Protein AF-0000000078713918 (afdb_homodimer)

Organism: Oryza nivara (NCBI:txid4536)

Nearest PDB structures (foldseek):
  4ca1-assembly1_A  TM=6.040E-01  e=1.898E-08  Homo sapiens
  4i7d-assembly1_A  TM=5.615E-01  e=2.372E-08  Homo sapiens
  4i7b-assembly1_A  TM=5.389E-01  e=6.970E-09  Homo sapiens
  4x3g-assembly1_A  TM=5.374E-01  e=1.606E-08  Homo sapiens
  4i7b-assembly2_C  TM=5.321E-01  e=6.460E-08  Homo sapiens

Secondary structure (DSSP, 8-state):
------------------SS---------------------------------------SSS-TT-EEEEEEEGGGGB-TTT-SB--SS-EE-TT--EE-HHHH-S-TTPBPTTT-TTT-B-EE-HHHHHHHHH-EEE-TTGGGT---EEEGGGHHHHHHH-TT--EE--STT---EE-HHHHHHHHHHHH---EEEEETT-EEEEEEETT--EEEEEEE-TTSTT-EEEEEEEEEETTEEEEEEEEE-S-GGGS--EEEEEEEE-SSGGG--EEEEEEEPEEESB---S----STT---EEE-GGGPEEPTTSS-EEEEEEEEEEE-------/------------------SS--------------------------------------SSSS-TT-EEEEEEEGGGGB-TTT-SB--SS-EE-TT--EE-HHHH-S-TTPBPTTT-TTT-B-EE-HHHHHHHHH-EEE-TTGGGT---EEEGGGHHHHHHH-TT--EE--STT---EE-HHHHHHHHHHTT---EEEEETT-EEEEEEETT--EEEEEEE-TTSTT-EEEEEEEEEETTEEEEEEEEE-S-GGGS--EEEEEEEE-SSGGG--EEEEEEEPEEESB---S----STT---EEE-GGGPEEPTTSS-EEEEEEEEEEE-------

Structure (mmCIF, N/CA/C/O backbone):
data_AF-0000000078713918-model_v1
#
loop_
_entity.id
_entity.type
_entity.pdbx_description
1 polymer 'RING-type E3 ubiquitin transferase'
#
loop_
_atom_site.group_PDB
_atom_site.id
_atom_site.type_symbol
_atom_site.label_atom_id
_atom_site.label_alt_id
_atom_site.label_comp_id
_atom_site.label_asym_id
_atom_site.label_entity_id
_atom_site.label_seq_id
_atom_site.pdbx_PDB_ins_code
_atom_site.Cartn_x
_atom_site.Cartn_y
_atom_site.Cartn_z
_atom_site.occupancy
_atom_site.B_iso_or_equiv
_atom_site.auth_seq_id
_atom_site.auth_comp_id
_atom_site.auth_asym_id
_atom_site.auth_atom_id
_atom_site.pdbx_PDB_model_num
ATOM 1 N N . MET A 1 1 ? 42.469 -6.074 -66 1 24.19 1 MET A N 1
ATOM 2 C CA . MET A 1 1 ? 41.031 -5.734 -66 1 24.19 1 MET A CA 1
ATOM 3 C C . MET A 1 1 ? 40.312 -6.211 -64.75 1 24.19 1 MET A C 1
ATOM 5 O O . MET A 1 1 ? 40.125 -7.41 -64.562 1 24.19 1 MET A O 1
ATOM 9 N N . GLN A 1 2 ? 40.75 -5.668 -63.531 1 26.05 2 GLN A N 1
ATOM 10 C CA . GLN A 1 2 ? 40.75 -5.984 -62.125 1 26.05 2 GLN A CA 1
ATOM 11 C C . GLN A 1 2 ? 39.375 -5.855 -61.5 1 26.05 2 GLN A C 1
ATOM 13 O O . GLN A 1 2 ? 38.781 -4.777 -61.531 1 26.05 2 GLN A O 1
ATOM 18 N N . HIS A 1 3 ? 38.531 -6.918 -61.844 1 25.38 3 HIS A N 1
ATOM 19 C CA . HIS A 1 3 ? 37.094 -7.023 -61.594 1 25.38 3 HIS A CA 1
ATOM 20 C C . HIS A 1 3 ? 36.781 -6.914 -60.094 1 25.38 3 HIS A C 1
ATOM 22 O O . HIS A 1 3 ? 37.312 -7.672 -59.281 1 25.38 3 HIS A O 1
ATOM 28 N N . GLY A 1 4 ? 36.656 -5.652 -59.594 1 24.33 4 GLY A N 1
ATOM 29 C CA . GLY A 1 4 ? 36.5 -5.211 -58.219 1 24.33 4 GLY A CA 1
ATOM 30 C C . GLY A 1 4 ? 35.25 -5.734 -57.531 1 24.33 4 GLY A C 1
ATOM 31 O O . GLY A 1 4 ? 34.125 -5.418 -57.969 1 24.33 4 GLY A O 1
ATOM 32 N N . GLU A 1 5 ? 35.281 -7.062 -57.125 1 25.55 5 GLU A N 1
ATOM 33 C CA . GLU A 1 5 ? 34.156 -7.832 -56.562 1 25.55 5 GLU A CA 1
ATOM 34 C C . GLU A 1 5 ? 33.625 -7.164 -55.312 1 25.55 5 GLU A C 1
ATOM 36 O O . GLU A 1 5 ? 34.344 -6.969 -54.344 1 25.55 5 GLU A O 1
ATOM 41 N N . GLN A 1 6 ? 32.812 -6.094 -55.531 1 23.39 6 GLN A N 1
ATOM 42 C CA . GLN A 1 6 ? 32.25 -5.293 -54.469 1 23.39 6 GLN A CA 1
ATOM 43 C C . GLN A 1 6 ? 31.375 -6.141 -53.562 1 23.39 6 GLN A C 1
ATOM 45 O O . GLN A 1 6 ? 30.375 -6.699 -54 1 23.39 6 GLN A O 1
ATOM 50 N N . SER A 1 7 ? 32 -6.887 -52.594 1 23.98 7 SER A N 1
ATOM 51 C CA . SER A 1 7 ? 31.438 -7.82 -51.625 1 23.98 7 SER A CA 1
ATOM 52 C C . SER A 1 7 ? 30.391 -7.145 -50.75 1 23.98 7 SER A C 1
ATOM 54 O O . SER A 1 7 ? 30.656 -6.105 -50.156 1 23.98 7 SER A O 1
ATOM 56 N N . GLY A 1 8 ? 29.172 -7.008 -51.281 1 21.42 8 GLY A N 1
ATOM 57 C CA . GLY A 1 8 ? 28.016 -6.391 -50.656 1 21.42 8 GLY A CA 1
ATOM 58 C C . GLY A 1 8 ? 27.672 -6.977 -49.312 1 21.42 8 GLY A C 1
ATOM 59 O O . GLY A 1 8 ? 27.375 -8.164 -49.188 1 21.42 8 GLY A O 1
ATOM 60 N N . ALA A 1 9 ? 28.359 -6.523 -48.25 1 22.12 9 ALA A N 1
ATOM 61 C CA . ALA A 1 9 ? 28.234 -6.887 -46.844 1 22.12 9 ALA A CA 1
ATOM 62 C C . ALA A 1 9 ? 26.797 -6.742 -46.344 1 22.12 9 ALA A C 1
ATOM 64 O O . ALA A 1 9 ? 26.25 -5.637 -46.344 1 22.12 9 ALA A O 1
ATOM 65 N N . LYS A 1 10 ? 25.906 -7.668 -46.719 1 22.81 10 LYS A N 1
ATOM 66 C CA . LYS A 1 10 ? 24.516 -7.688 -46.25 1 22.81 10 LYS A CA 1
ATOM 67 C C . LYS A 1 10 ? 24.469 -7.57 -44.719 1 22.81 10 LYS A C 1
ATOM 69 O O . LYS A 1 10 ? 25.141 -8.32 -44 1 22.81 10 LYS A O 1
ATOM 74 N N . LYS A 1 11 ? 24.141 -6.355 -44.25 1 23.38 11 LYS A N 1
ATOM 75 C CA . LYS A 1 11 ? 23.891 -5.973 -42.844 1 23.38 11 LYS A CA 1
ATOM 76 C C . LYS A 1 11 ? 22.922 -6.949 -42.188 1 23.38 11 LYS A C 1
ATOM 78 O O . LYS A 1 11 ? 21.781 -7.098 -42.594 1 23.38 11 LYS A O 1
ATOM 83 N N . ALA A 1 12 ? 23.391 -8.125 -41.719 1 23.69 12 ALA A N 1
ATOM 84 C CA . ALA A 1 12 ? 22.594 -9.086 -40.938 1 23.69 12 ALA A CA 1
ATOM 85 C C . ALA A 1 12 ? 21.859 -8.406 -39.812 1 23.69 12 ALA A C 1
ATOM 87 O O . ALA A 1 12 ? 22.469 -7.691 -39 1 23.69 12 ALA A O 1
ATOM 88 N N . ALA A 1 13 ? 20.641 -7.984 -40.094 1 23.5 13 ALA A N 1
ATOM 89 C CA . ALA A 1 13 ? 19.703 -7.398 -39.125 1 23.5 13 ALA A CA 1
ATOM 90 C C . ALA A 1 13 ? 19.688 -8.195 -37.844 1 23.5 13 ALA A C 1
ATOM 92 O O . ALA A 1 13 ? 19.453 -9.406 -37.844 1 23.5 13 ALA A O 1
ATOM 93 N N . ALA A 1 14 ? 20.578 -7.895 -36.969 1 24.05 14 ALA A N 1
ATOM 94 C CA . ALA A 1 14 ? 20.734 -8.5 -35.656 1 24.05 14 ALA A CA 1
ATOM 95 C C . ALA A 1 14 ? 19.406 -8.523 -34.906 1 24.05 14 ALA A C 1
ATOM 97 O O . ALA A 1 14 ? 18.781 -7.484 -34.688 1 24.05 14 ALA A O 1
ATOM 98 N N . TRP A 1 15 ? 18.547 -9.562 -35.156 1 24.38 15 TRP A N 1
ATOM 99 C CA . TRP A 1 15 ? 17.297 -9.844 -34.438 1 24.38 15 TRP A CA 1
ATOM 100 C C . TRP A 1 15 ? 17.547 -9.898 -32.938 1 24.38 15 TRP A C 1
ATOM 102 O O . TRP A 1 15 ? 18.406 -10.641 -32.438 1 24.38 15 TRP A O 1
ATOM 112 N N . VAL A 1 16 ? 17.672 -8.703 -32.375 1 25.73 16 VAL A N 1
ATOM 113 C CA . VAL A 1 16 ? 17.875 -8.648 -30.922 1 25.73 16 VAL A CA 1
ATOM 114 C C . VAL A 1 16 ? 16.766 -9.43 -30.203 1 25.73 16 VAL A C 1
ATOM 116 O O . VAL A 1 16 ? 15.586 -9.109 -30.344 1 25.73 16 VAL A O 1
ATOM 119 N N . VAL A 1 17 ? 16.938 -10.703 -30.062 1 26.12 17 VAL A N 1
ATOM 120 C CA . VAL A 1 17 ? 16.094 -11.625 -29.312 1 26.12 17 VAL A CA 1
ATOM 121 C C . VAL A 1 17 ? 15.93 -11.109 -27.875 1 26.12 17 VAL A C 1
ATOM 123 O O . VAL A 1 17 ? 16.906 -10.906 -27.156 1 26.12 17 VAL A O 1
ATOM 126 N N . SER A 1 18 ? 14.984 -10.289 -27.656 1 27.66 18 SER A N 1
ATOM 127 C CA . SER A 1 18 ? 14.734 -9.867 -26.281 1 27.66 18 SER A CA 1
ATOM 128 C C . SER A 1 18 ? 14.641 -11.062 -25.344 1 27.66 18 SER A C 1
ATOM 130 O O . SER A 1 18 ? 14.219 -12.148 -25.75 1 27.66 18 SER A O 1
ATOM 132 N N . PRO A 1 19 ? 15.484 -11.094 -24.359 1 26.59 19 PRO A N 1
ATOM 133 C CA . PRO A 1 19 ? 15.617 -12.336 -23.594 1 26.59 19 PRO A CA 1
ATOM 134 C C . PRO A 1 19 ? 14.266 -12.945 -23.234 1 26.59 19 PRO A C 1
ATOM 136 O O . PRO A 1 19 ? 14.156 -14.164 -23.062 1 26.59 19 PRO A O 1
ATOM 139 N N . ASN A 1 20 ? 13.359 -12.164 -22.484 1 26.5 20 ASN A N 1
ATOM 140 C CA . ASN A 1 20 ? 12.25 -12.992 -22.016 1 26.5 20 ASN A CA 1
ATOM 141 C C . ASN A 1 20 ? 11.281 -13.32 -23.156 1 26.5 20 ASN A C 1
ATOM 143 O O . ASN A 1 20 ? 11.125 -12.539 -24.094 1 26.5 20 ASN A O 1
ATOM 147 N N . GLY A 1 21 ? 11.25 -14.477 -23.641 1 25.11 21 GLY A N 1
ATOM 148 C CA . GLY A 1 21 ? 10.547 -15.234 -24.672 1 25.11 21 GLY A CA 1
ATOM 149 C C . GLY A 1 21 ? 9.195 -14.641 -25.016 1 25.11 21 GLY A C 1
ATOM 150 O O . GLY A 1 21 ? 8.422 -15.25 -25.766 1 25.11 21 GLY A O 1
ATOM 151 N N . GLN A 1 22 ? 8.586 -14.031 -24.062 1 25.41 22 GLN A N 1
ATOM 152 C CA . GLN A 1 22 ? 7.18 -13.875 -24.406 1 25.41 22 GLN A CA 1
ATOM 153 C C . GLN A 1 22 ? 7.004 -12.891 -25.562 1 25.41 22 GLN A C 1
ATOM 155 O O . GLN A 1 22 ? 7.695 -11.875 -25.625 1 25.41 22 GLN A O 1
ATOM 160 N N . VAL A 1 23 ? 6.613 -13.477 -26.656 1 23.22 23 VAL A N 1
ATOM 161 C CA . VAL A 1 23 ? 6.258 -12.805 -27.906 1 23.22 23 VAL A CA 1
ATOM 162 C C . VAL A 1 23 ? 5.219 -11.719 -27.641 1 23.22 23 VAL A C 1
ATOM 164 O O . VAL A 1 23 ? 4.168 -11.992 -27.047 1 23.22 23 VAL A O 1
ATOM 167 N N . LYS A 1 24 ? 5.641 -10.602 -27.422 1 23.97 24 LYS A N 1
ATOM 168 C CA . LYS A 1 24 ? 4.688 -9.516 -27.234 1 23.97 24 LYS A CA 1
ATOM 169 C C . LYS A 1 24 ? 3.803 -9.336 -28.469 1 23.97 24 LYS A C 1
ATOM 171 O O . LYS A 1 24 ? 4.297 -9.047 -29.562 1 23.97 24 LYS A O 1
ATOM 176 N N . ARG A 1 25 ? 2.744 -10.32 -28.547 1 20.52 25 ARG A N 1
ATOM 177 C CA . ARG A 1 25 ? 1.832 -10.039 -29.641 1 20.52 25 ARG A CA 1
ATOM 178 C C . ARG A 1 25 ? 1.414 -8.57 -29.641 1 20.52 25 ARG A C 1
ATOM 180 O O . ARG A 1 25 ? 1.182 -7.988 -28.578 1 20.52 25 ARG A O 1
ATOM 187 N N . GLU A 1 26 ? 1.745 -7.898 -30.656 1 22.83 26 GLU A N 1
ATOM 188 C CA . GLU A 1 26 ? 1.255 -6.566 -31 1 22.83 26 GLU A CA 1
ATOM 189 C C . GLU A 1 26 ? -0.271 -6.527 -31 1 22.83 26 GLU A C 1
ATOM 191 O O . GLU A 1 26 ? -0.907 -7.105 -31.891 1 22.83 26 GLU A O 1
ATOM 196 N N . MET A 1 27 ? -0.901 -6.945 -29.938 1 19.55 27 MET A N 1
ATOM 197 C CA . MET A 1 27 ? -2.33 -6.867 -30.219 1 19.55 27 MET A CA 1
ATOM 198 C C . MET A 1 27 ? -2.719 -5.465 -30.688 1 19.55 27 MET A C 1
ATOM 200 O O . MET A 1 27 ? -2.279 -4.473 -30.094 1 19.55 27 MET A O 1
ATOM 204 N N . ALA A 1 28 ? -3.002 -5.422 -31.938 1 17.97 28 ALA A N 1
ATOM 205 C CA . ALA A 1 28 ? -3.615 -4.273 -32.594 1 17.97 28 ALA A CA 1
ATOM 206 C C . ALA A 1 28 ? -4.801 -3.75 -31.797 1 17.97 28 ALA A C 1
ATOM 208 O O . ALA A 1 28 ? -5.723 -4.504 -31.469 1 17.97 28 ALA A O 1
ATOM 209 N N . VAL A 1 29 ? -4.477 -2.799 -30.984 1 19.62 29 VAL A N 1
ATOM 210 C CA . VAL A 1 29 ? -5.539 -2.014 -30.359 1 19.62 29 VAL A CA 1
ATOM 211 C C . VAL A 1 29 ? -6.566 -1.602 -31.422 1 19.62 29 VAL A C 1
ATOM 213 O O . VAL A 1 29 ? -6.254 -0.827 -32.312 1 19.62 29 VAL A O 1
ATOM 216 N N . GLU A 1 30 ? -7.258 -2.615 -31.938 1 17.3 30 GLU A N 1
ATOM 217 C CA . GLU A 1 30 ? -8.375 -2.195 -32.781 1 17.3 30 GLU A CA 1
ATOM 218 C C . GLU A 1 30 ? -9.18 -1.082 -32.125 1 17.3 30 GLU A C 1
ATOM 220 O O . GLU A 1 30 ? -9.461 -1.143 -30.922 1 17.3 30 GLU A O 1
ATOM 225 N N . ALA A 1 31 ? -9.484 -0.037 -32.906 1 17.14 31 ALA A N 1
ATOM 226 C CA . ALA A 1 31 ? -10.062 1.303 -32.812 1 17.14 31 ALA A CA 1
ATOM 227 C C . ALA A 1 31 ? -11.523 1.245 -32.406 1 17.14 31 ALA A C 1
ATOM 229 O O . ALA A 1 31 ? -12.055 2.217 -31.859 1 17.14 31 ALA A O 1
ATOM 230 N N . ALA A 1 32 ? -12.281 0.086 -32.75 1 15.64 32 ALA A N 1
ATOM 231 C CA . ALA A 1 32 ? -13.523 0.573 -33.344 1 15.64 32 ALA A CA 1
ATOM 232 C C . ALA A 1 32 ? -14.328 1.388 -32.312 1 15.64 32 ALA A C 1
ATOM 234 O O . ALA A 1 32 ? -14.102 1.278 -31.109 1 15.64 32 ALA A O 1
ATOM 235 N N . ARG A 1 33 ? -15.797 1.55 -32.719 1 15.96 33 ARG A N 1
ATOM 236 C CA . ARG A 1 33 ? -16.875 2.51 -32.906 1 15.96 33 ARG A CA 1
ATOM 237 C C . ARG A 1 33 ? -17.594 2.811 -31.594 1 15.96 33 ARG A C 1
ATOM 239 O O . ARG A 1 33 ? -17.484 2.037 -30.641 1 15.96 33 ARG A O 1
ATOM 246 N N . GLY A 1 34 ? -18.656 3.754 -31.703 1 15.9 34 GLY A N 1
ATOM 247 C CA . GLY A 1 34 ? -19.328 4.922 -31.172 1 15.9 34 GLY A CA 1
ATOM 248 C C . GLY A 1 34 ? -20.344 4.578 -30.078 1 15.9 34 GLY A C 1
ATOM 249 O O . GLY A 1 34 ? -20.672 5.422 -29.25 1 15.9 34 GLY A O 1
ATOM 250 N N . GLU A 1 35 ? -21.078 3.418 -30.25 1 17.19 35 GLU A N 1
ATOM 251 C CA . GLU A 1 35 ? -22.484 3.768 -30.062 1 17.19 35 GLU A CA 1
ATOM 252 C C . GLU A 1 35 ? -22.797 4.043 -28.594 1 17.19 35 GLU A C 1
ATOM 254 O O . GLU A 1 35 ? -22.062 3.607 -27.719 1 17.19 35 GLU A O 1
ATOM 259 N N . GLY A 1 36 ? -24.094 4.531 -28.391 1 15.9 36 GLY A N 1
ATOM 260 C CA . GLY A 1 36 ? -24.906 5.469 -27.641 1 15.9 36 GLY A CA 1
ATOM 261 C C . GLY A 1 36 ? -25.156 5.023 -26.219 1 15.9 36 GLY A C 1
ATOM 262 O O . GLY A 1 36 ? -24.719 3.943 -25.812 1 15.9 36 GLY A O 1
ATOM 263 N N . ALA A 1 37 ? -26.469 5.066 -25.859 1 15.58 37 ALA A N 1
ATOM 264 C CA . ALA A 1 37 ? -27.234 5.816 -24.875 1 15.58 37 ALA A CA 1
ATOM 265 C C . ALA A 1 37 ? -27.406 5.008 -23.594 1 15.58 37 ALA A C 1
ATOM 267 O O . ALA A 1 37 ? -27.312 5.559 -22.484 1 15.58 37 ALA A O 1
ATOM 268 N N . ALA A 1 38 ? -27.828 3.691 -23.766 1 16.25 38 ALA A N 1
ATOM 269 C CA . ALA A 1 38 ? -29.016 3.564 -22.938 1 16.25 38 ALA A CA 1
ATOM 270 C C . ALA A 1 38 ? -28.641 3.434 -21.453 1 16.25 38 ALA A C 1
ATOM 272 O O . ALA A 1 38 ? -27.625 2.826 -21.109 1 16.25 38 ALA A O 1
ATOM 273 N N . ALA A 1 39 ? -29.344 4.188 -20.531 1 16.64 39 ALA A N 1
ATOM 274 C CA . ALA A 1 39 ? -29.453 4.77 -19.203 1 16.64 39 ALA A CA 1
ATOM 275 C C . ALA A 1 39 ? -29.641 3.684 -18.141 1 16.64 39 ALA A C 1
ATOM 277 O O . ALA A 1 39 ? -29.75 3.982 -16.953 1 16.64 39 ALA A O 1
ATOM 278 N N . GLY A 1 40 ? -29.641 2.324 -18.547 1 16.3 40 GLY A N 1
ATOM 279 C CA . GLY A 1 40 ? -30.531 1.75 -17.547 1 16.3 40 GLY A CA 1
ATOM 280 C C . GLY A 1 40 ? -29.938 1.779 -16.141 1 16.3 40 GLY A C 1
ATOM 281 O O . GLY A 1 40 ? -28.719 1.766 -15.977 1 16.3 40 GLY A O 1
ATOM 282 N N . ALA A 1 41 ? -30.734 2.133 -15.125 1 17.53 41 ALA A N 1
ATOM 283 C CA . ALA A 1 41 ? -30.797 2.623 -13.75 1 17.53 41 ALA A CA 1
ATOM 284 C C . ALA A 1 41 ? -30.328 1.554 -12.766 1 17.53 41 ALA A C 1
ATOM 286 O O . ALA A 1 41 ? -30.328 1.774 -11.555 1 17.53 41 ALA A O 1
ATOM 287 N N . GLY A 1 42 ? -29.875 0.339 -13.273 1 16.98 42 GLY A N 1
ATOM 288 C CA . GLY A 1 42 ? -30.156 -0.583 -12.188 1 16.98 42 GLY A CA 1
ATOM 289 C C . GLY A 1 42 ? -29.344 -0.314 -10.945 1 16.98 42 GLY A C 1
ATOM 290 O O . GLY A 1 42 ? -28.297 0.337 -11.008 1 16.98 42 GLY A O 1
ATOM 291 N N . ALA A 1 43 ? -29.938 -0.498 -9.727 1 19.56 43 ALA A N 1
ATOM 292 C CA . ALA A 1 43 ? -29.797 -0.253 -8.297 1 19.56 43 ALA A CA 1
ATOM 293 C C . ALA A 1 43 ? -28.625 -1.056 -7.719 1 19.56 43 ALA A C 1
ATOM 295 O O . ALA A 1 43 ? -28.734 -2.271 -7.539 1 19.56 43 ALA A O 1
ATOM 296 N N . GLY A 1 44 ? -27.391 -0.946 -8.359 1 17.5 44 GLY A N 1
ATOM 297 C CA . GLY A 1 44 ? -26.328 -1.86 -7.965 1 17.5 44 GLY A CA 1
ATOM 298 C C . GLY A 1 44 ? -25.969 -1.769 -6.492 1 17.5 44 GLY A C 1
ATOM 299 O O . GLY A 1 44 ? -26.219 -0.744 -5.855 1 17.5 44 GLY A O 1
ATOM 300 N N . GLU A 1 45 ? -25.938 -2.967 -5.812 1 19.91 45 GLU A N 1
ATOM 301 C CA . GLU A 1 45 ? -25.578 -3.387 -4.461 1 19.91 45 GLU A CA 1
ATOM 302 C C . GLU A 1 45 ? -24.172 -2.914 -4.098 1 19.91 45 GLU A C 1
ATOM 304 O O . GLU A 1 45 ? -23.234 -3.037 -4.895 1 19.91 45 GLU A O 1
ATOM 309 N N . GLU A 1 46 ? -24.109 -1.893 -3.256 1 19.28 46 GLU A N 1
ATOM 310 C CA . GLU A 1 46 ? -22.969 -1.115 -2.746 1 19.28 46 GLU A CA 1
ATOM 311 C C . GLU A 1 46 ? -21.938 -2.016 -2.078 1 19.28 46 GLU A C 1
ATOM 313 O O . GLU A 1 46 ? -22.25 -2.705 -1.103 1 19.28 46 GLU A O 1
ATOM 318 N N . GLU A 1 47 ? -21.188 -2.795 -2.889 1 19.92 47 GLU A N 1
ATOM 319 C CA . GLU A 1 47 ? -20.062 -3.537 -2.32 1 19.92 47 GLU A CA 1
ATOM 320 C C . GLU A 1 47 ? -19.172 -2.627 -1.481 1 19.92 47 GLU A C 1
ATOM 322 O O . GLU A 1 47 ? -18.75 -1.565 -1.944 1 19.92 47 GLU A O 1
ATOM 327 N N . GLU A 1 48 ? -19.25 -2.764 -0.125 1 20.59 48 GLU A N 1
ATOM 328 C CA . GLU A 1 48 ? -18.484 -2.107 0.934 1 20.59 48 GLU A CA 1
ATOM 329 C C . GLU A 1 48 ? -16.984 -2.268 0.717 1 20.59 48 GLU A C 1
ATOM 331 O O . GLU A 1 48 ? -16.469 -3.385 0.722 1 20.59 48 GLU A O 1
ATOM 336 N N . VAL A 1 49 ? -16.484 -1.562 -0.261 1 22.58 49 VAL A N 1
ATOM 337 C CA . VAL A 1 49 ? -15.039 -1.503 -0.4 1 22.58 49 VAL A CA 1
ATOM 338 C C . VAL A 1 49 ? -14.406 -1.13 0.938 1 22.58 49 VAL A C 1
ATOM 340 O O . VAL A 1 49 ? -14.656 -0.048 1.473 1 22.58 49 VAL A O 1
ATOM 343 N N . GLN A 1 50 ? -14.133 -2.148 1.792 1 23.2 50 GLN A N 1
ATOM 344 C CA . GLN A 1 50 ? -13.359 -1.996 3.016 1 23.2 50 GLN A CA 1
ATOM 345 C C . GLN A 1 50 ? -12.07 -1.215 2.758 1 23.2 50 GLN A C 1
ATOM 347 O O . GLN A 1 50 ? -11.227 -1.64 1.965 1 23.2 50 GLN A O 1
ATOM 352 N N . ALA A 1 51 ? -12.258 0.036 2.811 1 24.44 51 ALA A N 1
ATOM 353 C CA . ALA A 1 51 ? -11.109 0.939 2.846 1 24.44 51 ALA A CA 1
ATOM 354 C C . ALA A 1 51 ? -10.062 0.458 3.846 1 24.44 51 ALA A C 1
ATOM 356 O O . ALA A 1 51 ? -10.391 0.153 4.996 1 24.44 51 ALA A O 1
ATOM 357 N N . GLY A 1 52 ? -9.047 -0.318 3.398 1 25.8 52 GLY A N 1
ATOM 358 C CA . GLY A 1 52 ? -7.855 -0.745 4.109 1 25.8 52 GLY A CA 1
ATOM 359 C C . GLY A 1 52 ? -7.316 0.308 5.059 1 25.8 52 GLY A C 1
ATOM 360 O O . GLY A 1 52 ? -6.531 1.169 4.66 1 25.8 52 GLY A O 1
ATOM 361 N N . GLY A 1 53 ? -8.305 0.833 6.059 1 25.23 53 GLY A N 1
ATOM 362 C CA . GLY A 1 53 ? -7.859 1.832 7.02 1 25.23 53 GLY A CA 1
ATOM 363 C C . GLY A 1 53 ? -6.527 1.494 7.66 1 25.23 53 GLY A C 1
ATOM 364 O O . GLY A 1 53 ? -6.004 0.394 7.477 1 25.23 53 GLY A O 1
ATOM 365 N N . MET A 1 54 ? -6.402 2.266 8.883 1 26.36 54 MET A N 1
ATOM 366 C CA . MET A 1 54 ? -5.461 2.799 9.867 1 26.36 54 MET A CA 1
ATOM 367 C C . MET A 1 54 ? -4.801 1.673 10.656 1 26.36 54 MET A C 1
ATOM 369 O O . MET A 1 54 ? -5.406 0.619 10.859 1 26.36 54 MET A O 1
ATOM 373 N N . ILE A 1 55 ? -3.531 1.817 10.688 1 29.06 55 ILE A N 1
ATOM 374 C CA . ILE A 1 55 ? -2.48 1.16 11.453 1 29.06 55 ILE A CA 1
ATOM 375 C C . ILE A 1 55 ? -2.867 1.123 12.93 1 29.06 55 ILE A C 1
ATOM 377 O O . ILE A 1 55 ? -2.918 2.164 13.594 1 29.06 55 ILE A O 1
ATOM 381 N N . ALA A 1 56 ? -3.908 0.321 13.367 1 27.28 56 ALA A N 1
ATOM 382 C CA . ALA A 1 56 ? -4.094 0.259 14.82 1 27.28 56 ALA A CA 1
ATOM 383 C C . ALA A 1 56 ? -2.855 -0.316 15.5 1 27.28 56 ALA A C 1
ATOM 385 O O . ALA A 1 56 ? -2.879 -1.447 15.992 1 27.28 56 ALA A O 1
ATOM 386 N N . ALA A 1 57 ? -1.743 -0.289 14.992 1 27.59 57 ALA A N 1
ATOM 387 C CA . ALA A 1 57 ? -0.815 -1.181 15.68 1 27.59 57 ALA A CA 1
ATOM 388 C C . ALA A 1 57 ? -0.454 -0.634 17.062 1 27.59 57 ALA A C 1
ATOM 390 O O . ALA A 1 57 ? 0.663 -0.156 17.266 1 27.59 57 ALA A O 1
ATOM 391 N N . ALA A 1 58 ? -1.113 0.359 17.828 1 29.73 58 ALA A N 1
ATOM 392 C CA . ALA A 1 58 ? -0.162 0.974 18.75 1 29.73 58 ALA A CA 1
ATOM 393 C C . ALA A 1 58 ? 0.226 0.006 19.875 1 29.73 58 ALA A C 1
ATOM 395 O O . ALA A 1 58 ? 0.833 0.406 20.859 1 29.73 58 ALA A O 1
ATOM 396 N N . VAL A 1 59 ? -0.22 -1.198 20.109 1 31.47 59 VAL A N 1
ATOM 397 C CA . VAL A 1 59 ? -0.086 -1.416 21.547 1 31.47 59 VAL A CA 1
ATOM 398 C C . VAL A 1 59 ? 1.392 -1.51 21.922 1 31.47 59 VAL A C 1
ATOM 400 O O . VAL A 1 59 ? 1.814 -0.973 22.938 1 31.47 59 VAL A O 1
ATOM 403 N N . GLY A 1 60 ? 2.182 -2.771 21.625 1 34.03 60 GLY A N 1
ATOM 404 C CA . GLY A 1 60 ? 3.348 -3.061 22.453 1 34.03 60 GLY A CA 1
ATOM 405 C C . GLY A 1 60 ? 4.523 -2.148 22.156 1 34.03 60 GLY A C 1
ATOM 406 O O . GLY A 1 60 ? 4.52 -1.42 21.156 1 34.03 60 GLY A O 1
ATOM 407 N N . ASP A 1 61 ? 5.773 -2.072 22.984 1 46.75 61 ASP A N 1
ATOM 408 C CA . ASP A 1 61 ? 7.004 -1.316 23.188 1 46.75 61 ASP A CA 1
ATOM 409 C C . ASP A 1 61 ? 7.832 -1.257 21.906 1 46.75 61 ASP A C 1
ATOM 411 O O . ASP A 1 61 ? 8.922 -0.677 21.875 1 46.75 61 ASP A O 1
ATOM 415 N N . GLY A 1 62 ? 7.562 -2.002 20.797 1 56.94 62 GLY A N 1
ATOM 416 C CA . GLY A 1 62 ? 8.344 -1.972 19.562 1 56.94 62 GLY A CA 1
ATOM 417 C C . GLY A 1 62 ? 7.504 -2.184 18.328 1 56.94 62 GLY A C 1
ATOM 418 O O . GLY A 1 62 ? 6.34 -2.576 18.406 1 56.94 62 GLY A O 1
ATOM 419 N N . PHE A 1 63 ? 7.605 -1.427 17.234 1 68.81 63 PHE A N 1
ATOM 420 C CA . PHE A 1 63 ? 6.875 -1.444 15.977 1 68.81 63 PHE A CA 1
ATOM 421 C C . PHE A 1 63 ? 6.977 -2.811 15.312 1 68.81 63 PHE A C 1
ATOM 423 O O . PHE A 1 63 ? 6.535 -2.986 14.172 1 68.81 63 PHE A O 1
ATOM 430 N N . GLU A 1 64 ? 7.555 -3.816 16.047 1 70.88 64 GLU A N 1
ATOM 431 C CA . GLU A 1 64 ? 7.746 -5.094 15.367 1 70.88 64 GLU A CA 1
ATOM 432 C C . GLU A 1 64 ? 6.406 -5.777 15.086 1 70.88 64 GLU A C 1
ATOM 434 O O . GLU A 1 64 ? 5.551 -5.855 15.969 1 70.88 64 GLU A O 1
ATOM 439 N N . GLY A 1 65 ? 6.223 -6.148 13.938 1 78.31 65 GLY A N 1
ATOM 440 C CA . GLY A 1 65 ? 5.023 -6.883 13.57 1 78.31 65 GLY A CA 1
ATOM 441 C C . GLY A 1 65 ? 3.934 -6 12.992 1 78.31 65 GLY A C 1
ATOM 442 O O . GLY A 1 65 ? 2.938 -6.496 12.469 1 78.31 65 GLY A O 1
ATOM 443 N N . VAL A 1 66 ? 4.195 -4.746 13.102 1 89.19 66 VAL A N 1
ATOM 444 C CA . VAL A 1 66 ? 3.225 -3.836 12.508 1 89.19 66 VAL A CA 1
ATOM 445 C C . VAL A 1 66 ? 3.668 -3.461 11.094 1 89.19 66 VAL A C 1
ATOM 447 O O . VAL A 1 66 ? 4.781 -2.975 10.891 1 89.19 66 VAL A O 1
ATOM 450 N N . GLU A 1 67 ? 2.779 -3.789 10.141 1 93.38 67 GLU A 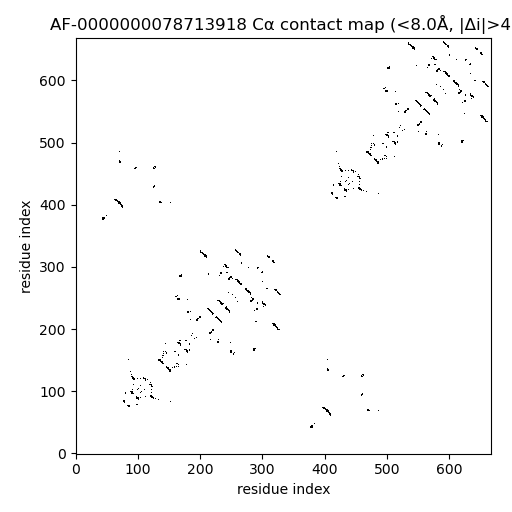N 1
ATOM 451 C CA . GLU A 1 67 ? 3.113 -3.475 8.75 1 93.38 67 GLU A CA 1
ATOM 452 C C . GLU A 1 67 ? 2.258 -2.326 8.227 1 93.38 67 GLU A C 1
ATOM 454 O O . GLU A 1 67 ? 1.105 -2.166 8.633 1 93.38 67 GLU A O 1
ATOM 459 N N . ILE A 1 68 ? 2.877 -1.528 7.383 1 94.25 68 ILE A N 1
ATOM 460 C CA . ILE A 1 68 ? 2.162 -0.444 6.715 1 94.25 68 ILE A CA 1
ATOM 461 C C . ILE A 1 68 ? 2.35 -0.553 5.203 1 94.25 68 ILE A C 1
ATOM 463 O O . ILE A 1 68 ? 3.318 -1.155 4.734 1 94.25 68 ILE A O 1
ATOM 467 N N . SER A 1 69 ? 1.396 -0.013 4.5 1 95.06 69 SER A N 1
ATOM 468 C CA . SER A 1 69 ? 1.514 0.072 3.047 1 95.06 69 SER A CA 1
ATOM 469 C C . SER A 1 69 ? 2.182 1.375 2.621 1 95.06 69 SER A C 1
ATOM 471 O O . SER A 1 69 ? 1.775 2.457 3.051 1 95.06 69 SER A O 1
ATOM 473 N N . VAL A 1 70 ? 3.145 1.281 1.86 1 96.19 70 VAL A N 1
ATOM 474 C CA . VAL A 1 70 ? 3.867 2.445 1.359 1 96.19 70 VAL A CA 1
ATOM 475 C C . VAL A 1 70 ? 3.926 2.4 -0.166 1 96.19 70 VAL A C 1
ATOM 477 O O . VAL A 1 70 ? 4.023 1.324 -0.759 1 96.19 70 VAL A O 1
ATOM 480 N N . ARG A 1 71 ? 3.803 3.584 -0.766 1 96.06 71 ARG A N 1
ATOM 481 C CA . ARG A 1 71 ? 4.082 3.734 -2.191 1 96.06 71 ARG A CA 1
ATOM 482 C C . ARG A 1 71 ? 5.543 4.105 -2.428 1 96.06 71 ARG A C 1
ATOM 484 O O . ARG A 1 71 ? 6.078 4.992 -1.764 1 96.06 71 ARG A O 1
ATOM 491 N N . ILE A 1 72 ? 6.109 3.379 -3.318 1 95.38 72 ILE A N 1
ATOM 492 C CA . ILE A 1 72 ? 7.539 3.609 -3.51 1 95.38 72 ILE A CA 1
ATOM 493 C C . ILE A 1 72 ? 7.871 3.582 -5 1 95.38 72 ILE A C 1
ATOM 495 O O . ILE A 1 72 ? 7.289 2.803 -5.758 1 95.38 72 ILE A O 1
ATOM 499 N N . ASP A 1 73 ? 8.766 4.469 -5.359 1 94 73 ASP A N 1
ATOM 500 C CA . ASP A 1 73 ? 9.266 4.461 -6.73 1 94 73 ASP A CA 1
ATOM 501 C C . ASP A 1 73 ? 9.961 3.141 -7.055 1 94 73 ASP A C 1
ATOM 503 O O . ASP A 1 73 ? 10.898 2.742 -6.363 1 94 73 ASP A O 1
ATOM 507 N N . LEU A 1 74 ? 9.508 2.521 -8.055 1 93.44 74 LEU A N 1
ATOM 508 C CA . LEU A 1 74 ? 10.016 1.209 -8.445 1 93.44 74 LEU A CA 1
ATOM 509 C C . LEU A 1 74 ? 11.516 1.267 -8.734 1 93.44 74 LEU A C 1
ATOM 511 O O . LEU A 1 74 ? 12.234 0.297 -8.484 1 93.44 74 LEU A O 1
ATOM 515 N N . ALA A 1 75 ? 12.008 2.377 -9.148 1 92.88 75 ALA A N 1
ATOM 516 C CA . ALA A 1 75 ? 13.398 2.547 -9.547 1 92.88 75 ALA A CA 1
ATOM 517 C C . ALA A 1 75 ? 14.344 2.299 -8.375 1 92.88 75 ALA A C 1
ATOM 519 O O . ALA A 1 75 ? 15.453 1.807 -8.555 1 92.88 75 ALA A O 1
ATOM 520 N N . VAL A 1 76 ? 13.883 2.59 -7.203 1 93.81 76 VAL A N 1
ATOM 521 C CA . VAL A 1 76 ? 14.773 2.502 -6.051 1 93.81 76 VAL A CA 1
ATOM 522 C C . VAL A 1 76 ? 14.906 1.046 -5.609 1 93.81 76 VAL A C 1
ATOM 524 O O . VAL A 1 76 ? 15.773 0.713 -4.797 1 93.81 76 VAL A O 1
ATOM 527 N N . LEU A 1 77 ? 14.086 0.18 -6.172 1 95.38 77 LEU A N 1
ATOM 528 C CA . LEU A 1 77 ? 14.125 -1.235 -5.816 1 95.38 77 LEU A CA 1
ATOM 529 C C . LEU A 1 77 ? 14.922 -2.033 -6.84 1 95.38 77 LEU A C 1
ATOM 531 O O . LEU A 1 77 ? 15.008 -3.26 -6.75 1 95.38 77 LEU A O 1
ATOM 535 N N . HIS A 1 78 ? 15.531 -1.324 -7.781 1 96 78 HIS A N 1
ATOM 536 C CA . HIS A 1 78 ? 16.266 -2.004 -8.844 1 96 78 HIS A CA 1
ATOM 537 C C . HIS A 1 78 ? 17.719 -1.533 -8.906 1 96 78 HIS A C 1
ATOM 539 O O . HIS A 1 78 ? 18 -0.362 -8.648 1 96 78 HIS A O 1
ATOM 545 N N . CYS A 1 79 ? 18.578 -2.436 -9.203 1 95.75 79 CYS A N 1
ATOM 546 C CA . CYS A 1 79 ? 19.984 -2.104 -9.414 1 95.75 79 CYS A CA 1
ATOM 547 C C . CYS A 1 79 ? 20.156 -1.169 -10.609 1 95.75 79 CYS A C 1
ATOM 549 O O . CYS A 1 79 ? 19.656 -1.451 -11.695 1 95.75 79 CYS A O 1
ATOM 551 N N . PRO A 1 80 ? 20.875 -0.102 -10.375 1 93.5 80 PRO A N 1
ATOM 552 C CA . PRO A 1 80 ? 21.031 0.855 -11.477 1 93.5 80 PRO A CA 1
ATOM 553 C C . PRO A 1 80 ? 21.891 0.317 -12.609 1 93.5 80 PRO A C 1
ATOM 555 O O . PRO A 1 80 ? 21.891 0.871 -13.711 1 93.5 80 PRO A O 1
ATOM 558 N N . LEU A 1 81 ? 22.609 -0.73 -12.391 1 92.75 81 LEU A N 1
ATOM 559 C CA . LEU A 1 81 ? 23.547 -1.259 -13.383 1 92.75 81 LEU A CA 1
ATOM 560 C C . LEU A 1 81 ? 22.891 -2.33 -14.242 1 92.75 81 LEU A C 1
ATOM 562 O O . LEU A 1 81 ? 23.016 -2.316 -15.469 1 92.75 81 LEU A O 1
ATOM 566 N N . CYS A 1 82 ? 22.141 -3.303 -13.727 1 94.5 82 CYS A N 1
ATOM 567 C CA . CYS A 1 82 ? 21.578 -4.41 -14.492 1 94.5 82 CYS A CA 1
ATOM 568 C C . CYS A 1 82 ? 20.062 -4.273 -14.594 1 94.5 82 CYS A C 1
ATOM 570 O O . CYS A 1 82 ? 19.406 -5.027 -15.328 1 94.5 82 CYS A O 1
ATOM 572 N N . LEU A 1 83 ? 19.391 -3.451 -13.727 1 93.75 83 LEU A N 1
ATOM 573 C CA . LEU A 1 83 ? 17.984 -3.107 -13.734 1 93.75 83 LEU A CA 1
ATOM 574 C C . LEU A 1 83 ? 17.141 -4.254 -13.188 1 93.75 83 LEU A C 1
ATOM 576 O O . LEU A 1 83 ? 15.914 -4.246 -13.305 1 93.75 83 LEU A O 1
ATOM 580 N N . LEU A 1 84 ? 17.75 -5.227 -12.602 1 95.38 84 LEU A N 1
ATOM 581 C CA . LEU A 1 84 ? 17.031 -6.281 -11.898 1 95.38 84 LEU A CA 1
ATOM 582 C C . LEU A 1 84 ? 16.734 -5.879 -10.453 1 95.38 84 LEU A C 1
ATOM 584 O O . LEU A 1 84 ? 17.375 -4.965 -9.93 1 95.38 84 LEU A O 1
ATOM 588 N N . PRO A 1 85 ? 15.789 -6.512 -9.859 1 96.44 85 PRO A N 1
ATOM 589 C CA . PRO A 1 85 ? 15.492 -6.16 -8.469 1 96.44 85 PRO A CA 1
ATOM 590 C C . PRO A 1 85 ? 16.703 -6.332 -7.551 1 96.44 85 PRO A C 1
ATOM 592 O O . PRO A 1 85 ? 17.438 -7.312 -7.676 1 96.44 85 PRO A O 1
ATOM 595 N N . LEU A 1 86 ? 16.906 -5.359 -6.691 1 96.44 86 LEU A N 1
ATOM 596 C CA . LEU A 1 86 ? 17.969 -5.457 -5.695 1 96.44 86 LEU A CA 1
ATOM 597 C C . LEU A 1 86 ? 17.672 -6.57 -4.699 1 96.44 86 LEU A C 1
ATOM 599 O O . LEU A 1 86 ? 16.656 -6.535 -4.004 1 96.44 86 LEU A O 1
ATOM 603 N N . LYS A 1 87 ? 18.484 -7.57 -4.676 1 96.25 87 LYS A N 1
ATOM 604 C CA . LYS A 1 87 ? 18.406 -8.664 -3.703 1 96.25 87 LYS A CA 1
ATOM 605 C C . LYS A 1 87 ? 19.609 -8.625 -2.756 1 96.25 87 LYS A C 1
ATOM 607 O O . LYS A 1 87 ? 20.75 -8.477 -3.195 1 96.25 87 LYS A O 1
ATOM 612 N N . PRO A 1 88 ? 19.344 -8.719 -1.515 1 95.25 88 PRO A N 1
ATOM 613 C CA . PRO A 1 88 ? 20.469 -8.781 -0.588 1 95.25 88 PRO A CA 1
ATOM 614 C C . PRO A 1 88 ? 21.438 -9.93 -0.895 1 95.25 88 PRO A C 1
ATOM 616 O O . PRO A 1 88 ? 21 -11.008 -1.299 1 95.25 88 PRO A O 1
ATOM 619 N N . PRO A 1 89 ? 22.688 -9.656 -0.742 1 94.69 89 PRO A N 1
ATOM 620 C CA . PRO A 1 89 ? 23.312 -8.453 -0.2 1 94.69 89 PRO A CA 1
ATOM 621 C C . PRO A 1 89 ? 23.484 -7.355 -1.249 1 94.69 89 PRO A C 1
ATOM 623 O O . PRO A 1 89 ? 23.719 -7.652 -2.426 1 94.69 89 PRO A O 1
ATOM 626 N N . THR A 1 90 ? 23.406 -6.125 -0.837 1 94.31 90 THR A N 1
ATOM 627 C CA . THR A 1 90 ? 23.594 -4.961 -1.701 1 94.31 90 THR A CA 1
ATOM 628 C C . THR A 1 90 ? 24.875 -4.219 -1.346 1 94.31 90 THR A C 1
ATOM 630 O O . THR A 1 90 ? 25.422 -4.414 -0.263 1 94.31 90 THR A O 1
ATOM 633 N N . TYR A 1 91 ? 25.375 -3.436 -2.248 1 92.44 91 TYR A N 1
ATOM 634 C CA . TYR A 1 91 ? 26.625 -2.695 -2.096 1 92.44 91 TYR A CA 1
ATOM 635 C C . TYR A 1 91 ? 26.438 -1.231 -2.48 1 92.44 91 TYR A C 1
ATOM 637 O O . TYR A 1 91 ? 25.656 -0.915 -3.381 1 92.44 91 TYR A O 1
ATOM 645 N N . GLN A 1 92 ? 27.109 -0.393 -1.741 1 91.31 92 GLN A N 1
ATOM 646 C CA . GLN A 1 92 ? 27.047 1.042 -1.996 1 91.31 92 GLN A CA 1
ATOM 647 C C . GLN A 1 92 ? 28.406 1.695 -1.796 1 91.31 92 GLN A C 1
ATOM 649 O O . GLN A 1 92 ? 29.203 1.252 -0.958 1 91.31 92 GLN A O 1
ATOM 654 N N . CYS A 1 93 ? 28.672 2.658 -2.604 1 89.56 93 CYS A N 1
ATOM 655 C CA . CYS A 1 93 ? 29.875 3.455 -2.346 1 89.56 93 CYS A CA 1
ATOM 656 C C . CYS A 1 93 ? 29.547 4.648 -1.455 1 89.56 93 CYS A C 1
ATOM 658 O O . CYS A 1 93 ? 28.391 4.855 -1.08 1 89.56 93 CYS A O 1
ATOM 660 N N . ALA A 1 94 ? 30.531 5.477 -1.098 1 83.5 94 ALA A N 1
ATOM 661 C CA . ALA A 1 94 ? 30.375 6.605 -0.187 1 83.5 94 ALA A CA 1
ATOM 662 C C . ALA A 1 94 ? 29.453 7.668 -0.788 1 83.5 94 ALA A C 1
ATOM 664 O O . ALA A 1 94 ? 28.781 8.398 -0.06 1 83.5 94 ALA A O 1
ATOM 665 N N . ALA A 1 95 ? 29.391 7.68 -2.123 1 86.56 95 ALA A N 1
ATOM 666 C CA . ALA A 1 95 ? 28.547 8.664 -2.803 1 86.56 95 ALA A CA 1
ATOM 667 C C . ALA A 1 95 ? 27.109 8.18 -2.91 1 86.56 95 ALA A C 1
ATOM 669 O O . ALA A 1 95 ? 26.234 8.93 -3.338 1 86.56 95 ALA A O 1
ATOM 670 N N . GLY A 1 96 ? 26.891 6.863 -2.584 1 88.69 96 GLY A N 1
ATOM 671 C CA . GLY A 1 96 ? 25.531 6.367 -2.564 1 88.69 96 GLY A CA 1
ATOM 672 C C . GLY A 1 96 ? 25.172 5.566 -3.801 1 88.69 96 GLY A C 1
ATOM 673 O O . GLY A 1 96 ? 24.016 5.148 -3.965 1 88.69 96 GLY A O 1
ATOM 674 N N . HIS A 1 97 ? 26.172 5.348 -4.648 1 91.81 97 HIS A N 1
ATOM 675 C CA . HIS A 1 97 ? 25.891 4.523 -5.816 1 91.81 97 HIS A CA 1
ATOM 676 C C . HIS A 1 97 ? 25.734 3.055 -5.43 1 91.81 97 HIS A C 1
ATOM 678 O O . HIS A 1 97 ? 26.547 2.52 -4.672 1 91.81 97 HIS A O 1
ATOM 684 N N . LEU A 1 98 ? 24.719 2.436 -6.023 1 93.5 98 LEU A N 1
ATOM 685 C CA . LEU A 1 98 ? 24.359 1.088 -5.59 1 93.5 98 LEU A CA 1
ATOM 686 C C . LEU A 1 98 ? 24.781 0.054 -6.633 1 93.5 98 LEU A C 1
ATOM 688 O O . LEU A 1 98 ? 24.922 0.379 -7.812 1 93.5 98 LEU A O 1
ATOM 692 N N . ALA A 1 99 ? 25.047 -1.122 -6.164 1 94.44 99 ALA A N 1
ATOM 693 C CA . ALA A 1 99 ? 25.266 -2.299 -6.996 1 94.44 99 ALA A CA 1
ATOM 694 C C . ALA A 1 99 ? 24.734 -3.561 -6.32 1 94.44 99 ALA A C 1
ATOM 696 O O . ALA A 1 99 ? 24.859 -3.719 -5.105 1 94.44 99 ALA A O 1
ATOM 697 N N . CYS A 1 100 ? 24.062 -4.371 -7.09 1 94.75 100 CYS A N 1
ATOM 698 C CA . CYS A 1 100 ? 23.672 -5.68 -6.57 1 94.75 100 CYS A CA 1
ATOM 699 C C . CYS A 1 100 ? 24.875 -6.617 -6.508 1 94.75 100 CYS A C 1
ATOM 701 O O . CYS A 1 100 ? 25.969 -6.258 -6.938 1 94.75 100 CYS A O 1
ATOM 703 N N . SER A 1 101 ? 24.656 -7.785 -5.984 1 93.31 101 SER A N 1
ATOM 704 C CA . SER A 1 101 ? 25.75 -8.742 -5.805 1 93.31 101 SER A CA 1
ATOM 705 C C . SER A 1 101 ? 26.344 -9.156 -7.141 1 93.31 101 SER A C 1
ATOM 707 O O . SER A 1 101 ? 27.562 -9.273 -7.266 1 93.31 101 SER A O 1
ATOM 709 N N . SER A 1 102 ? 25.547 -9.328 -8.164 1 92.44 102 SER A N 1
ATOM 710 C CA . SER A 1 102 ? 26.016 -9.766 -9.477 1 92.44 102 SER A CA 1
ATOM 711 C C . SER A 1 102 ? 26.828 -8.672 -10.156 1 92.44 102 SER A C 1
ATOM 713 O O . SER A 1 102 ? 27.875 -8.961 -10.758 1 92.44 102 SER A O 1
ATOM 715 N N . CYS A 1 103 ? 26.391 -7.457 -10.039 1 92.25 103 CYS A N 1
ATOM 716 C CA . CYS A 1 103 ? 27.078 -6.336 -10.68 1 92.25 103 CYS A CA 1
ATOM 717 C C . CYS A 1 103 ? 28.328 -5.957 -9.906 1 92.25 103 CYS A C 1
ATOM 719 O O . CYS A 1 103 ? 29.328 -5.527 -10.5 1 92.25 103 CYS A O 1
ATOM 721 N N . HIS A 1 104 ? 28.25 -5.988 -8.531 1 88.56 104 HIS A N 1
ATOM 722 C CA . HIS A 1 104 ? 29.422 -5.762 -7.695 1 88.56 104 HIS A CA 1
ATOM 723 C C . HIS A 1 104 ? 30.484 -6.82 -7.941 1 88.56 104 HIS A C 1
ATOM 725 O O . HIS A 1 104 ? 31.672 -6.504 -8.031 1 88.56 104 HIS A O 1
ATOM 731 N N . GLY A 1 105 ? 30.031 -7.984 -8.148 1 80.75 105 GLY A N 1
ATOM 732 C CA . GLY A 1 105 ? 30.953 -9.117 -8.25 1 80.75 105 GLY A CA 1
ATOM 733 C C . GLY A 1 105 ? 31.469 -9.578 -6.906 1 80.75 105 GLY A C 1
ATOM 734 O O . GLY A 1 105 ? 31.109 -9.039 -5.863 1 80.75 105 GLY A O 1
ATOM 735 N N . ASP A 1 106 ? 32.25 -10.641 -6.742 1 68.5 106 ASP A N 1
ATOM 736 C CA . ASP A 1 106 ? 32.656 -11.359 -5.535 1 68.5 106 ASP A CA 1
ATOM 737 C C . ASP A 1 106 ? 33.906 -10.75 -4.918 1 68.5 106 ASP A C 1
ATOM 739 O O . ASP A 1 106 ? 34.5 -11.32 -4 1 68.5 106 ASP A O 1
ATOM 743 N N . VAL A 1 107 ? 34.344 -9.453 -5.371 1 67.62 107 VAL A N 1
ATOM 744 C CA . VAL A 1 107 ? 35.625 -8.969 -4.84 1 67.62 107 VAL A CA 1
ATOM 745 C C . VAL A 1 107 ? 35.375 -7.75 -3.955 1 67.62 107 VAL A C 1
ATOM 747 O O . VAL A 1 107 ? 34.875 -6.719 -4.422 1 67.62 107 VAL A O 1
ATOM 750 N N . PRO A 1 108 ? 35.594 -7.941 -2.688 1 70.5 108 PRO A N 1
ATOM 751 C CA . PRO A 1 108 ? 35.469 -6.762 -1.825 1 70.5 108 PRO A CA 1
ATOM 752 C C . PRO A 1 108 ? 36.375 -5.609 -2.289 1 70.5 108 PRO A C 1
ATOM 754 O O . PRO A 1 108 ? 37.469 -5.84 -2.785 1 70.5 108 PRO A O 1
ATOM 757 N N . GLY A 1 109 ? 35.938 -4.434 -2.086 1 73.62 109 GLY A N 1
ATOM 758 C CA . GLY A 1 109 ? 36.719 -3.242 -2.387 1 73.62 109 GLY A CA 1
ATOM 759 C C . GLY A 1 109 ? 36.75 -2.922 -3.869 1 73.62 109 GLY A C 1
ATOM 760 O O . GLY A 1 109 ? 37.719 -2.314 -4.348 1 73.62 109 GLY A O 1
ATOM 761 N N . LYS A 1 110 ? 35.812 -3.414 -4.559 1 82.44 110 LYS A N 1
ATOM 762 C CA . LYS A 1 110 ? 35.75 -3.09 -5.98 1 82.44 110 LYS A CA 1
ATOM 763 C C . LYS A 1 110 ? 35.375 -1.627 -6.195 1 82.44 110 LYS A C 1
ATOM 765 O O . LYS A 1 110 ? 34.625 -1.06 -5.414 1 82.44 110 LYS A O 1
ATOM 770 N N . PRO A 1 111 ? 36.031 -1.076 -7.207 1 87.38 111 PRO A N 1
ATOM 771 C CA . PRO A 1 111 ? 35.719 0.326 -7.477 1 87.38 111 PRO A CA 1
ATOM 772 C C . PRO A 1 111 ? 34.281 0.518 -7.953 1 87.38 111 PRO A C 1
ATOM 774 O O . PRO A 1 111 ? 33.719 -0.345 -8.648 1 87.38 111 PRO A O 1
ATOM 777 N N . CYS A 1 112 ? 33.719 1.51 -7.559 1 90.69 112 CYS A N 1
ATOM 778 C CA . CYS A 1 112 ? 32.375 1.888 -7.969 1 90.69 112 CYS A CA 1
ATOM 779 C C . CYS A 1 112 ? 32.312 2.156 -9.469 1 90.69 112 CYS A C 1
ATOM 781 O O . CYS A 1 112 ? 33.156 2.867 -10.008 1 90.69 112 CYS A O 1
ATOM 783 N N . HIS A 1 113 ? 31.312 1.674 -10.125 1 88.31 113 HIS A N 1
ATOM 784 C CA . HIS A 1 113 ? 31.156 1.8 -11.57 1 88.31 113 HIS A CA 1
ATOM 785 C C . HIS A 1 113 ? 30.781 3.225 -11.961 1 88.31 113 HIS A C 1
ATOM 787 O O . HIS A 1 113 ? 31.094 3.674 -13.062 1 88.31 113 HIS A O 1
ATOM 793 N N . ALA A 1 114 ? 30.109 3.904 -11.031 1 86.75 114 ALA A N 1
ATOM 794 C CA . ALA A 1 114 ? 29.531 5.203 -11.367 1 86.75 114 ALA A CA 1
ATOM 795 C C . ALA A 1 114 ? 30.484 6.34 -11 1 86.75 114 ALA A C 1
ATOM 797 O O . ALA A 1 114 ? 30.469 7.395 -11.633 1 86.75 114 ALA A O 1
ATOM 798 N N . CYS A 1 115 ? 31.281 6.266 -9.82 1 86.12 115 CYS A N 1
ATOM 799 C CA . CYS A 1 115 ? 32.156 7.332 -9.336 1 86.12 115 CYS A CA 1
ATOM 800 C C . CYS A 1 115 ? 33.344 7.535 -10.281 1 86.12 115 CYS A C 1
ATOM 802 O O . CYS A 1 115 ? 33.906 8.625 -10.344 1 86.12 115 CYS A O 1
ATOM 804 N N . GLY A 1 116 ? 33.656 6.723 -11.281 1 72.94 116 GLY A N 1
ATOM 805 C CA . GLY A 1 116 ? 34.812 6.816 -12.148 1 72.94 116 GLY A CA 1
ATOM 806 C C . GLY A 1 116 ? 36.125 6.504 -11.438 1 72.94 116 GLY A C 1
ATOM 807 O O . GLY A 1 116 ? 36.125 6.164 -10.25 1 72.94 116 GLY A O 1
ATOM 808 N N . GLY A 1 117 ? 37.375 6.645 -12 1 59.84 117 GLY A N 1
ATOM 809 C CA . GLY A 1 117 ? 38.75 6.418 -11.609 1 59.84 117 GLY A CA 1
ATOM 810 C C . GLY A 1 117 ? 39.094 7.016 -10.258 1 59.84 117 GLY A C 1
ATOM 811 O O . GLY A 1 117 ? 38.812 8.18 -9.992 1 59.84 117 GLY A O 1
ATOM 812 N N . GLY A 1 118 ? 39.406 6.219 -9.109 1 61.34 118 GLY A N 1
ATOM 813 C CA . GLY A 1 118 ? 40 6.488 -7.809 1 61.34 118 GLY A CA 1
ATOM 814 C C . GLY A 1 118 ? 39 6.926 -6.77 1 61.34 118 GLY A C 1
ATOM 815 O O . GLY A 1 118 ? 39.344 7.125 -5.602 1 61.34 118 GLY A O 1
ATOM 816 N N . GLY A 1 119 ? 37.719 7.219 -7.031 1 60.41 119 GLY A N 1
ATOM 817 C CA . GLY A 1 119 ? 37.031 8.016 -6.039 1 60.41 119 GLY A CA 1
ATOM 818 C C . GLY A 1 119 ? 36.156 7.184 -5.117 1 60.41 119 GLY A C 1
ATOM 819 O O . GLY A 1 119 ? 35.906 7.57 -3.971 1 60.41 119 GLY A O 1
ATOM 820 N N . GLY A 1 120 ? 35.5 5.848 -5.594 1 77.19 120 GLY A N 1
ATOM 821 C CA . GLY A 1 120 ? 34.625 5.211 -4.641 1 77.19 120 GLY A CA 1
ATOM 822 C C . GLY A 1 120 ? 34.719 3.697 -4.648 1 77.19 120 GLY A C 1
ATOM 823 O O . GLY A 1 120 ? 35.094 3.1 -5.66 1 77.19 120 GLY A O 1
ATOM 824 N N . VAL A 1 121 ? 34.844 3.119 -3.428 1 87.25 121 VAL A N 1
ATOM 825 C CA . VAL A 1 121 ? 34.812 1.669 -3.275 1 87.25 121 VAL A CA 1
ATOM 826 C C . VAL A 1 121 ? 33.469 1.231 -2.689 1 87.25 121 VAL A C 1
ATOM 828 O O . VAL A 1 121 ? 32.906 1.92 -1.838 1 87.25 121 VAL A O 1
ATOM 831 N N . TYR A 1 122 ? 33 0.112 -3.271 1 89.44 122 TYR A N 1
ATOM 832 C CA . TYR A 1 122 ? 31.75 -0.429 -2.76 1 89.44 122 TYR A CA 1
ATOM 833 C C . TYR A 1 122 ? 31.953 -1.076 -1.395 1 89.44 122 TYR A C 1
ATOM 835 O O . TYR A 1 122 ? 33 -1.688 -1.139 1 89.44 122 TYR A O 1
ATOM 843 N N . ALA A 1 123 ? 31 -0.87 -0.556 1 87.94 123 ALA A N 1
ATOM 844 C CA . ALA A 1 123 ? 30.875 -1.605 0.701 1 87.94 123 ALA A CA 1
ATOM 845 C C . ALA A 1 123 ? 29.469 -2.168 0.875 1 87.94 123 ALA A C 1
ATOM 847 O O . ALA A 1 123 ? 28.531 -1.722 0.212 1 87.94 123 ALA A O 1
ATOM 848 N N . ARG A 1 124 ? 29.391 -3.186 1.767 1 90.5 124 ARG A N 1
ATOM 849 C CA . ARG A 1 124 ? 28.078 -3.752 2.068 1 90.5 124 ARG A CA 1
ATOM 850 C C . ARG A 1 124 ? 27.141 -2.688 2.617 1 90.5 124 ARG A C 1
ATOM 852 O O . ARG A 1 124 ? 27.562 -1.774 3.326 1 90.5 124 ARG A O 1
ATOM 859 N N . CYS A 1 125 ? 25.906 -2.803 2.279 1 90.5 125 CYS A N 1
ATOM 860 C CA . CYS A 1 125 ? 24.875 -1.89 2.773 1 90.5 125 CYS A CA 1
ATOM 861 C C . CYS A 1 125 ? 23.797 -2.646 3.525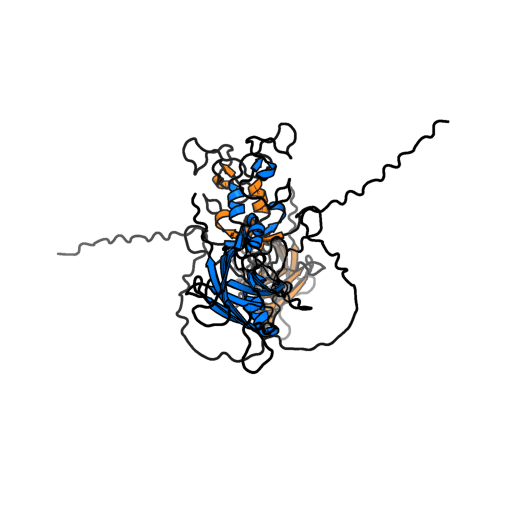 1 90.5 125 CYS A C 1
ATOM 863 O O . CYS A 1 125 ? 22.656 -2.709 3.072 1 90.5 125 CYS A O 1
ATOM 865 N N . PRO A 1 126 ? 24.109 -3.166 4.699 1 92.06 126 PRO A N 1
ATOM 866 C CA . PRO A 1 126 ? 23.172 -3.988 5.453 1 92.06 126 PRO A CA 1
ATOM 867 C C . PRO A 1 126 ? 21.875 -3.242 5.781 1 92.06 126 PRO A C 1
ATOM 869 O O . PRO A 1 126 ? 20.812 -3.857 5.883 1 92.06 126 PRO A O 1
ATOM 872 N N . GLY A 1 127 ? 21.953 -1.947 6.035 1 88.62 127 GLY A N 1
ATOM 873 C CA . GLY A 1 127 ? 20.734 -1.183 6.266 1 88.62 127 GLY A CA 1
ATOM 874 C C . GLY A 1 127 ? 19.734 -1.312 5.141 1 88.62 127 GLY A C 1
ATOM 875 O O . GLY A 1 127 ? 18.547 -1.559 5.387 1 88.62 127 GLY A O 1
ATOM 876 N N . LEU A 1 128 ? 20.203 -1.19 3.988 1 92.75 128 LEU A N 1
ATOM 877 C CA . LEU A 1 128 ? 19.344 -1.339 2.822 1 92.75 128 LEU A CA 1
ATOM 878 C C . LEU A 1 128 ? 18.828 -2.77 2.703 1 92.75 128 LEU A C 1
ATOM 880 O O . LEU A 1 128 ? 17.672 -2.99 2.336 1 92.75 128 LEU A O 1
ATOM 884 N N . ASP A 1 129 ? 19.703 -3.738 3.01 1 94.69 129 ASP A N 1
ATOM 885 C CA . ASP A 1 129 ? 19.312 -5.141 2.959 1 94.69 129 ASP A CA 1
ATOM 886 C C . ASP A 1 129 ? 18.094 -5.402 3.838 1 94.69 129 ASP A C 1
ATOM 888 O O . ASP A 1 129 ? 17.172 -6.113 3.434 1 94.69 129 ASP A O 1
ATOM 892 N N . THR A 1 130 ? 18.141 -4.863 4.992 1 92.31 130 THR A N 1
ATOM 893 C CA . THR A 1 130 ? 17.031 -5.027 5.938 1 92.31 130 THR A CA 1
ATOM 894 C C . THR A 1 130 ? 15.734 -4.48 5.352 1 92.31 130 THR A C 1
ATOM 896 O O . THR A 1 130 ? 14.688 -5.117 5.449 1 92.31 130 THR A O 1
ATOM 899 N N . PHE A 1 131 ? 15.836 -3.357 4.805 1 92.44 131 PHE A N 1
ATOM 900 C CA . PHE A 1 131 ? 14.664 -2.738 4.188 1 92.44 131 PHE A CA 1
ATOM 901 C C . PHE A 1 131 ? 14.125 -3.607 3.059 1 92.44 131 PHE A C 1
ATOM 903 O O . PHE A 1 131 ? 12.922 -3.842 2.971 1 92.44 131 PHE A O 1
ATOM 910 N N . LEU A 1 132 ? 14.992 -4.086 2.221 1 95.88 132 LEU A N 1
ATOM 911 C CA . LEU A 1 132 ? 14.602 -4.875 1.058 1 95.88 132 LEU A CA 1
ATOM 912 C C . LEU A 1 132 ? 13.93 -6.176 1.485 1 95.88 132 LEU A C 1
ATOM 914 O O . LEU A 1 132 ? 12.984 -6.629 0.838 1 95.88 132 LEU A O 1
ATOM 918 N N . ARG A 1 133 ? 14.383 -6.742 2.527 1 95.44 133 ARG A N 1
ATOM 919 C CA . ARG A 1 133 ? 13.781 -7.969 3.041 1 95.44 133 ARG A CA 1
ATOM 920 C C . ARG A 1 133 ? 12.391 -7.703 3.607 1 95.44 133 ARG A C 1
ATOM 922 O O . ARG A 1 133 ? 11.523 -8.578 3.572 1 95.44 133 ARG A O 1
ATOM 929 N N . ALA A 1 134 ? 12.188 -6.48 4.102 1 94.12 134 ALA A N 1
ATOM 930 C CA . ALA A 1 134 ? 10.938 -6.121 4.762 1 94.12 134 ALA A CA 1
ATOM 931 C C . ALA A 1 134 ? 9.906 -5.629 3.752 1 94.12 134 ALA A C 1
ATOM 933 O O . ALA A 1 134 ? 8.711 -5.578 4.051 1 94.12 134 ALA A O 1
ATOM 934 N N . ALA A 1 135 ? 10.297 -5.238 2.646 1 94.81 135 ALA A N 1
ATOM 935 C CA . ALA A 1 135 ? 9.406 -4.707 1.617 1 94.81 135 ALA A CA 1
ATOM 936 C C . ALA A 1 135 ? 8.711 -5.828 0.855 1 94.81 135 ALA A C 1
ATOM 938 O O . ALA A 1 135 ? 9.312 -6.469 -0.01 1 94.81 135 ALA A O 1
ATOM 939 N N . LYS A 1 136 ? 7.449 -5.977 1.125 1 97.25 136 LYS A N 1
ATOM 940 C CA . LYS A 1 136 ? 6.723 -7.109 0.564 1 97.25 136 LYS A CA 1
ATOM 941 C C . LYS A 1 136 ? 5.605 -6.645 -0.367 1 97.25 136 LYS A C 1
ATOM 943 O O . LYS A 1 136 ? 5.039 -5.566 -0.173 1 97.25 136 LYS A O 1
ATOM 948 N N . ILE A 1 137 ? 5.344 -7.406 -1.312 1 97.06 137 ILE A N 1
ATOM 949 C CA . ILE A 1 137 ? 4.223 -7.168 -2.213 1 97.06 137 ILE A CA 1
ATOM 950 C C . ILE A 1 137 ? 3.312 -8.398 -2.238 1 97.06 137 ILE A C 1
ATOM 952 O O . ILE A 1 137 ? 3.732 -9.492 -1.87 1 97.06 137 ILE A O 1
ATOM 956 N N . LEU A 1 138 ? 2.117 -8.125 -2.611 1 95.94 138 LEU A N 1
ATOM 957 C CA . LEU A 1 138 ? 1.162 -9.211 -2.789 1 95.94 138 LEU A CA 1
ATOM 958 C C . LEU A 1 138 ? 1.53 -10.062 -3.996 1 95.94 138 LEU A C 1
ATOM 960 O O . LEU A 1 138 ? 1.925 -9.539 -5.039 1 95.94 138 LEU A O 1
ATOM 964 N N . CYS A 1 139 ? 1.448 -11.375 -3.869 1 96.06 139 CYS A N 1
ATOM 965 C CA . CYS A 1 139 ? 1.702 -12.281 -4.984 1 96.06 139 CYS A CA 1
ATOM 966 C C . CYS A 1 139 ? 0.917 -11.859 -6.219 1 96.06 139 CYS A C 1
ATOM 968 O O . CYS A 1 139 ? -0.277 -11.562 -6.133 1 96.06 139 CYS A O 1
ATOM 970 N N . PRO A 1 140 ? 1.529 -11.883 -7.371 1 93.25 140 PRO A N 1
ATOM 971 C CA . PRO A 1 140 ? 0.824 -11.531 -8.609 1 93.25 140 PRO A CA 1
ATOM 972 C C . PRO A 1 140 ? -0.337 -12.477 -8.914 1 93.25 140 PRO A C 1
ATOM 974 O O . PRO A 1 140 ? -1.203 -12.156 -9.727 1 93.25 140 PRO A O 1
ATOM 977 N N . ASN A 1 141 ? -0.397 -13.633 -8.273 1 94.69 141 ASN A N 1
ATOM 978 C CA . ASN A 1 141 ? -1.479 -14.586 -8.484 1 94.69 141 ASN A CA 1
ATOM 979 C C . ASN A 1 141 ? -2.57 -14.438 -7.426 1 94.69 141 ASN A C 1
ATOM 981 O O . ASN A 1 141 ? -3.293 -15.391 -7.133 1 94.69 141 ASN A O 1
ATOM 985 N N . ASP A 1 142 ? -2.58 -13.297 -6.828 1 95.31 142 ASP A N 1
ATOM 986 C CA . ASP A 1 142 ? -3.6 -13.047 -5.816 1 95.31 142 ASP A CA 1
ATOM 987 C C . ASP A 1 142 ? -5 -13.227 -6.391 1 95.31 142 ASP A C 1
ATOM 989 O O . ASP A 1 142 ? -5.895 -13.742 -5.719 1 95.31 142 ASP A O 1
ATOM 993 N N . LEU A 1 143 ? -5.188 -12.844 -7.645 1 93.44 143 LEU A N 1
ATOM 994 C CA . LEU A 1 143 ? -6.477 -12.984 -8.312 1 93.44 143 LEU A CA 1
ATOM 995 C C . LEU A 1 143 ? -6.891 -14.445 -8.398 1 93.44 143 LEU A C 1
ATOM 997 O O . LEU A 1 143 ? -8.07 -14.75 -8.578 1 93.44 143 LEU A O 1
ATOM 1001 N N . PHE A 1 144 ? -5.945 -15.328 -8.312 1 94.69 144 PHE A N 1
ATOM 1002 C CA . PHE A 1 144 ? -6.23 -16.75 -8.445 1 94.69 144 PHE A CA 1
ATOM 1003 C C . PHE A 1 144 ? -6.223 -17.422 -7.078 1 94.69 144 PHE A C 1
ATOM 1005 O O . PHE A 1 144 ? -6.285 -18.656 -6.988 1 94.69 144 PHE A O 1
ATOM 1012 N N . GLY A 1 145 ? -5.992 -16.594 -6.078 1 93.56 145 GLY A N 1
ATOM 1013 C CA . GLY A 1 145 ? -6.238 -17.141 -4.75 1 93.56 145 GLY A CA 1
ATOM 1014 C C . GLY A 1 145 ? -5.023 -17.062 -3.846 1 93.56 145 GLY A C 1
ATOM 1015 O O . GLY A 1 145 ? -5.121 -17.312 -2.643 1 93.56 145 GLY A O 1
ATOM 1016 N N . CYS A 1 146 ? -3.861 -16.75 -4.434 1 94.81 146 CYS A N 1
ATOM 1017 C CA . CYS A 1 146 ? -2.688 -16.672 -3.574 1 94.81 146 CYS A CA 1
ATOM 1018 C C . CYS A 1 146 ? -2.73 -15.414 -2.713 1 94.81 146 CYS A C 1
ATOM 1020 O O . CYS A 1 146 ? -2.922 -14.312 -3.227 1 94.81 146 CYS A O 1
ATOM 1022 N N . ARG A 1 147 ? -2.574 -15.484 -1.444 1 95.31 147 ARG A N 1
ATOM 1023 C CA . ARG A 1 147 ? -2.68 -14.352 -0.534 1 95.31 147 ARG A CA 1
ATOM 1024 C C . ARG A 1 147 ? -1.34 -14.047 0.128 1 95.31 147 ARG A C 1
ATOM 1026 O O . ARG A 1 147 ? -1.273 -13.281 1.092 1 95.31 147 ARG A O 1
ATOM 1033 N N . SER A 1 148 ? -0.38 -14.602 -0.449 1 95.44 148 SER A N 1
ATOM 1034 C CA . SER A 1 148 ? 0.941 -14.445 0.151 1 95.44 148 SER A CA 1
ATOM 1035 C C . SER A 1 148 ? 1.514 -13.062 -0.134 1 95.44 148 SER A C 1
ATOM 1037 O O . SER A 1 148 ? 1.359 -12.531 -1.238 1 95.44 148 SER A O 1
ATOM 1039 N N . TYR A 1 149 ? 2.09 -12.43 0.833 1 95.75 149 TYR A N 1
ATOM 1040 C CA . TYR A 1 149 ? 2.988 -11.289 0.664 1 95.75 149 TYR A CA 1
ATOM 1041 C C . TYR A 1 149 ? 4.445 -11.742 0.663 1 95.75 149 TYR A C 1
ATOM 1043 O O . TYR A 1 149 ? 4.891 -12.422 1.588 1 95.75 149 TYR A O 1
ATOM 1051 N N . VAL A 1 150 ? 5.117 -11.367 -0.33 1 97.12 150 VAL A N 1
ATOM 1052 C CA . VAL A 1 150 ? 6.492 -11.82 -0.496 1 97.12 150 VAL A CA 1
ATOM 1053 C C . VAL A 1 150 ? 7.414 -10.625 -0.719 1 97.12 150 VAL A C 1
ATOM 1055 O O . VAL A 1 150 ? 6.98 -9.586 -1.234 1 97.12 150 VAL A O 1
ATOM 1058 N N . ALA A 1 151 ? 8.703 -10.781 -0.305 1 97.5 151 ALA A N 1
ATOM 1059 C CA . ALA A 1 151 ? 9.664 -9.727 -0.597 1 97.5 151 ALA A CA 1
ATOM 1060 C C . ALA A 1 151 ? 9.688 -9.406 -2.09 1 97.5 151 ALA A C 1
ATOM 1062 O O . ALA A 1 151 ? 9.648 -10.312 -2.926 1 97.5 151 ALA A O 1
ATOM 1063 N N . TYR A 1 152 ? 9.703 -8.18 -2.357 1 96.62 152 TYR A N 1
ATOM 1064 C CA . TYR A 1 152 ? 9.625 -7.73 -3.742 1 96.62 152 TYR A CA 1
ATOM 1065 C C . TYR A 1 152 ? 10.656 -8.453 -4.609 1 96.62 152 TYR A C 1
ATOM 1067 O O . TYR A 1 152 ? 10.336 -8.906 -5.711 1 96.62 152 TYR A O 1
ATOM 1075 N N . HIS A 1 153 ? 11.852 -8.602 -4.105 1 97.06 153 HIS A N 1
ATOM 1076 C CA . HIS A 1 153 ? 12.93 -9.188 -4.891 1 97.06 153 HIS A CA 1
ATOM 1077 C C . HIS A 1 153 ? 12.719 -10.688 -5.082 1 97.06 153 HIS A C 1
ATOM 1079 O O . HIS A 1 153 ? 13.375 -11.312 -5.918 1 97.06 153 HIS A O 1
ATOM 1085 N N . ASP A 1 154 ? 11.805 -11.273 -4.375 1 96.56 154 ASP A N 1
ATOM 1086 C CA . ASP A 1 154 ? 11.531 -12.703 -4.492 1 96.56 154 ASP A CA 1
ATOM 1087 C C . ASP A 1 154 ? 10.203 -12.953 -5.219 1 96.56 154 ASP A C 1
ATOM 1089 O O . ASP A 1 154 ? 9.766 -14.094 -5.344 1 96.56 154 ASP A O 1
ATOM 1093 N N . ALA A 1 155 ? 9.547 -11.922 -5.629 1 95.44 155 ALA A N 1
ATOM 1094 C CA . ALA A 1 155 ? 8.211 -12.023 -6.199 1 95.44 155 ALA A CA 1
ATOM 1095 C C . ALA A 1 155 ? 8.203 -12.898 -7.449 1 95.44 155 ALA A C 1
ATOM 1097 O O . ALA A 1 155 ? 7.316 -13.727 -7.629 1 95.44 155 ALA A O 1
ATOM 1098 N N . ALA A 1 156 ? 9.156 -12.766 -8.289 1 93.25 156 ALA A N 1
ATOM 1099 C CA . ALA A 1 156 ? 9.219 -13.547 -9.516 1 93.25 156 ALA A CA 1
ATOM 1100 C C . ALA A 1 156 ? 9.414 -15.031 -9.219 1 93.25 156 ALA A C 1
ATOM 1102 O O . ALA A 1 156 ? 8.758 -15.883 -9.82 1 93.25 156 ALA A O 1
ATOM 1103 N N . ALA A 1 157 ? 10.344 -15.273 -8.367 1 94 157 ALA A N 1
ATOM 1104 C CA . ALA A 1 157 ? 10.586 -16.656 -7.973 1 94 157 ALA A CA 1
ATOM 1105 C C . ALA A 1 157 ? 9.336 -17.281 -7.348 1 94 157 ALA A C 1
ATOM 1107 O O . ALA A 1 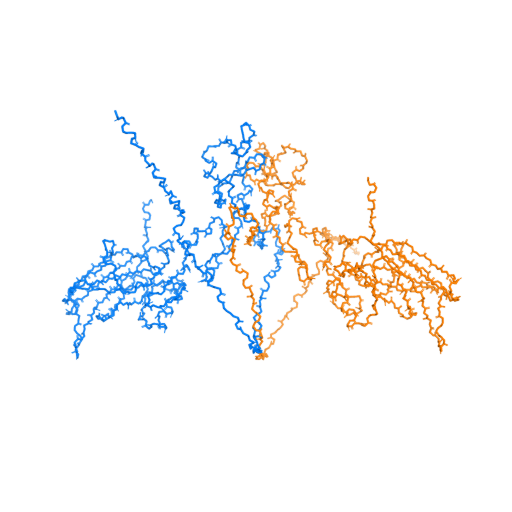157 ? 8.969 -18.406 -7.664 1 94 157 ALA A O 1
ATOM 1108 N N . HIS A 1 158 ? 8.727 -16.562 -6.492 1 95.31 158 HIS A N 1
ATOM 1109 C CA . HIS A 1 158 ? 7.488 -17.031 -5.887 1 95.31 158 HIS A CA 1
ATOM 1110 C C . HIS A 1 158 ? 6.426 -17.297 -6.949 1 95.31 158 HIS A C 1
ATOM 1112 O O . HIS A 1 158 ? 5.754 -18.328 -6.914 1 95.31 158 HIS A O 1
ATOM 1118 N N . GLN A 1 159 ? 6.324 -16.344 -7.816 1 93.12 159 GLN A N 1
ATOM 1119 C CA . GLN A 1 159 ? 5.32 -16.484 -8.867 1 93.12 159 GLN A CA 1
ATOM 1120 C C . GLN A 1 159 ? 5.523 -17.781 -9.656 1 93.12 159 GLN A C 1
ATOM 1122 O O . GLN A 1 159 ? 4.559 -18.469 -9.984 1 93.12 159 GLN A O 1
ATOM 1127 N N . ARG A 1 160 ? 6.723 -18.141 -9.898 1 91 160 ARG A N 1
ATOM 1128 C CA . ARG A 1 160 ? 7.059 -19.344 -10.648 1 91 160 ARG A CA 1
ATOM 1129 C C . ARG A 1 160 ? 6.719 -20.594 -9.844 1 91 160 ARG A C 1
ATOM 1131 O O . ARG A 1 160 ? 6.281 -21.609 -10.414 1 91 160 ARG A O 1
ATOM 1138 N N . ALA A 1 161 ? 6.836 -20.484 -8.656 1 93.44 161 ALA A N 1
ATOM 1139 C CA . ALA A 1 161 ? 6.645 -21.641 -7.793 1 93.44 161 ALA A CA 1
ATOM 1140 C C . ALA A 1 161 ? 5.266 -21.625 -7.141 1 93.44 161 ALA A C 1
ATOM 1142 O O . ALA A 1 161 ? 4.957 -22.453 -6.289 1 93.44 161 ALA A O 1
ATOM 1143 N N . CYS A 1 162 ? 4.438 -20.703 -7.469 1 94 162 CYS A N 1
ATOM 1144 C CA . CYS A 1 162 ? 3.158 -20.5 -6.797 1 94 162 CYS A CA 1
ATOM 1145 C C . CYS A 1 162 ? 2.156 -21.578 -7.191 1 94 162 CYS A C 1
ATOM 1147 O O . CYS A 1 162 ? 1.875 -21.766 -8.375 1 94 162 CYS A O 1
ATOM 1149 N N . PRO A 1 163 ? 1.586 -22.25 -6.328 1 92.56 163 PRO A N 1
ATOM 1150 C CA . PRO A 1 163 ? 0.598 -23.281 -6.633 1 92.56 163 PRO A CA 1
ATOM 1151 C C . PRO A 1 163 ? -0.703 -22.719 -7.195 1 92.56 163 PRO A C 1
ATOM 1153 O O . PRO A 1 163 ? -1.541 -23.469 -7.703 1 92.56 163 PRO A O 1
ATOM 1156 N N . HIS A 1 164 ? -0.854 -21.406 -7.117 1 94.19 164 HIS A N 1
ATOM 1157 C CA . HIS A 1 164 ? -2.074 -20.766 -7.598 1 94.19 164 HIS A CA 1
ATOM 1158 C C . HIS A 1 164 ? -1.9 -20.25 -9.023 1 94.19 164 HIS A C 1
ATOM 1160 O O . HIS A 1 164 ? -2.834 -19.688 -9.602 1 94.19 164 HIS A O 1
ATOM 1166 N N . ALA A 1 165 ? -0.683 -20.422 -9.492 1 94.81 165 ALA A N 1
ATOM 1167 C CA . ALA A 1 165 ? -0.464 -19.984 -10.867 1 94.81 165 ALA A CA 1
ATOM 1168 C C . ALA A 1 165 ? -1.514 -20.562 -11.805 1 94.81 165 ALA A C 1
ATOM 1170 O O . ALA A 1 165 ? -1.869 -21.75 -11.695 1 94.81 165 ALA A O 1
ATOM 1171 N N . PRO A 1 166 ? -2.035 -19.797 -12.711 1 94.25 166 PRO A N 1
ATOM 1172 C CA . PRO A 1 166 ? -3.188 -20.234 -13.5 1 94.25 166 PRO A CA 1
ATOM 1173 C C . PRO A 1 166 ? -2.824 -21.297 -14.531 1 94.25 166 PRO A C 1
ATOM 1175 O O . PRO A 1 166 ? -1.702 -21.312 -15.047 1 94.25 166 PRO A O 1
ATOM 1178 N N . CYS A 1 167 ? -3.736 -22.156 -14.781 1 94.75 167 CYS A N 1
ATOM 1179 C CA . CYS A 1 167 ? -3.732 -23.172 -15.82 1 94.75 167 CYS A CA 1
ATOM 1180 C C . CYS A 1 167 ? -4.902 -22.984 -16.781 1 94.75 167 CYS A C 1
ATOM 1182 O O . CYS A 1 167 ? -5.926 -22.422 -16.406 1 94.75 167 CYS A O 1
ATOM 1184 N N . SER A 1 168 ? -4.695 -23.422 -17.953 1 94.5 168 SER A N 1
ATOM 1185 C CA . SER A 1 168 ? -5.711 -23.188 -18.984 1 94.5 168 SER A CA 1
ATOM 1186 C C . SER A 1 168 ? -6.492 -24.469 -19.281 1 94.5 168 SER A C 1
ATOM 1188 O O . SER A 1 168 ? -6.008 -25.578 -19.031 1 94.5 168 SER A O 1
ATOM 1190 N N . CYS A 1 169 ? -7.699 -24.234 -19.766 1 94.38 169 CYS A N 1
ATOM 1191 C CA . CYS A 1 169 ? -8.531 -25.328 -20.234 1 94.38 169 CYS A CA 1
ATOM 1192 C C . CYS A 1 169 ? -8.07 -25.828 -21.594 1 94.38 169 CYS A C 1
ATOM 1194 O O . CYS A 1 169 ? -7.797 -25.031 -22.5 1 94.38 169 CYS A O 1
ATOM 1196 N N . SER A 1 170 ? -7.973 -27.094 -21.75 1 88.88 170 SER A N 1
ATOM 1197 C CA . SER A 1 170 ? -7.449 -27.656 -23 1 88.88 170 SER A CA 1
ATOM 1198 C C . SER A 1 170 ? -8.562 -27.922 -24 1 88.88 170 SER A C 1
ATOM 1200 O O . SER A 1 170 ? -8.305 -28.344 -25.125 1 88.88 170 SER A O 1
ATOM 1202 N N . GLU A 1 171 ? -9.773 -27.781 -23.578 1 90.38 171 GLU A N 1
ATOM 1203 C CA . GLU A 1 171 ? -10.898 -28 -24.484 1 90.38 171 GLU A CA 1
ATOM 1204 C C . GLU A 1 171 ? -10.883 -27.016 -25.641 1 90.38 171 GLU A C 1
ATOM 1206 O O . GLU A 1 171 ? -10.57 -25.828 -25.453 1 90.38 171 GLU A O 1
ATOM 1211 N N . PRO A 1 172 ? -11.188 -27.547 -26.812 1 88.38 172 PRO A N 1
ATOM 1212 C CA . PRO A 1 172 ? -11.18 -26.672 -27.984 1 88.38 172 PRO A CA 1
ATOM 1213 C C . PRO A 1 172 ? -12.078 -25.453 -27.812 1 88.38 172 PRO A C 1
ATOM 1215 O O . PRO A 1 172 ? -13.195 -25.562 -27.297 1 88.38 172 PRO A O 1
ATOM 1218 N N . ARG A 1 173 ? -11.648 -24.297 -28.094 1 90.25 173 ARG A N 1
ATOM 1219 C CA . ARG A 1 173 ? -12.359 -23.016 -28.125 1 90.25 173 ARG A CA 1
ATOM 1220 C C . ARG A 1 173 ? -12.734 -22.562 -26.719 1 90.25 173 ARG A C 1
ATOM 1222 O O . ARG A 1 173 ? -13.711 -21.844 -26.531 1 90.25 173 ARG A O 1
ATOM 1229 N N . CYS A 1 174 ? -12.172 -23.141 -25.75 1 94.19 174 CYS A N 1
ATOM 1230 C CA . CYS A 1 174 ? -12.398 -22.688 -24.375 1 94.19 174 CYS A CA 1
ATOM 1231 C C . CYS A 1 174 ? -11.242 -21.812 -23.891 1 94.19 174 CYS A C 1
ATOM 1233 O O . CYS A 1 174 ? -10.078 -22.188 -24.031 1 94.19 174 CYS A O 1
ATOM 1235 N N . ASP A 1 175 ? -11.516 -20.641 -23.328 1 94.06 175 ASP A N 1
ATOM 1236 C CA . ASP A 1 175 ? -10.484 -19.688 -22.953 1 94.06 175 ASP A CA 1
ATOM 1237 C C . ASP A 1 175 ? -10.367 -19.594 -21.438 1 94.06 175 ASP A C 1
ATOM 1239 O O . ASP A 1 175 ? -9.773 -18.641 -20.906 1 94.06 175 ASP A O 1
ATOM 1243 N N . PHE A 1 176 ? -10.859 -20.578 -20.797 1 95.88 176 PHE A N 1
ATOM 1244 C CA . PHE A 1 176 ? -10.852 -20.516 -19.328 1 95.88 176 PHE A CA 1
ATOM 1245 C C . PHE A 1 176 ? -9.43 -20.531 -18.797 1 95.88 176 PHE A C 1
ATOM 1247 O O . PHE A 1 176 ? -8.586 -21.281 -19.281 1 95.88 176 PHE A O 1
ATOM 1254 N N . LEU A 1 177 ? -9.188 -19.688 -17.797 1 95.56 177 LEU A N 1
ATOM 1255 C CA . LEU A 1 177 ? -7.922 -19.578 -17.078 1 95.56 177 LEU A CA 1
ATOM 1256 C C . LEU A 1 177 ? -8.164 -19.453 -15.57 1 95.56 177 LEU A C 1
ATOM 1258 O O . LEU A 1 177 ? -8.938 -18.594 -15.133 1 95.56 177 LEU A O 1
ATOM 1262 N N . GLY A 1 178 ? -7.535 -20.359 -14.812 1 95.31 178 GLY A N 1
ATOM 1263 C CA . GLY A 1 178 ? -7.711 -20.312 -13.367 1 95.31 178 GLY A CA 1
ATOM 1264 C C . GLY A 1 178 ? -6.727 -21.188 -12.617 1 95.31 178 GLY A C 1
ATOM 1265 O O . GLY A 1 178 ? -5.945 -21.922 -13.227 1 95.31 178 GLY A O 1
ATOM 1266 N N . SER A 1 179 ? -6.746 -21.016 -11.281 1 94.81 179 SER A N 1
ATOM 1267 C CA . SER A 1 179 ? -5.938 -21.906 -10.461 1 94.81 179 SER A CA 1
ATOM 1268 C C . SER A 1 179 ? -6.332 -23.359 -10.672 1 94.81 179 SER A C 1
ATOM 1270 O O . SER A 1 179 ? -7.398 -23.641 -11.227 1 94.81 179 SER A O 1
ATOM 1272 N N . PRO A 1 180 ? -5.516 -24.281 -10.258 1 94.25 180 PRO A N 1
ATOM 1273 C CA . PRO A 1 180 ? -5.832 -25.703 -10.477 1 94.25 180 PRO A CA 1
ATOM 1274 C C . PRO A 1 180 ? -7.184 -26.094 -9.891 1 94.25 180 PRO A C 1
ATOM 1276 O O . PRO A 1 180 ? -7.988 -26.734 -10.57 1 94.25 180 PRO A O 1
ATOM 1279 N N . PRO A 1 181 ? -7.547 -25.672 -8.719 1 93.38 181 PRO A N 1
ATOM 1280 C CA . PRO A 1 181 ? -8.883 -26 -8.211 1 93.38 181 PRO A CA 1
ATOM 1281 C C . PRO A 1 181 ? -10 -25.344 -9.023 1 93.38 181 PRO A C 1
ATOM 1283 O O . PRO A 1 181 ? -11.055 -25.953 -9.219 1 93.38 181 PRO A O 1
ATOM 1286 N N . MET A 1 182 ? -9.797 -24.188 -9.477 1 94.88 182 MET A N 1
ATOM 1287 C CA . MET A 1 182 ? -10.781 -23.516 -10.328 1 94.88 182 MET A CA 1
ATOM 1288 C C . MET A 1 182 ? -10.945 -24.266 -11.648 1 94.88 182 MET A C 1
ATOM 1290 O O . MET A 1 182 ? -12.07 -24.406 -12.141 1 94.88 182 MET A O 1
ATOM 1294 N N . LEU A 1 183 ? -9.859 -24.656 -12.156 1 95.56 183 LEU A N 1
ATOM 1295 C CA . LEU A 1 183 ? -9.891 -25.406 -13.406 1 95.56 183 LEU A CA 1
ATOM 1296 C C . LEU A 1 183 ? -10.602 -26.75 -13.219 1 95.56 183 LEU A C 1
ATOM 1298 O O . LEU A 1 183 ? -11.398 -27.156 -14.07 1 95.56 183 LEU A O 1
ATOM 1302 N N . LEU A 1 184 ? -10.336 -27.375 -12.148 1 95.88 184 LEU A N 1
ATOM 1303 C CA . LEU A 1 184 ? -11.023 -28.609 -11.82 1 95.88 184 LEU A CA 1
ATOM 1304 C C . LEU A 1 184 ? -12.531 -28.422 -11.836 1 95.88 184 LEU A C 1
ATOM 1306 O O . LEU A 1 184 ? -13.25 -29.172 -12.508 1 95.88 184 LEU A O 1
ATOM 1310 N N . ALA A 1 185 ? -12.945 -27.391 -11.109 1 96.56 185 ALA A N 1
ATOM 1311 C CA . ALA A 1 185 ? -14.375 -27.109 -11.047 1 96.56 185 ALA A CA 1
ATOM 1312 C C . ALA A 1 185 ? -14.945 -26.812 -12.43 1 96.56 185 ALA A C 1
ATOM 1314 O O . ALA A 1 185 ? -16.031 -27.281 -12.781 1 96.56 185 ALA A O 1
ATOM 1315 N N . HIS A 1 186 ? -14.25 -26.125 -13.219 1 96.62 186 HIS A N 1
ATOM 1316 C CA . HIS A 1 186 ? -14.648 -25.766 -14.578 1 96.62 186 HIS A CA 1
ATOM 1317 C C . HIS A 1 186 ? -14.789 -27 -15.453 1 96.62 186 HIS A C 1
ATOM 1319 O O . HIS A 1 186 ? -15.805 -27.172 -16.125 1 96.62 186 HIS A O 1
ATOM 1325 N N . LEU A 1 187 ? -13.805 -27.859 -15.43 1 95.75 187 LEU A N 1
ATOM 1326 C CA . LEU A 1 187 ? -13.797 -29.047 -16.266 1 95.75 187 LEU A CA 1
ATOM 1327 C C . LEU A 1 187 ? -14.922 -30 -15.891 1 95.75 187 LEU A C 1
ATOM 1329 O O . LEU A 1 187 ? -15.547 -30.609 -16.766 1 95.75 187 LEU A O 1
ATOM 1333 N N . VAL A 1 188 ? -15.203 -30.062 -14.672 1 96.62 188 VAL A N 1
ATOM 1334 C CA . VAL A 1 188 ? -16.266 -30.922 -14.188 1 96.62 188 VAL A CA 1
ATOM 1335 C C . VAL A 1 188 ? -17.625 -30.312 -14.516 1 96.62 188 VAL A C 1
ATOM 1337 O O . VAL A 1 188 ? -18.5 -30.984 -15.086 1 96.62 188 VAL A O 1
ATOM 1340 N N . ALA A 1 189 ? -17.734 -29.078 -14.219 1 97.06 189 ALA A N 1
ATOM 1341 C CA . ALA A 1 189 ? -19.031 -28.422 -14.312 1 97.06 189 ALA A CA 1
ATOM 1342 C C . ALA A 1 189 ? -19.375 -28.062 -15.758 1 97.06 189 ALA A C 1
ATOM 1344 O O . ALA A 1 189 ? -20.469 -28.359 -16.25 1 97.06 189 ALA A O 1
ATOM 1345 N N . ASP A 1 190 ? -18.453 -27.516 -16.453 1 96.31 190 ASP A N 1
ATOM 1346 C CA . ASP A 1 190 ? -18.734 -26.938 -17.766 1 96.31 190 ASP A CA 1
ATOM 1347 C C . ASP A 1 190 ? -18.453 -27.953 -18.875 1 96.31 190 ASP A C 1
ATOM 1349 O O . ASP A 1 190 ? -19.078 -27.891 -19.938 1 96.31 190 ASP A O 1
ATOM 1353 N N . HIS A 1 191 ? -17.562 -28.875 -18.594 1 94.56 191 HIS A N 1
ATOM 1354 C CA . HIS A 1 191 ? -17.203 -29.797 -19.656 1 94.56 191 HIS A CA 1
ATOM 1355 C C . HIS A 1 191 ? -17.516 -31.234 -19.266 1 94.56 191 HIS A C 1
ATOM 1357 O O . HIS A 1 191 ? -17.188 -32.156 -20.016 1 94.56 191 HIS A O 1
ATOM 1363 N N . SER A 1 192 ? -18.016 -31.5 -18.156 1 95.12 192 SER A N 1
ATOM 1364 C CA . SER A 1 192 ? -18.5 -32.781 -17.672 1 95.12 192 SER A CA 1
ATOM 1365 C C . SER A 1 192 ? -17.406 -33.844 -17.688 1 95.12 192 SER A C 1
ATOM 1367 O O . SER A 1 192 ? -17.641 -35 -18.078 1 95.12 192 SER A O 1
ATOM 1369 N N . TRP A 1 193 ? -16.172 -33.438 -17.328 1 93.94 193 TRP A N 1
ATOM 1370 C CA . TRP A 1 193 ? -15.102 -34.438 -17.188 1 93.94 193 TRP A CA 1
ATOM 1371 C C . TRP A 1 193 ? -15.344 -35.344 -15.992 1 93.94 193 TRP A C 1
ATOM 1373 O O . TRP A 1 193 ? -15.773 -34.875 -14.93 1 93.94 193 TRP A O 1
ATOM 1383 N N . PRO A 1 194 ? -15.102 -36.656 -16.219 1 95.69 194 PRO A N 1
ATOM 1384 C CA . PRO A 1 194 ? -15.188 -37.5 -15.039 1 95.69 194 PRO A CA 1
ATOM 1385 C C . PRO A 1 194 ? -14.078 -37.219 -14.023 1 95.69 194 PRO A C 1
ATOM 1387 O O . PRO A 1 194 ? -12.961 -36.875 -14.398 1 95.69 194 PRO A O 1
ATOM 1390 N N . VAL A 1 195 ? -14.406 -37.344 -12.719 1 96.5 195 VAL A N 1
ATOM 1391 C CA . VAL A 1 195 ? -13.445 -37.031 -11.656 1 96.5 195 VAL A CA 1
ATOM 1392 C C . VAL A 1 195 ? -13.5 -38.125 -10.578 1 96.5 195 VAL A C 1
ATOM 1394 O O . VAL A 1 195 ? -14.57 -38.656 -10.266 1 96.5 195 VAL A O 1
ATOM 1397 N N . SER A 1 196 ? -12.359 -38.531 -10.109 1 96.81 196 SER A N 1
ATOM 1398 C CA . SER A 1 196 ? -12.219 -39.438 -8.969 1 96.81 196 SER A CA 1
ATOM 1399 C C . SER A 1 196 ? -11.273 -38.875 -7.922 1 96.81 196 SER A C 1
ATOM 1401 O O . SER A 1 196 ? -10.398 -38.062 -8.242 1 96.81 196 SER A O 1
ATOM 1403 N N . LYS A 1 197 ? -11.469 -39.281 -6.688 1 95.69 197 LYS A N 1
ATOM 1404 C CA . LYS A 1 197 ? -10.602 -38.844 -5.598 1 95.69 197 LYS A CA 1
ATOM 1405 C C . LYS A 1 197 ? -9.859 -40.031 -4.977 1 95.69 197 LYS A C 1
ATOM 1407 O O . LYS A 1 197 ? -10.414 -41.125 -4.867 1 95.69 197 LYS A O 1
ATOM 1412 N N . VAL A 1 198 ? -8.672 -39.781 -4.586 1 96 198 VAL A N 1
ATOM 1413 C CA . VAL A 1 198 ? -7.875 -40.844 -3.979 1 96 198 VAL A CA 1
ATOM 1414 C C . VAL A 1 198 ? -6.863 -40.25 -3.008 1 96 198 VAL A C 1
ATOM 1416 O O . VAL A 1 198 ? -6.207 -39.25 -3.326 1 96 198 VAL A O 1
ATOM 1419 N N . PRO A 1 199 ? -6.754 -40.812 -1.778 1 95.31 199 PRO A N 1
ATOM 1420 C CA . PRO A 1 199 ? -5.672 -40.375 -0.903 1 95.31 199 PRO A CA 1
ATOM 1421 C C . PRO A 1 199 ? -4.289 -40.75 -1.429 1 95.31 199 PRO A C 1
ATOM 1423 O O . PRO A 1 199 ? -4.141 -41.75 -2.111 1 95.31 199 PRO A O 1
ATOM 1426 N N . TYR A 1 200 ? -3.34 -39.969 -1.083 1 94.81 200 TYR A N 1
ATOM 1427 C CA . TYR A 1 200 ? -1.973 -40.312 -1.466 1 94.81 200 TYR A CA 1
ATOM 1428 C C . TYR A 1 200 ? -1.603 -41.719 -0.999 1 94.81 200 TYR A C 1
ATOM 1430 O O . TYR A 1 200 ? -1.941 -42.094 0.118 1 94.81 200 TYR A O 1
ATOM 1438 N N . GLY A 1 201 ? -0.97 -42.406 -1.862 1 94.38 201 GLY A N 1
ATOM 1439 C CA . GLY A 1 201 ? -0.455 -43.719 -1.495 1 94.38 201 GLY A CA 1
ATOM 1440 C C . GLY A 1 201 ? -1.481 -44.812 -1.642 1 94.38 201 GLY A C 1
ATOM 1441 O O . GLY A 1 201 ? -1.134 -46 -1.618 1 94.38 201 GLY A O 1
ATOM 1442 N N . GLU A 1 202 ? -2.666 -44.469 -1.729 1 96.25 202 GLU A N 1
ATOM 1443 C CA . GLU A 1 202 ? -3.703 -45.5 -1.915 1 96.25 202 GLU A CA 1
ATOM 1444 C C . GLU A 1 202 ? -3.934 -45.781 -3.396 1 96.25 202 GLU A C 1
ATOM 1446 O O . GLU A 1 202 ? -3.535 -45 -4.254 1 96.25 202 GLU A O 1
ATOM 1451 N N . VAL A 1 203 ? -4.535 -46.938 -3.615 1 97.25 203 VAL A N 1
ATOM 1452 C CA . VAL A 1 203 ? -4.746 -47.375 -4.996 1 97.25 203 VAL A CA 1
ATOM 1453 C C . VAL A 1 203 ? -6.188 -47.094 -5.41 1 97.25 203 VAL A C 1
ATOM 1455 O O . VAL A 1 203 ? -7.125 -47.406 -4.668 1 97.25 203 VAL A O 1
ATOM 1458 N N . LEU A 1 204 ? -6.324 -46.469 -6.465 1 97.06 204 LEU A N 1
ATOM 1459 C CA . LEU A 1 204 ? -7.617 -46.188 -7.09 1 97.06 204 LEU A CA 1
ATOM 1460 C C . LEU A 1 204 ? -7.801 -47.031 -8.344 1 97.06 204 LEU A C 1
ATOM 1462 O O . LEU A 1 204 ? -6.895 -47.125 -9.18 1 97.06 204 LEU A O 1
ATOM 1466 N N . THR A 1 205 ? -8.945 -47.656 -8.5 1 96.38 205 THR A N 1
ATOM 1467 C CA . THR A 1 205 ? -9.289 -48.375 -9.719 1 96.38 205 THR A CA 1
ATOM 1468 C C . THR A 1 205 ? -10.305 -47.594 -10.547 1 96.38 205 THR A C 1
ATOM 1470 O O . THR A 1 205 ? -11.367 -47.219 -10.039 1 96.38 205 THR A O 1
ATOM 1473 N N . ILE A 1 206 ? -9.93 -47.375 -11.727 1 95.69 206 ILE A N 1
ATOM 1474 C CA . ILE A 1 206 ? -10.805 -46.625 -12.625 1 95.69 206 ILE A CA 1
ATOM 1475 C C . ILE A 1 206 ? -11.141 -47.469 -13.852 1 95.69 206 ILE A C 1
ATOM 1477 O O . ILE A 1 206 ? -10.258 -48.094 -14.445 1 95.69 206 ILE A O 1
ATOM 1481 N N . HIS A 1 207 ? -12.422 -47.469 -14.18 1 93.69 207 HIS A N 1
ATOM 1482 C CA . HIS A 1 207 ? -12.867 -48.031 -15.453 1 93.69 207 HIS A CA 1
ATOM 1483 C C . HIS A 1 207 ? -12.883 -46.969 -16.547 1 93.69 207 HIS A C 1
ATOM 1485 O O . HIS A 1 207 ? -13.672 -46.031 -16.484 1 93.69 207 HIS A O 1
ATOM 1491 N N . VAL A 1 208 ? -12.016 -47.125 -17.469 1 92.88 208 VAL A N 1
ATOM 1492 C CA . VAL A 1 208 ? -11.883 -46.125 -18.5 1 92.88 208 VAL A CA 1
ATOM 1493 C C . VAL A 1 208 ? -12.445 -46.625 -19.828 1 92.88 208 VAL A C 1
ATOM 1495 O O . VAL A 1 208 ? -11.812 -47.469 -20.5 1 92.88 208 VAL A O 1
ATOM 1498 N N . PRO A 1 209 ? -13.516 -46.062 -20.172 1 90.19 209 PRO A N 1
ATOM 1499 C CA . PRO A 1 209 ? -14.023 -46.469 -21.5 1 90.19 209 PRO A CA 1
ATOM 1500 C C . PRO A 1 209 ? -13.055 -46.156 -22.625 1 90.19 209 PRO A C 1
ATOM 1502 O O . PRO A 1 209 ? -12.281 -45.188 -22.531 1 90.19 209 PRO A O 1
ATOM 1505 N N . GLU A 1 210 ? -13.031 -46.938 -23.672 1 83.25 210 GLU A N 1
ATOM 1506 C CA . GLU A 1 210 ? -12.125 -46.75 -24.812 1 83.25 210 GLU A CA 1
ATOM 1507 C C . GLU A 1 210 ? -12.297 -45.375 -25.438 1 83.25 210 GLU A C 1
ATOM 1509 O O . GLU A 1 210 ? -11.352 -44.812 -26 1 83.25 210 GLU A O 1
ATOM 1514 N N . SER A 1 211 ? -13.477 -44.812 -25.281 1 81.88 211 SER A N 1
ATOM 1515 C CA . SER A 1 211 ? -13.766 -43.531 -25.906 1 81.88 211 SER A CA 1
ATOM 1516 C C . SER A 1 211 ? -13.305 -42.375 -25.016 1 81.88 211 SER A C 1
ATOM 1518 O O . SER A 1 211 ? -13.164 -41.219 -25.469 1 81.88 211 SER A O 1
ATOM 1520 N N . GLU A 1 212 ? -13.117 -42.75 -23.766 1 83.62 212 GLU A N 1
ATOM 1521 C CA . GLU A 1 212 ? -12.703 -41.719 -22.812 1 83.62 212 GLU A CA 1
ATOM 1522 C C . GLU A 1 212 ? -11.234 -41.344 -23 1 83.62 212 GLU A C 1
ATOM 1524 O O . GLU A 1 212 ? -10.375 -42.219 -23.016 1 83.62 212 GLU A O 1
ATOM 1529 N N . ARG A 1 213 ? -10.992 -40.031 -23.125 1 87.94 213 ARG A N 1
ATOM 1530 C CA . ARG A 1 213 ? -9.633 -39.594 -23.422 1 87.94 213 ARG A CA 1
ATOM 1531 C C . ARG A 1 213 ? -8.992 -38.938 -22.188 1 87.94 213 ARG A C 1
ATOM 1533 O O . ARG A 1 213 ? -7.762 -38.875 -22.094 1 87.94 213 ARG A O 1
ATOM 1540 N N . ARG A 1 214 ? -9.93 -38.594 -21.266 1 92.19 214 ARG A N 1
ATOM 1541 C CA . ARG A 1 214 ? -9.414 -37.875 -20.109 1 92.19 214 ARG A CA 1
ATOM 1542 C C . ARG A 1 214 ? -10.203 -38.188 -18.844 1 92.19 214 ARG A C 1
ATOM 1544 O O . ARG A 1 214 ? -11.406 -38.438 -18.906 1 92.19 214 ARG A O 1
ATOM 1551 N N . HIS A 1 215 ? -9.539 -38.281 -17.766 1 94.31 215 HIS A N 1
ATOM 1552 C CA . HIS A 1 215 ? -10.117 -38.5 -16.453 1 94.31 215 HIS A CA 1
ATOM 1553 C C . HIS A 1 215 ? -9.391 -37.719 -15.375 1 94.31 215 HIS A C 1
ATOM 1555 O O . HIS A 1 215 ? -8.172 -37.781 -15.25 1 94.31 215 HIS A O 1
ATOM 1561 N N . LEU A 1 216 ? -10.133 -36.875 -14.633 1 96.31 216 LEU A N 1
ATOM 1562 C CA . LEU A 1 216 ? -9.531 -36.094 -13.562 1 96.31 216 LEU A CA 1
ATOM 1563 C C . LEU A 1 216 ? -9.344 -36.938 -12.305 1 96.31 216 LEU A C 1
ATOM 1565 O O . LEU A 1 216 ? -10.211 -37.75 -11.961 1 96.31 216 LEU A O 1
ATOM 1569 N N . VAL A 1 217 ? -8.211 -36.781 -11.711 1 96.75 217 VAL A N 1
ATOM 1570 C CA . VAL A 1 217 ? -7.93 -37.438 -10.438 1 96.75 217 VAL A CA 1
ATOM 1571 C C . VAL A 1 217 ? -7.512 -36.406 -9.398 1 96.75 217 VAL A C 1
ATOM 1573 O O . VAL A 1 217 ? -6.582 -35.625 -9.633 1 96.75 217 VAL A O 1
ATOM 1576 N N . VAL A 1 218 ? -8.18 -36.344 -8.305 1 96.81 218 VAL A N 1
ATOM 1577 C CA . VAL A 1 218 ? -7.812 -35.469 -7.191 1 96.81 218 VAL A CA 1
ATOM 1578 C C . VAL A 1 218 ? -7.145 -36.281 -6.09 1 96.81 218 VAL A C 1
ATOM 1580 O O . VAL A 1 218 ? -7.738 -37.219 -5.566 1 96.81 218 VAL A O 1
ATOM 1583 N N . ALA A 1 219 ? -5.949 -35.969 -5.836 1 96.06 219 ALA A N 1
ATOM 1584 C CA . ALA A 1 219 ? -5.215 -36.688 -4.785 1 96.06 219 ALA A CA 1
ATOM 1585 C C . ALA A 1 219 ? -4.867 -35.75 -3.633 1 96.06 219 ALA A C 1
ATOM 1587 O O . ALA A 1 219 ? -4.547 -34.594 -3.85 1 96.06 219 ALA A O 1
ATOM 1588 N N . GLY A 1 220 ? -4.988 -36.25 -2.406 1 93 220 GLY A N 1
ATOM 1589 C CA . GLY A 1 220 ? -4.676 -35.406 -1.255 1 93 220 GLY A CA 1
ATOM 1590 C C . GLY A 1 220 ? -4.512 -36.188 0.027 1 93 220 GLY A C 1
ATOM 1591 O O . GLY A 1 220 ? -4.738 -37.406 0.048 1 93 220 GLY A O 1
ATOM 1592 N N . GLY A 1 221 ? -4.016 -35.5 1.086 1 84.56 221 GLY A N 1
ATOM 1593 C CA . GLY A 1 221 ? -3.906 -36.125 2.402 1 84.56 221 GLY A CA 1
ATOM 1594 C C . GLY A 1 221 ? -5.234 -36.188 3.131 1 84.56 221 GLY A C 1
ATOM 1595 O O . GLY A 1 221 ? -6.27 -35.781 2.594 1 84.56 221 GLY A O 1
ATOM 1596 N N . ALA A 1 222 ? -5.23 -36.969 4.391 1 75.25 222 ALA A N 1
ATOM 1597 C CA . ALA A 1 222 ? -6.422 -37.219 5.199 1 75.25 222 ALA A CA 1
ATOM 1598 C C . ALA A 1 222 ? -7.07 -35.906 5.633 1 75.25 222 ALA A C 1
ATOM 1600 O O . ALA A 1 222 ? -8.281 -35.844 5.871 1 75.25 222 ALA A O 1
ATOM 1601 N N . GLY A 1 223 ? -6.801 -34.75 5.246 1 71.06 223 GLY A N 1
ATOM 1602 C CA . GLY A 1 223 ? -7.34 -33.5 5.711 1 71.06 223 GLY A CA 1
ATOM 1603 C C . GLY A 1 223 ? -7.809 -32.594 4.586 1 71.06 223 GLY A C 1
ATOM 1604 O O . GLY A 1 223 ? -8.484 -31.594 4.824 1 71.06 223 GLY A O 1
ATOM 1605 N N . GLY A 1 224 ? -7.633 -32.906 3.396 1 69.19 224 GLY A N 1
ATOM 1606 C CA . GLY A 1 224 ? -8.164 -32.219 2.238 1 69.19 224 GLY A CA 1
ATOM 1607 C C . GLY A 1 224 ? -7.43 -30.922 1.923 1 69.19 224 GLY A C 1
ATOM 1608 O O . GLY A 1 224 ? -7.621 -30.344 0.857 1 69.19 224 GLY A O 1
ATOM 1609 N N . ASP A 1 225 ? -6.566 -30.391 2.844 1 75.31 225 ASP A N 1
ATOM 1610 C CA . ASP A 1 225 ? -5.969 -29.062 2.676 1 75.31 225 ASP A CA 1
ATOM 1611 C C . ASP A 1 225 ? -4.867 -29.094 1.619 1 75.31 225 ASP A C 1
ATOM 1613 O O . ASP A 1 225 ? -4.512 -28.062 1.058 1 75.31 225 ASP A O 1
ATOM 1617 N N . ASP A 1 226 ? -4.418 -30.219 1.192 1 85.88 226 ASP A N 1
ATOM 1618 C CA . ASP A 1 226 ? -3.289 -30.312 0.272 1 85.88 226 ASP A CA 1
ATOM 1619 C C . ASP A 1 226 ? -3.668 -31.109 -0.977 1 85.88 226 ASP A C 1
ATOM 1621 O O . ASP A 1 226 ? -2.84 -31.828 -1.534 1 85.88 226 ASP A O 1
ATOM 1625 N N . GLU A 1 227 ? -4.879 -30.953 -1.422 1 91.88 227 GLU A N 1
ATOM 1626 C CA . GLU A 1 227 ? -5.332 -31.688 -2.6 1 91.88 227 GLU A CA 1
ATOM 1627 C C . GLU A 1 227 ? -4.734 -31.109 -3.877 1 91.88 227 GLU A C 1
ATOM 1629 O O . GLU A 1 227 ? -4.613 -29.891 -4.016 1 91.88 227 GLU A O 1
ATOM 1634 N N . ARG A 1 228 ? -4.32 -32.062 -4.719 1 95 228 ARG A N 1
ATOM 1635 C CA . ARG A 1 228 ? -3.797 -31.688 -6.031 1 95 228 ARG A CA 1
ATOM 1636 C C . ARG A 1 228 ? -4.594 -32.344 -7.148 1 95 228 ARG A C 1
ATOM 1638 O O . ARG A 1 228 ? -5.246 -33.375 -6.93 1 95 228 ARG A O 1
ATOM 1645 N N . VAL A 1 229 ? -4.551 -31.672 -8.281 1 95.38 229 VAL A N 1
ATOM 1646 C CA . VAL A 1 229 ? -5.332 -32.125 -9.43 1 95.38 229 VAL A CA 1
ATOM 1647 C C . VAL A 1 229 ? -4.414 -32.812 -10.438 1 95.38 229 VAL A C 1
ATOM 1649 O O . VAL A 1 229 ? -3.359 -32.281 -10.789 1 95.38 229 VAL A O 1
ATOM 1652 N N . PHE A 1 230 ? -4.82 -33.969 -10.875 1 95.5 230 PHE A N 1
ATOM 1653 C CA . PHE A 1 230 ? -4.113 -34.719 -11.898 1 95.5 230 PHE A CA 1
ATOM 1654 C C . PHE A 1 230 ? -5.047 -35.094 -13.047 1 95.5 230 PHE A C 1
ATOM 1656 O O . PHE A 1 230 ? -6.266 -35.125 -12.875 1 95.5 230 PHE A O 1
ATOM 1663 N N . VAL A 1 231 ? -4.398 -35.344 -14.188 1 95.12 231 VAL A N 1
ATOM 1664 C CA . VAL A 1 231 ? -5.168 -35.75 -15.352 1 95.12 231 VAL A CA 1
ATOM 1665 C C . VAL A 1 231 ? -4.598 -37.062 -15.891 1 95.12 231 VAL A C 1
ATOM 1667 O O . VAL A 1 231 ? -3.406 -37.156 -16.188 1 95.12 231 VAL A O 1
ATOM 1670 N N . LEU A 1 232 ? -5.453 -38.062 -15.883 1 94.38 232 LEU A N 1
ATOM 1671 C CA . LEU A 1 232 ? -5.16 -39.281 -16.625 1 94.38 232 LEU A CA 1
ATOM 1672 C C . LEU A 1 232 ? -5.57 -39.125 -18.094 1 94.38 232 LEU A C 1
ATOM 1674 O O . LEU A 1 232 ? -6.734 -38.844 -18.391 1 94.38 232 LEU A O 1
ATOM 1678 N N . SER A 1 233 ? -4.637 -39.344 -18.906 1 92.25 233 SER A N 1
ATOM 1679 C CA . SER A 1 233 ? -4.891 -39.188 -20.344 1 92.25 233 SER A CA 1
ATOM 1680 C C . SER A 1 233 ? -4.684 -40.5 -21.078 1 92.25 233 SER A C 1
ATOM 1682 O O . SER A 1 233 ? -3.766 -41.281 -20.766 1 92.25 233 SER A O 1
ATOM 1684 N N . VAL A 1 234 ? -5.574 -40.656 -22.031 1 91.81 234 VAL A N 1
ATOM 1685 C CA . VAL A 1 234 ? -5.492 -41.844 -22.875 1 91.81 234 VAL A CA 1
ATOM 1686 C C . VAL A 1 234 ? -5.383 -41.438 -24.344 1 91.81 234 VAL A C 1
ATOM 1688 O O . VAL A 1 234 ? -6.188 -40.656 -24.828 1 91.81 234 VAL A O 1
ATOM 1691 N N . GLY A 1 235 ? -4.383 -41.969 -24.938 1 87.94 235 GLY A N 1
ATOM 1692 C CA . GLY A 1 235 ? -4.184 -41.719 -26.359 1 87.94 235 GLY A CA 1
ATOM 1693 C C . GLY A 1 235 ? -3.975 -42.969 -27.172 1 87.94 235 GLY A C 1
ATOM 1694 O O . GLY A 1 235 ? -3.684 -44.031 -26.609 1 87.94 235 GLY A O 1
ATOM 1695 N N . ALA A 1 236 ? -4.125 -42.75 -28.484 1 87.75 236 ALA A N 1
ATOM 1696 C CA . ALA A 1 236 ? -3.896 -43.844 -29.391 1 87.75 236 ALA A CA 1
ATOM 1697 C C . ALA A 1 236 ? -2.408 -44.031 -29.672 1 87.75 236 ALA A C 1
ATOM 1699 O O . ALA A 1 236 ? -1.676 -43.062 -29.844 1 87.75 236 ALA A O 1
ATOM 1700 N N . LEU A 1 237 ? -2.014 -45.281 -29.594 1 88.88 237 LEU A N 1
ATOM 1701 C CA . LEU A 1 237 ? -0.665 -45.688 -29.953 1 88.88 237 LEU A CA 1
ATOM 1702 C C . LEU A 1 237 ? -0.7 -46.906 -30.875 1 88.88 237 LEU A C 1
ATOM 1704 O O . LEU A 1 237 ? -0.548 -48.031 -30.406 1 88.88 237 LEU A O 1
ATOM 1708 N N . GLY A 1 238 ? -0.928 -46.625 -32.156 1 88.25 238 GLY A N 1
ATOM 1709 C CA . GLY A 1 238 ? -1.201 -47.75 -33.031 1 88.25 238 GLY A CA 1
ATOM 1710 C C . GLY A 1 238 ? -2.455 -48.531 -32.656 1 88.25 238 GLY A C 1
ATOM 1711 O O . GLY A 1 238 ? -3.543 -47.938 -32.594 1 88.25 238 GLY A O 1
ATOM 1712 N N . VAL A 1 239 ? -2.254 -49.844 -32.406 1 90.44 239 VAL A N 1
ATOM 1713 C CA . VAL A 1 239 ? -3.389 -50.656 -32 1 90.44 239 VAL A CA 1
ATOM 1714 C C . VAL A 1 239 ? -3.533 -50.625 -30.484 1 90.44 239 VAL A C 1
ATOM 1716 O O . VAL A 1 239 ? -4.551 -51.062 -29.953 1 90.44 239 VAL A O 1
ATOM 1719 N N . ALA A 1 240 ? -2.467 -50.062 -29.922 1 92.69 240 ALA A N 1
ATOM 1720 C CA . ALA A 1 240 ? -2.475 -50.031 -28.453 1 92.69 240 ALA A CA 1
ATOM 1721 C C . ALA A 1 240 ? -2.953 -48.656 -27.969 1 92.69 240 ALA A C 1
ATOM 1723 O O . ALA A 1 240 ? -3.328 -47.812 -28.766 1 92.69 240 ALA A O 1
ATOM 1724 N N . ARG A 1 241 ? -3.09 -48.625 -26.672 1 92.06 241 ARG A N 1
ATOM 1725 C CA . ARG A 1 241 ? -3.42 -47.344 -26.031 1 92.06 241 ARG A CA 1
ATOM 1726 C C . ARG A 1 241 ? -2.289 -46.875 -25.109 1 92.06 241 ARG A C 1
ATOM 1728 O O . ARG A 1 241 ? -1.623 -47.719 -24.484 1 92.06 241 ARG A O 1
ATOM 1735 N N . ALA A 1 242 ? -2.053 -45.625 -25.156 1 92.5 242 ALA A N 1
ATOM 1736 C CA . ALA A 1 242 ? -1.097 -45 -24.234 1 92.5 242 ALA A CA 1
ATOM 1737 C C . ALA A 1 242 ? -1.815 -44.281 -23.094 1 92.5 242 ALA A C 1
ATOM 1739 O O . ALA A 1 242 ? -2.736 -43.5 -23.344 1 92.5 242 ALA A O 1
ATOM 1740 N N . VAL A 1 243 ? -1.379 -44.625 -21.875 1 93 243 VAL A N 1
ATOM 1741 C CA . VAL A 1 243 ? -1.987 -44 -20.703 1 93 243 VAL A CA 1
ATOM 1742 C C . VAL A 1 243 ? -0.933 -43.188 -19.938 1 93 243 VAL A C 1
ATOM 1744 O O . VAL A 1 243 ? 0.138 -43.719 -19.609 1 93 243 VAL A O 1
ATOM 1747 N N . SER A 1 244 ? -1.216 -41.938 -19.656 1 93 244 SER A N 1
ATOM 1748 C CA . SER A 1 244 ? -0.285 -41.094 -18.922 1 93 244 SER A CA 1
ATOM 1749 C C . SER A 1 244 ? -1.005 -40.281 -17.844 1 93 244 SER A C 1
ATOM 1751 O O . SER A 1 244 ? -2.229 -40.125 -17.891 1 93 244 SER A O 1
ATOM 1753 N N . VAL A 1 245 ? -0.202 -39.906 -16.812 1 94.06 245 VAL A N 1
ATOM 1754 C CA . VAL A 1 245 ? -0.724 -39.062 -15.742 1 94.06 245 VAL A CA 1
ATOM 1755 C C . VAL A 1 245 ? 0.13 -37.781 -15.609 1 94.06 245 VAL A C 1
ATOM 1757 O O . VAL A 1 245 ? 1.361 -37.875 -15.633 1 94.06 245 VAL A O 1
ATOM 1760 N N . ALA A 1 246 ? -0.539 -36.688 -15.516 1 93.44 246 ALA A N 1
ATOM 1761 C CA . ALA A 1 246 ? 0.153 -35.406 -15.32 1 93.44 246 ALA A CA 1
ATOM 1762 C C . ALA A 1 246 ? -0.479 -34.594 -14.188 1 93.44 246 ALA A C 1
ATOM 1764 O O . ALA A 1 246 ? -1.686 -34.688 -13.953 1 93.44 246 ALA A O 1
ATOM 1765 N N . CYS A 1 247 ? 0.366 -33.875 -13.492 1 94.12 247 CYS A N 1
ATOM 1766 C CA . CYS A 1 247 ? -0.115 -32.969 -12.469 1 94.12 247 CYS A CA 1
ATOM 1767 C C . CYS A 1 247 ? -0.488 -31.625 -13.078 1 94.12 247 CYS A C 1
ATOM 1769 O O . CYS A 1 247 ? 0.307 -31.016 -13.797 1 94.12 247 CYS A O 1
ATOM 1771 N N . VAL A 1 248 ? -1.676 -31.172 -12.727 1 93.75 248 VAL A N 1
ATOM 1772 C CA . VAL A 1 248 ? -2.145 -29.906 -13.281 1 93.75 248 VAL A CA 1
ATOM 1773 C C . VAL A 1 248 ? -1.579 -28.75 -12.461 1 93.75 248 VAL A C 1
ATOM 1775 O O . VAL A 1 248 ? -2.131 -28.391 -11.414 1 93.75 248 VAL A O 1
ATOM 1778 N N . ARG A 1 249 ? -0.618 -28.156 -13 1 93.38 249 ARG A N 1
ATOM 1779 C CA . ARG A 1 249 ? 0.013 -26.969 -12.414 1 93.38 249 ARG A CA 1
ATOM 1780 C C . ARG A 1 249 ? 0.831 -26.219 -13.453 1 93.38 249 ARG A C 1
ATOM 1782 O O . ARG A 1 249 ? 1.319 -26.797 -14.414 1 93.38 249 ARG A O 1
ATOM 1789 N N . ALA A 1 250 ? 0.92 -24.938 -13.203 1 90.44 250 ALA A N 1
ATOM 1790 C CA . ALA A 1 250 ? 1.55 -24.062 -14.195 1 90.44 250 ALA A CA 1
ATOM 1791 C C . ALA A 1 250 ? 3.043 -24.359 -14.312 1 90.44 250 ALA A C 1
ATOM 1793 O O . ALA A 1 250 ? 3.613 -24.281 -15.406 1 90.44 250 ALA A O 1
ATOM 1794 N N . ASN A 1 251 ? 3.635 -24.688 -13.156 1 88 251 ASN A N 1
ATOM 1795 C CA . ASN A 1 251 ? 5.074 -24.922 -13.125 1 88 251 ASN A CA 1
ATOM 1796 C C . ASN A 1 251 ? 5.441 -26.031 -12.156 1 88 251 ASN A C 1
ATOM 1798 O O . ASN A 1 251 ? 4.891 -26.109 -11.055 1 88 251 ASN A O 1
ATOM 1802 N N . ALA A 1 252 ? 6.371 -26.844 -12.586 1 83.62 252 ALA A N 1
ATOM 1803 C CA . ALA A 1 252 ? 6.824 -27.953 -11.75 1 83.62 252 ALA A CA 1
ATOM 1804 C C . ALA A 1 252 ? 7.434 -27.438 -10.445 1 83.62 252 ALA A C 1
ATOM 1806 O O . ALA A 1 252 ? 7.48 -28.172 -9.453 1 83.62 252 ALA A O 1
ATOM 1807 N N . ALA A 1 253 ? 7.793 -26.234 -10.461 1 83.69 253 ALA A N 1
ATOM 1808 C CA . ALA A 1 253 ? 8.438 -25.641 -9.289 1 83.69 253 ALA A CA 1
ATOM 1809 C C . ALA A 1 253 ? 7.441 -25.469 -8.148 1 83.69 253 ALA A C 1
ATOM 1811 O O . ALA A 1 253 ? 7.836 -25.266 -6.992 1 83.69 253 ALA A O 1
ATOM 1812 N N . ALA A 1 254 ? 6.141 -25.469 -8.375 1 82.69 254 ALA A N 1
ATOM 1813 C CA . ALA A 1 254 ? 5.121 -25.297 -7.344 1 82.69 254 ALA A CA 1
ATOM 1814 C C . ALA A 1 254 ? 5.051 -26.516 -6.43 1 82.69 254 ALA A C 1
ATOM 1816 O O . ALA A 1 254 ? 4.473 -26.453 -5.344 1 82.69 254 ALA A O 1
ATOM 1817 N N . GLY A 1 255 ? 5.941 -27.453 -6.539 1 79.44 255 GLY A N 1
ATOM 1818 C CA . GLY A 1 255 ? 6 -28.656 -5.727 1 79.44 255 GLY A CA 1
ATOM 1819 C C . GLY A 1 255 ? 4.637 -29.125 -5.242 1 79.44 255 GLY A C 1
ATOM 1820 O O . GLY A 1 255 ? 3.617 -28.516 -5.578 1 79.44 255 GLY A O 1
ATOM 1821 N N . PRO A 1 256 ? 4.711 -30.125 -4.543 1 88.31 256 PRO A N 1
ATOM 1822 C CA . PRO A 1 256 ? 5.82 -31.078 -4.48 1 88.31 256 PRO A CA 1
ATOM 1823 C C . PRO A 1 256 ? 5.949 -31.922 -5.75 1 88.31 256 PRO A C 1
ATOM 1825 O O . PRO A 1 256 ? 5.16 -31.766 -6.684 1 88.31 256 PRO A O 1
ATOM 1828 N N . ARG A 1 257 ? 7.035 -32.812 -5.68 1 92.62 257 ARG A N 1
ATOM 1829 C CA . ARG A 1 257 ? 7.172 -33.812 -6.742 1 92.62 257 ARG A CA 1
ATOM 1830 C C . ARG A 1 257 ? 6.312 -35.031 -6.457 1 92.62 257 ARG A C 1
ATOM 1832 O O . ARG A 1 257 ? 6.148 -35.406 -5.301 1 92.62 257 ARG A O 1
ATOM 1839 N N . PHE A 1 258 ? 5.855 -35.625 -7.555 1 94.5 258 PHE A N 1
ATOM 1840 C CA . PHE A 1 258 ? 4.961 -36.75 -7.383 1 94.5 258 PHE A CA 1
ATOM 1841 C C . PHE A 1 258 ? 5.449 -37.969 -8.18 1 94.5 258 PHE A C 1
ATOM 1843 O O . PHE A 1 258 ? 6.16 -37.812 -9.172 1 94.5 258 PHE A O 1
ATOM 1850 N N . ARG A 1 259 ? 5.121 -39.094 -7.668 1 96.19 259 ARG A N 1
ATOM 1851 C CA . ARG A 1 259 ? 5.301 -40.344 -8.359 1 96.19 259 ARG A CA 1
ATOM 1852 C C . ARG A 1 259 ? 3.967 -41.062 -8.531 1 96.19 259 ARG A C 1
ATOM 1854 O O . ARG A 1 259 ? 3.086 -40.969 -7.676 1 96.19 259 ARG A O 1
ATOM 1861 N N . CYS A 1 260 ? 3.836 -41.75 -9.641 1 96.56 260 CYS A N 1
ATOM 1862 C CA . CYS A 1 260 ? 2.602 -42.5 -9.922 1 96.56 260 CYS A CA 1
ATOM 1863 C C . CYS A 1 260 ? 2.898 -43.938 -10.344 1 96.56 260 CYS A C 1
ATOM 1865 O O . CYS A 1 260 ? 3.738 -44.156 -11.211 1 96.56 260 CYS A O 1
ATOM 1867 N N . LYS A 1 261 ? 2.244 -44.844 -9.719 1 97.5 261 LYS A N 1
ATOM 1868 C CA . LYS A 1 261 ? 2.195 -46.219 -10.156 1 97.5 261 LYS A CA 1
ATOM 1869 C C . LYS A 1 261 ? 0.919 -46.5 -10.938 1 97.5 261 LYS A C 1
ATOM 1871 O O . LYS A 1 261 ? -0.185 -46.281 -10.453 1 97.5 261 LYS A O 1
ATOM 1876 N N . LEU A 1 262 ? 1.098 -47.062 -12.156 1 96.88 262 LEU A N 1
ATOM 1877 C CA . LEU A 1 262 ? -0.023 -47.375 -13.039 1 96.88 262 LEU A CA 1
ATOM 1878 C C . LEU A 1 262 ? -0.048 -48.844 -13.383 1 96.88 262 LEU A C 1
ATOM 1880 O O . LEU A 1 262 ? 0.993 -49.438 -13.68 1 96.88 262 LEU A O 1
ATOM 1884 N N . TRP A 1 263 ? -1.248 -49.406 -13.281 1 96.31 263 TRP A N 1
ATOM 1885 C CA . TRP A 1 263 ? -1.469 -50.781 -13.734 1 96.31 263 TRP A CA 1
ATOM 1886 C C . TRP A 1 263 ? -2.645 -50.844 -14.695 1 96.31 263 TRP A C 1
ATOM 1888 O O . TRP A 1 263 ? -3.658 -50.156 -14.508 1 96.31 263 TRP A O 1
ATOM 1898 N N . ALA A 1 264 ? -2.467 -51.594 -15.727 1 95.88 264 ALA A N 1
ATOM 1899 C CA . ALA A 1 264 ? -3.588 -52.031 -16.562 1 95.88 264 ALA A CA 1
ATOM 1900 C C . ALA A 1 264 ? -3.773 -53.531 -16.484 1 95.88 264 ALA A C 1
ATOM 1902 O O . ALA A 1 264 ? -2.838 -54.281 -16.734 1 95.88 264 ALA A O 1
ATOM 1903 N N . HIS A 1 265 ? -4.938 -53.938 -16.219 1 94.25 265 HIS A N 1
ATOM 1904 C CA . HIS A 1 265 ? -5.191 -55.344 -15.992 1 94.25 265 HIS A CA 1
ATOM 1905 C C . HIS A 1 265 ? -5.949 -55.969 -17.156 1 94.25 265 HIS A C 1
ATOM 1907 O O . HIS A 1 265 ? -6.879 -55.344 -17.688 1 94.25 265 HIS A O 1
ATOM 1913 N N . ALA A 1 266 ? -5.508 -57.156 -17.531 1 94.12 266 ALA A N 1
ATOM 1914 C CA . ALA A 1 266 ? -6.211 -57.906 -18.562 1 94.12 266 ALA A CA 1
ATOM 1915 C C . ALA A 1 266 ? -7.504 -58.5 -18.016 1 94.12 266 ALA A C 1
ATOM 1917 O O . ALA A 1 266 ? -7.672 -58.625 -16.797 1 94.12 266 ALA A O 1
ATOM 1918 N N . PRO A 1 267 ? -8.375 -58.844 -19.016 1 88.75 267 PRO A N 1
ATOM 1919 C CA . PRO A 1 267 ? -9.57 -59.531 -18.547 1 88.75 267 PRO A CA 1
ATOM 1920 C C . PRO A 1 267 ? -9.25 -60.906 -17.938 1 88.75 267 PRO A C 1
ATOM 1922 O O . PRO A 1 267 ? -8.305 -61.562 -18.359 1 88.75 267 PRO A O 1
ATOM 1925 N N . GLY A 1 268 ? -9.992 -61.469 -16.953 1 79.94 268 GLY A N 1
ATOM 1926 C CA . GLY A 1 268 ? -9.766 -62.812 -16.453 1 79.94 268 GLY A CA 1
ATOM 1927 C C . GLY A 1 268 ? -9.656 -62.875 -14.938 1 79.94 268 GLY A C 1
ATOM 1928 O O . GLY A 1 268 ? -9.25 -63.906 -14.375 1 79.94 268 GLY A O 1
ATOM 1929 N N . GLY A 1 269 ? -10.078 -61.844 -14.234 1 71.19 269 GLY A N 1
ATOM 1930 C CA . GLY A 1 269 ? -10.195 -61.906 -12.789 1 71.19 269 GLY A CA 1
ATOM 1931 C C . GLY A 1 269 ? -8.898 -61.594 -12.07 1 71.19 269 GLY A C 1
ATOM 1932 O O . GLY A 1 269 ? -8.102 -60.781 -12.547 1 71.19 269 GLY A O 1
ATOM 1933 N N . ALA A 1 270 ? -8.562 -62.188 -10.75 1 67.88 270 ALA A N 1
ATOM 1934 C CA . ALA A 1 270 ? -7.516 -61.812 -9.797 1 67.88 270 ALA A CA 1
ATOM 1935 C C . ALA A 1 270 ? -6.133 -62.188 -10.328 1 67.88 270 ALA A C 1
ATOM 1937 O O . ALA A 1 270 ? -5.148 -61.5 -10.039 1 67.88 270 ALA A O 1
ATOM 1938 N N . ASP A 1 271 ? -6.09 -63.219 -11.211 1 72.5 271 ASP A N 1
ATOM 1939 C CA . ASP A 1 271 ? -4.793 -63.719 -11.68 1 72.5 271 ASP A CA 1
ATOM 1940 C C . ASP A 1 271 ? -4.5 -63.219 -13.094 1 72.5 271 ASP A C 1
ATOM 1942 O O . ASP A 1 271 ? -3.668 -63.781 -13.797 1 72.5 271 ASP A O 1
ATOM 1946 N N . ALA A 1 272 ? -5.164 -62.125 -13.398 1 81.81 272 ALA A N 1
ATOM 1947 C CA . ALA A 1 272 ? -5.039 -61.656 -14.781 1 81.81 272 ALA A CA 1
ATOM 1948 C C . ALA A 1 272 ? -3.703 -60.969 -15.008 1 81.81 272 ALA A C 1
ATOM 1950 O O . ALA A 1 272 ? -3.139 -60.375 -14.086 1 81.81 272 ALA A O 1
ATOM 1951 N N . ASP A 1 273 ? -3.188 -61.094 -16.219 1 91.88 273 ASP A N 1
ATOM 1952 C CA . ASP A 1 273 ? -1.984 -60.406 -16.641 1 91.88 273 ASP A CA 1
ATOM 1953 C C . ASP A 1 273 ? -2.158 -58.875 -16.5 1 91.88 273 ASP A C 1
ATOM 1955 O O . ASP A 1 273 ? -3.283 -58.375 -16.516 1 91.88 273 ASP A O 1
ATOM 1959 N N . PHE A 1 274 ? -1.051 -58.312 -16.141 1 94.31 274 PHE A N 1
ATOM 1960 C CA . PHE A 1 274 ? -1.115 -56.844 -16.078 1 94.31 274 PHE A CA 1
ATOM 1961 C C . PHE A 1 274 ? 0.174 -56.25 -16.609 1 94.31 274 PHE A C 1
ATOM 1963 O O . PHE A 1 274 ? 1.196 -56.906 -16.719 1 94.31 274 PHE A O 1
ATOM 1970 N N . VAL A 1 275 ? 0.103 -55 -17.094 1 95.75 275 VAL A N 1
ATOM 1971 C CA . VAL A 1 275 ? 1.258 -54.156 -17.359 1 95.75 275 VAL A CA 1
ATOM 1972 C C . VAL A 1 275 ? 1.363 -53.062 -16.297 1 95.75 275 VAL A C 1
ATOM 1974 O O . VAL A 1 275 ? 0.352 -52.625 -15.727 1 95.75 275 VAL A O 1
ATOM 1977 N N . HIS A 1 276 ? 2.623 -52.656 -16.031 1 95.75 276 HIS A N 1
ATOM 1978 C CA . HIS A 1 276 ? 2.865 -51.781 -14.906 1 95.75 276 HIS A CA 1
ATOM 1979 C C . HIS A 1 276 ? 3.92 -50.719 -15.25 1 95.75 276 HIS A C 1
ATOM 1981 O O . HIS A 1 276 ? 4.879 -51.031 -15.969 1 95.75 276 HIS A O 1
ATOM 1987 N N . MET A 1 277 ? 3.676 -49.469 -14.758 1 96.44 277 MET A N 1
ATOM 1988 C CA . MET A 1 277 ? 4.645 -48.406 -14.867 1 96.44 277 MET A CA 1
ATOM 1989 C C . MET A 1 277 ? 4.723 -47.594 -13.562 1 96.44 277 MET A C 1
ATOM 1991 O O . MET A 1 277 ? 3.693 -47.281 -12.969 1 96.44 277 MET A O 1
ATOM 1995 N N . ASP A 1 278 ? 5.918 -47.438 -13.047 1 95.94 278 ASP A N 1
ATOM 1996 C CA . ASP A 1 278 ? 6.227 -46.562 -11.922 1 95.94 278 ASP A CA 1
ATOM 1997 C C . ASP A 1 278 ? 7.102 -45.375 -12.352 1 95.94 278 ASP A C 1
ATOM 1999 O O . ASP A 1 278 ? 8.273 -45.562 -12.703 1 95.94 278 ASP A O 1
ATOM 2003 N N . SER A 1 279 ? 6.531 -44.188 -12.328 1 94.19 279 SER A N 1
ATOM 2004 C CA . SER A 1 279 ? 7.277 -43.062 -12.883 1 94.19 279 SER A CA 1
ATOM 2005 C C . SER A 1 279 ? 6.949 -41.781 -12.141 1 94.19 279 SER A C 1
ATOM 2007 O O . SER A 1 279 ? 5.941 -41.688 -11.438 1 94.19 279 SER A O 1
ATOM 2009 N N . ALA A 1 280 ? 7.938 -40.812 -12.297 1 93.5 280 ALA A N 1
ATOM 2010 C CA . ALA A 1 280 ? 7.641 -39.438 -11.859 1 93.5 280 ALA A CA 1
ATOM 2011 C C . ALA A 1 280 ? 6.5 -38.844 -12.672 1 93.5 280 ALA A C 1
ATOM 2013 O O . ALA A 1 280 ? 6.328 -39.156 -13.844 1 93.5 280 ALA A O 1
ATOM 2014 N N . VAL A 1 281 ? 5.77 -38 -12.008 1 92.94 281 VAL A N 1
ATOM 2015 C CA . VAL A 1 281 ? 4.625 -37.375 -12.664 1 92.94 281 VAL A CA 1
ATOM 2016 C C . VAL A 1 281 ? 5.047 -36.031 -13.273 1 92.94 281 VAL A C 1
ATOM 2018 O O . VAL A 1 281 ? 5.676 -35.219 -12.602 1 92.94 281 VAL A O 1
ATOM 2021 N N . ALA A 1 282 ? 4.684 -35.875 -14.484 1 90.44 282 ALA A N 1
ATOM 2022 C CA . ALA A 1 282 ? 4.973 -34.594 -15.156 1 90.44 282 ALA A CA 1
ATOM 2023 C C . ALA A 1 282 ? 3.945 -33.531 -14.781 1 90.44 282 ALA A C 1
ATOM 2025 O O . ALA A 1 282 ? 2.846 -33.875 -14.32 1 90.44 282 ALA A O 1
ATOM 2026 N N . SER A 1 283 ? 4.414 -32.281 -14.922 1 90.69 283 SER A N 1
ATOM 2027 C CA . SER A 1 283 ? 3.5 -31.156 -14.711 1 90.69 283 SER A CA 1
ATOM 2028 C C . SER A 1 283 ? 2.93 -30.641 -16.031 1 90.69 283 SER A C 1
ATOM 2030 O O . SER A 1 283 ? 3.602 -30.688 -17.062 1 90.69 283 SER A O 1
ATOM 2032 N N . SER A 1 284 ? 1.691 -30.234 -15.977 1 88.88 284 SER A N 1
ATOM 2033 C CA . SER A 1 284 ? 1.062 -29.672 -17.156 1 88.88 284 SER A CA 1
ATOM 2034 C C . SER A 1 284 ? 0.213 -28.453 -16.797 1 88.88 284 SER A C 1
ATOM 2036 O O . SER A 1 284 ? -0.621 -28.516 -15.898 1 88.88 284 SER A O 1
ATOM 2038 N N . ALA A 1 285 ? 0.419 -27.359 -17.562 1 87.5 285 ALA A N 1
ATOM 2039 C CA . ALA A 1 285 ? -0.335 -26.141 -17.312 1 87.5 285 ALA A CA 1
ATOM 2040 C C . ALA A 1 285 ? -1.694 -26.188 -18.016 1 87.5 285 ALA A C 1
ATOM 2042 O O . ALA A 1 285 ? -2.562 -25.344 -17.734 1 87.5 285 ALA A O 1
ATOM 2043 N N . ALA A 1 286 ? -1.741 -26.969 -19 1 77.62 286 ALA A N 1
ATOM 2044 C CA . ALA A 1 286 ? -3.027 -27.203 -19.641 1 77.62 286 ALA A CA 1
ATOM 2045 C C . ALA A 1 286 ? -3.494 -28.641 -19.438 1 77.62 286 ALA A C 1
ATOM 2047 O O . ALA A 1 286 ? -2.678 -29.562 -19.344 1 77.62 286 ALA A O 1
ATOM 2048 N N . ALA A 1 287 ? -4.742 -28.703 -19.016 1 60.75 287 ALA A N 1
ATOM 2049 C CA . ALA A 1 287 ? -5.242 -30.078 -18.953 1 60.75 287 ALA A CA 1
ATOM 2050 C C . ALA A 1 287 ? -5.035 -30.797 -20.281 1 60.75 287 ALA A C 1
ATOM 2052 O O . ALA A 1 287 ? -5.371 -30.266 -21.344 1 60.75 287 ALA A O 1
ATOM 2053 N N . PRO A 1 288 ? -3.994 -31.594 -20.297 1 56.16 288 PRO A N 1
ATOM 2054 C CA . PRO A 1 288 ? -3.695 -32.188 -21.609 1 56.16 288 PRO A CA 1
ATOM 2055 C C . PRO A 1 288 ? -4.941 -32.719 -22.312 1 56.16 288 PRO A C 1
ATOM 2057 O O . PRO A 1 288 ? -5.844 -33.25 -21.656 1 56.16 288 PRO A O 1
ATOM 2060 N N . GLY A 1 289 ? -5.555 -31.938 -23.25 1 46.22 289 GLY A N 1
ATOM 2061 C CA . GLY A 1 289 ? -6.695 -32.219 -24.109 1 46.22 289 GLY A CA 1
ATOM 2062 C C . GLY A 1 289 ? -6.566 -33.5 -24.875 1 46.22 289 GLY A C 1
ATOM 2063 O O . GLY A 1 289 ? -7.047 -33.625 -26 1 46.22 289 GLY A O 1
ATOM 2064 N N . GLY A 1 290 ? -6.176 -34.562 -24.375 1 49.47 290 GLY A N 1
ATOM 2065 C CA . GLY A 1 290 ? -6.41 -35.844 -25 1 49.47 290 GLY A CA 1
ATOM 2066 C C . GLY A 1 290 ? -5.152 -36.469 -25.578 1 49.47 290 GLY A C 1
ATOM 2067 O O . GLY A 1 290 ? -5.152 -37.625 -25.969 1 49.47 290 GLY A O 1
ATOM 2068 N N . GLU A 1 291 ? -4.25 -35.688 -26.125 1 54.56 291 GLU A N 1
ATOM 2069 C CA . GLU A 1 291 ? -3.223 -36.438 -26.828 1 54.56 291 GLU A CA 1
ATOM 2070 C C . GLU A 1 291 ? -1.967 -36.594 -25.984 1 54.56 291 GLU A C 1
ATOM 2072 O O . GLU A 1 291 ? -1.451 -35.625 -25.438 1 54.56 291 GLU A O 1
ATOM 2077 N N . VAL A 1 292 ? -1.992 -37.75 -25.406 1 57.22 292 VAL A N 1
ATOM 2078 C CA . VAL A 1 292 ? -0.756 -38.094 -24.719 1 57.22 292 VAL A CA 1
ATOM 2079 C C . VAL A 1 292 ? 0.435 -37.875 -25.641 1 57.22 292 VAL A C 1
ATOM 2081 O O . VAL A 1 292 ? 0.448 -38.344 -26.781 1 57.22 292 VAL A O 1
ATOM 2084 N N . ALA A 1 293 ? 1.123 -36.875 -25.297 1 59.38 293 ALA A N 1
ATOM 2085 C CA . ALA A 1 293 ? 2.346 -36.656 -26.062 1 59.38 293 ALA A CA 1
ATOM 2086 C C . ALA A 1 293 ? 3.195 -37.938 -26.109 1 59.38 293 ALA A C 1
ATOM 2088 O O . ALA A 1 293 ? 3.426 -38.562 -25.078 1 59.38 293 ALA A O 1
ATOM 2089 N N . VAL A 1 294 ? 3.174 -38.5 -27.297 1 61.91 294 VAL A N 1
ATOM 2090 C CA . VAL A 1 294 ? 4.02 -39.688 -27.484 1 61.91 294 VAL A CA 1
ATOM 2091 C C . VAL A 1 294 ? 5.398 -39.25 -27.969 1 61.91 294 VAL A C 1
ATOM 2093 O O . VAL A 1 294 ? 5.887 -39.781 -28.984 1 61.91 294 VAL A O 1
ATOM 2096 N N . ASP A 1 295 ? 5.77 -38.219 -27.281 1 60.69 295 ASP A N 1
ATOM 2097 C CA . ASP A 1 295 ? 7.121 -37.812 -27.672 1 60.69 295 ASP A CA 1
ATOM 2098 C C . ASP A 1 295 ? 8.164 -38.562 -26.828 1 60.69 295 ASP A C 1
ATOM 2100 O O . ASP A 1 295 ? 7.816 -39.375 -25.984 1 60.69 295 ASP A O 1
ATOM 2104 N N . GLU A 1 296 ? 9.414 -38.469 -27.281 1 65.38 296 GLU A N 1
ATOM 2105 C CA . GLU A 1 296 ? 10.531 -39.219 -26.734 1 65.38 296 GLU A CA 1
ATOM 2106 C C . GLU A 1 296 ? 10.648 -39.031 -25.219 1 65.38 296 GLU A C 1
ATOM 2108 O O . GLU A 1 296 ? 11.133 -39.906 -24.516 1 65.38 296 GLU A O 1
ATOM 2113 N N . GLU A 1 297 ? 10.109 -38 -24.734 1 71.31 297 GLU A N 1
ATOM 2114 C CA . GLU A 1 297 ? 10.289 -37.719 -23.312 1 71.31 297 GLU A CA 1
ATOM 2115 C C . GLU A 1 297 ? 9.016 -38 -22.531 1 71.31 297 GLU A C 1
ATOM 2117 O O . GLU A 1 297 ? 9 -37.938 -21.297 1 71.31 297 GLU A O 1
ATOM 2122 N N . ALA A 1 298 ? 8.102 -38.469 -23.297 1 78.38 298 ALA A N 1
ATOM 2123 C CA . ALA A 1 298 ? 6.801 -38.688 -22.656 1 78.38 298 ALA A CA 1
ATOM 2124 C C . ALA A 1 298 ? 6.773 -39.969 -21.859 1 78.38 298 ALA A C 1
ATOM 2126 O O . ALA A 1 298 ? 7.324 -41 -22.297 1 78.38 298 ALA A O 1
ATOM 2127 N N . ARG A 1 299 ? 6.301 -39.938 -20.672 1 86.5 299 ARG A N 1
ATOM 2128 C CA . ARG A 1 299 ? 6.098 -41.094 -19.828 1 86.5 299 ARG A CA 1
ATOM 2129 C C . ARG A 1 299 ? 4.656 -41.594 -19.906 1 86.5 299 ARG A C 1
ATOM 2131 O O . ARG A 1 299 ? 3.732 -40.875 -19.516 1 86.5 299 ARG A O 1
ATOM 2138 N N . PHE A 1 300 ? 4.531 -42.812 -20.5 1 92.5 300 PHE A N 1
ATOM 2139 C CA . PHE A 1 300 ? 3.186 -43.375 -20.578 1 92.5 300 PHE A CA 1
ATOM 2140 C C . PHE A 1 300 ? 3.225 -44.906 -20.484 1 92.5 300 PHE A C 1
ATOM 2142 O O . PHE A 1 300 ? 4.25 -45.531 -20.781 1 92.5 300 PHE A O 1
ATOM 2149 N N . LEU A 1 301 ? 2.172 -45.438 -20.016 1 94 301 LEU A N 1
ATOM 2150 C CA . LEU A 1 301 ? 1.946 -46.906 -19.984 1 94 301 LEU A CA 1
ATOM 2151 C C . LEU A 1 301 ? 1.265 -47.375 -21.266 1 94 301 LEU A C 1
ATOM 2153 O O . LEU A 1 301 ? 0.224 -46.812 -21.656 1 94 301 LEU A O 1
ATOM 2157 N N . THR A 1 302 ? 1.889 -48.312 -21.922 1 93.69 302 THR A N 1
ATOM 2158 C CA . THR A 1 302 ? 1.265 -48.875 -23.109 1 93.69 302 THR A CA 1
ATOM 2159 C C . THR A 1 302 ? 0.328 -50.031 -22.734 1 93.69 302 THR A C 1
ATOM 2161 O O . THR A 1 302 ? 0.737 -50.969 -22.062 1 93.69 302 THR A O 1
ATOM 2164 N N . VAL A 1 303 ? -0.867 -49.875 -23.219 1 94.25 303 VAL A N 1
ATOM 2165 C CA . VAL A 1 303 ? -1.866 -50.906 -22.953 1 94.25 303 VAL A CA 1
ATOM 2166 C C . VAL A 1 303 ? -2.184 -51.656 -24.25 1 94.25 303 VAL A C 1
ATOM 2168 O O . VAL A 1 303 ? -2.846 -51.125 -25.141 1 94.25 303 VAL A O 1
ATOM 2171 N N . PRO A 1 304 ? -1.814 -52.875 -24.328 1 94.44 304 PRO A N 1
ATOM 2172 C CA . PRO A 1 304 ? -2.117 -53.625 -25.531 1 94.44 304 PRO A CA 1
ATOM 2173 C C . PRO A 1 304 ? -3.609 -53.906 -25.703 1 94.44 304 PRO A C 1
ATOM 2175 O O . PRO A 1 304 ? -4.355 -53.875 -24.719 1 94.44 304 PRO A O 1
ATOM 2178 N N . PRO A 1 305 ? -4.02 -54.25 -26.906 1 92.81 305 PRO A N 1
ATOM 2179 C CA . PRO A 1 305 ? -5.441 -54.469 -27.172 1 92.81 305 PRO A CA 1
ATOM 2180 C C . PRO A 1 305 ? -6.012 -55.656 -26.375 1 92.81 305 PRO A C 1
ATOM 2182 O O . PRO A 1 305 ? -7.195 -55.656 -26.031 1 92.81 305 PRO A O 1
ATOM 2185 N N . CYS A 1 306 ? -5.207 -56.594 -26.109 1 91.94 306 CYS A N 1
ATOM 2186 C CA . CYS A 1 306 ? -5.699 -57.781 -25.406 1 91.94 306 CYS A CA 1
ATOM 2187 C C . CYS A 1 306 ? -6.051 -57.469 -23.969 1 91.94 306 CYS A C 1
ATOM 2189 O O . CYS A 1 306 ? -6.66 -58.281 -23.266 1 91.94 306 CYS A O 1
ATOM 2191 N N . PHE A 1 307 ? -5.672 -56.344 -23.547 1 93.94 307 PHE A N 1
ATOM 2192 C CA . PHE A 1 307 ? -5.984 -55.938 -22.172 1 93.94 307 PHE A CA 1
ATOM 2193 C C . PHE A 1 307 ? -7.305 -55.156 -22.125 1 93.94 307 PHE A C 1
ATOM 2195 O O . PHE A 1 307 ? -7.773 -54.812 -21.047 1 93.94 307 PHE A O 1
ATOM 2202 N N . LEU A 1 308 ? -7.891 -54.906 -23.203 1 91.88 308 LEU A N 1
ATOM 2203 C CA . LEU A 1 308 ? -9.188 -54.25 -23.25 1 91.88 308 LEU A CA 1
ATOM 2204 C C . LEU A 1 308 ? -10.312 -55.219 -22.875 1 91.88 308 LEU A C 1
ATOM 2206 O O . LEU A 1 308 ? -10.32 -56.344 -23.328 1 91.88 308 LEU A O 1
ATOM 2210 N N . HIS A 1 309 ? -11.18 -54.688 -22 1 90.31 309 HIS A N 1
ATOM 2211 C CA . HIS A 1 309 ? -12.312 -55.469 -21.547 1 90.31 309 HIS A CA 1
ATOM 2212 C C . HIS A 1 309 ? -13.547 -55.219 -22.406 1 90.31 309 HIS A C 1
ATOM 2214 O O . HIS A 1 309 ? -13.938 -54.062 -22.609 1 90.31 309 HIS A O 1
ATOM 2220 N N . LEU A 1 310 ? -14.094 -56.281 -22.859 1 88.25 310 LEU A N 1
ATOM 2221 C CA . LEU A 1 310 ? -15.344 -56.156 -23.609 1 88.25 310 LEU A CA 1
ATOM 2222 C C . LEU A 1 310 ? -16.531 -56.031 -22.656 1 88.25 310 LEU A C 1
ATOM 2224 O O . LEU A 1 310 ? -16.625 -56.75 -21.672 1 88.25 310 LEU A O 1
ATOM 2228 N N . LEU A 1 311 ? -17.297 -54.969 -22.875 1 82.06 311 LEU A N 1
ATOM 2229 C CA . LEU A 1 311 ? -18.5 -54.812 -22.062 1 82.06 311 LEU A CA 1
ATOM 2230 C C . LEU A 1 311 ? -19.641 -55.656 -22.594 1 82.06 311 LEU A C 1
ATOM 2232 O O . LEU A 1 311 ? -19.719 -55.906 -23.797 1 82.06 311 LEU A O 1
ATOM 2236 N N . ASP A 1 312 ? -20.281 -56.625 -21.719 1 67.75 312 ASP A N 1
ATOM 2237 C CA . ASP A 1 312 ? -21.281 -57.656 -22.031 1 67.75 312 ASP A CA 1
ATOM 2238 C C . ASP A 1 312 ? -22.125 -57.25 -23.234 1 67.75 312 ASP A C 1
ATOM 2240 O O . ASP A 1 312 ? -22.391 -58.062 -24.109 1 67.75 312 ASP A O 1
ATOM 2244 N N . ALA A 1 313 ? -23.109 -56.438 -23.125 1 62.75 313 ALA A N 1
ATOM 2245 C CA . ALA A 1 313 ? -24.188 -56.312 -24.109 1 62.75 313 ALA A CA 1
ATOM 2246 C C . ALA A 1 313 ? -23.719 -55.594 -25.359 1 62.75 313 ALA A C 1
ATOM 2248 O O . ALA A 1 313 ? -24.5 -55.344 -26.281 1 62.75 313 ALA A O 1
ATOM 2249 N N . GLY A 1 314 ? -22.312 -55.344 -25.562 1 62.97 314 GLY A N 1
ATOM 2250 C CA . GLY A 1 314 ? -22.188 -54.438 -26.703 1 62.97 314 GLY A CA 1
ATOM 2251 C C . GLY A 1 314 ? -20.781 -54.406 -27.281 1 62.97 314 GLY A C 1
ATOM 2252 O O . GLY A 1 314 ? -19.938 -55.25 -26.938 1 62.97 314 GLY A O 1
ATOM 2253 N N . THR A 1 315 ? -20.422 -53.719 -28.219 1 73.12 315 THR A N 1
ATOM 2254 C CA . THR A 1 315 ? -19.25 -53.438 -29.047 1 73.12 315 THR A CA 1
ATOM 2255 C C . THR A 1 315 ? -18.312 -52.469 -28.344 1 73.12 315 THR A C 1
ATOM 2257 O O . THR A 1 315 ? -17.203 -52.188 -28.844 1 73.12 315 THR A O 1
ATOM 2260 N N . SER A 1 316 ? -18.625 -52.25 -27.016 1 85.12 316 SER A N 1
ATOM 2261 C CA . SER A 1 316 ? -17.75 -51.25 -26.391 1 85.12 316 SER A CA 1
ATOM 2262 C C . SER A 1 316 ? -16.703 -51.875 -25.5 1 85.12 316 SER A C 1
ATOM 2264 O O . SER A 1 316 ? -16.938 -52.969 -24.938 1 85.12 316 SER A O 1
ATOM 2266 N N . LYS A 1 317 ? -15.516 -51.281 -25.484 1 90.19 317 LYS A N 1
ATOM 2267 C CA . LYS A 1 317 ? -14.391 -51.781 -24.703 1 90.19 317 LYS A CA 1
ATOM 2268 C C . LYS A 1 317 ? -13.992 -50.781 -23.625 1 90.19 317 LYS A C 1
ATOM 2270 O O . LYS A 1 317 ? -14.297 -49.594 -23.734 1 90.19 317 LYS A O 1
ATOM 2275 N N . GLU A 1 318 ? -13.477 -51.344 -22.516 1 92.88 318 GLU A N 1
ATOM 2276 C CA . GLU A 1 318 ? -12.945 -50.469 -21.469 1 92.88 318 GLU A CA 1
ATOM 2277 C C . GLU A 1 318 ? -11.594 -50.969 -20.969 1 92.88 318 GLU A C 1
ATOM 2279 O O . GLU A 1 318 ? -11.234 -52.125 -21.188 1 92.88 318 GLU A O 1
ATOM 2284 N N . MET A 1 319 ? -10.859 -50.062 -20.438 1 93.38 319 MET A N 1
ATOM 2285 C CA . MET A 1 319 ? -9.617 -50.406 -19.766 1 93.38 319 MET A CA 1
ATOM 2286 C C . MET A 1 319 ? -9.781 -50.375 -18.25 1 93.38 319 MET A C 1
ATOM 2288 O O . MET A 1 319 ? -10.438 -49.469 -17.719 1 93.38 319 MET A O 1
ATOM 2292 N N . LEU A 1 320 ? -9.258 -51.406 -17.578 1 94.31 320 LEU A N 1
ATOM 2293 C CA . LEU A 1 320 ? -9.188 -51.406 -16.109 1 94.31 320 LEU A CA 1
ATOM 2294 C C . LEU A 1 320 ? -7.84 -50.875 -15.641 1 94.31 320 LEU A C 1
ATOM 2296 O O . LEU A 1 320 ? -6.836 -51.594 -15.672 1 94.31 320 LEU A O 1
ATOM 2300 N N . ILE A 1 321 ? -7.91 -49.625 -15.172 1 95.56 321 ILE A N 1
ATOM 2301 C CA . ILE A 1 321 ? -6.684 -48.969 -14.773 1 95.56 321 ILE A CA 1
ATOM 2302 C C . ILE A 1 321 ? -6.645 -48.812 -13.25 1 95.56 321 ILE A C 1
ATOM 2304 O O . ILE A 1 321 ? -7.625 -48.406 -12.633 1 95.56 321 ILE A O 1
ATOM 2308 N N . ARG A 1 322 ? -5.527 -49.25 -12.664 1 96.69 322 ARG A N 1
ATOM 2309 C CA . ARG A 1 322 ? -5.238 -48.969 -11.258 1 96.69 322 ARG A CA 1
ATOM 2310 C C . ARG A 1 322 ? -4.105 -47.938 -11.125 1 96.69 322 ARG A C 1
ATOM 2312 O O . ARG A 1 322 ? -3.115 -48 -11.852 1 96.69 322 ARG A O 1
ATOM 2319 N N . LEU A 1 323 ? -4.309 -47 -10.258 1 97.31 323 LEU 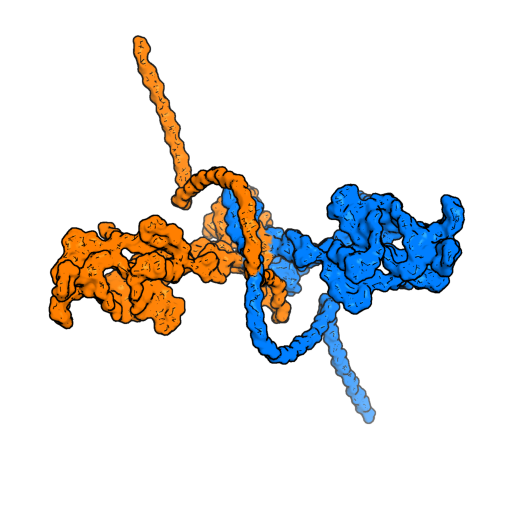A N 1
ATOM 2320 C CA . LEU A 1 323 ? -3.23 -46.031 -10.086 1 97.31 323 LEU A CA 1
ATOM 2321 C C . LEU A 1 323 ? -3.072 -45.625 -8.625 1 97.31 323 LEU A C 1
ATOM 2323 O O . LEU A 1 323 ? -4.027 -45.719 -7.848 1 97.31 323 LEU A O 1
ATOM 2327 N N . SER A 1 324 ? -1.834 -45.312 -8.258 1 97.94 324 SER A N 1
ATOM 2328 C CA . SER A 1 324 ? -1.451 -44.781 -6.949 1 97.94 324 SER A CA 1
ATOM 2329 C C . SER A 1 324 ? -0.492 -43.594 -7.086 1 97.94 324 SER A C 1
ATOM 2331 O O . SER A 1 324 ? 0.545 -43.719 -7.742 1 97.94 324 SER A O 1
ATOM 2333 N N . ILE A 1 325 ? -0.907 -42.531 -6.473 1 96.88 325 ILE A N 1
ATOM 2334 C CA . ILE A 1 325 ? -0.077 -41.344 -6.516 1 96.88 325 ILE A CA 1
ATOM 2335 C C . ILE A 1 325 ? 0.526 -41.062 -5.137 1 96.88 325 ILE A C 1
ATOM 2337 O O . ILE A 1 325 ? -0.173 -41.125 -4.125 1 96.88 325 ILE A O 1
ATOM 2341 N N . SER A 1 326 ? 1.838 -40.812 -5.098 1 95.5 326 SER A N 1
ATOM 2342 C CA . SER A 1 326 ? 2.531 -40.469 -3.854 1 95.5 326 SER A CA 1
ATOM 2343 C C . SER A 1 326 ? 3.439 -39.281 -4.02 1 95.5 326 SER A C 1
ATOM 2345 O O . SER A 1 326 ? 3.807 -38.906 -5.141 1 95.5 326 SER A O 1
ATOM 2347 N N . ILE A 1 327 ? 3.742 -38.562 -2.883 1 92.38 327 ILE A N 1
ATOM 2348 C CA . ILE A 1 327 ? 4.711 -37.5 -2.887 1 92.38 327 ILE A CA 1
ATOM 2349 C C . ILE A 1 327 ? 6.129 -38.062 -2.934 1 92.38 327 ILE A C 1
ATOM 2351 O O . ILE A 1 327 ? 6.465 -38.969 -2.172 1 92.38 327 ILE A O 1
ATOM 2355 N N . ASP A 1 328 ? 6.84 -37.594 -3.93 1 87 328 ASP A N 1
ATOM 2356 C CA . ASP A 1 328 ? 8.211 -38.062 -4.109 1 87 328 ASP A CA 1
ATOM 2357 C C . ASP A 1 328 ? 9.133 -37.5 -3.037 1 87 328 ASP A C 1
ATOM 2359 O O . ASP A 1 328 ? 9.469 -36.312 -3.059 1 87 328 ASP A O 1
ATOM 2363 N N . ILE A 1 329 ? 9.281 -38 -1.911 1 74.5 329 ILE A N 1
ATOM 2364 C CA . ILE A 1 329 ? 10.133 -37.531 -0.825 1 74.5 329 ILE A CA 1
ATOM 2365 C C . ILE A 1 329 ? 11.602 -37.781 -1.18 1 74.5 329 ILE A C 1
ATOM 2367 O O . ILE A 1 329 ? 12 -38.938 -1.428 1 74.5 329 ILE A O 1
ATOM 2371 N N . GLU A 1 330 ? 12.133 -37.031 -2.033 1 57.72 330 GLU A N 1
ATOM 2372 C CA . GLU A 1 330 ? 13.57 -37.25 -2.211 1 57.72 330 GLU A CA 1
ATOM 2373 C C . GLU A 1 330 ? 14.281 -37.375 -0.866 1 57.72 330 GLU A C 1
ATOM 2375 O O . GLU A 1 330 ? 14.125 -36.5 0.002 1 57.72 330 GLU A O 1
ATOM 2380 N N . ILE A 1 331 ? 14.422 -38.5 -0.333 1 44.78 331 ILE A N 1
ATOM 2381 C CA . ILE A 1 331 ? 15.398 -38.688 0.734 1 44.78 331 ILE A CA 1
ATOM 2382 C C . ILE A 1 331 ? 16.719 -38 0.354 1 44.78 331 ILE A C 1
ATOM 2384 O O . ILE A 1 331 ? 17.328 -38.344 -0.666 1 44.78 331 ILE A O 1
ATOM 2388 N N . ASP A 1 332 ? 16.75 -36.781 0.522 1 40.81 332 ASP A N 1
ATOM 2389 C CA . ASP A 1 332 ? 18.109 -36.25 0.496 1 40.81 332 ASP A CA 1
ATOM 2390 C C . ASP A 1 332 ? 19.094 -37.188 1.175 1 40.81 332 ASP A C 1
ATOM 2392 O O . ASP A 1 332 ? 19.016 -37.406 2.387 1 40.81 332 ASP A O 1
ATOM 2396 N N . MET A 1 333 ? 19.438 -38.25 0.583 1 35.03 333 MET A N 1
ATOM 2397 C CA . MET A 1 333 ? 20.672 -38.875 1.049 1 35.03 333 MET A CA 1
ATOM 2398 C C . MET A 1 333 ? 21.844 -37.906 1 1 35.03 333 MET A C 1
ATOM 2400 O O . MET A 1 333 ? 22.672 -37.969 0.087 1 35.03 333 MET A O 1
ATOM 2404 N N . SER A 1 334 ? 21.594 -36.625 1.086 1 30.61 334 SER A N 1
ATOM 2405 C CA . SER A 1 334 ? 22.859 -36.062 1.504 1 30.61 334 SER A CA 1
ATOM 2406 C C . SER A 1 334 ? 23.172 -36.375 2.965 1 30.61 334 SER A C 1
ATOM 2408 O O . SER A 1 334 ? 22.25 -36.438 3.793 1 30.61 334 SER A O 1
ATOM 2410 N N . MET B 1 1 ? -2.572 4.875 76.875 1 20.55 1 MET B N 1
ATOM 2411 C CA . MET B 1 1 ? -3.049 3.971 75.812 1 20.55 1 MET B CA 1
ATOM 2412 C C . MET B 1 1 ? -2.703 4.504 74.438 1 20.55 1 MET B C 1
ATOM 2414 O O . MET B 1 1 ? -2.404 3.732 73.5 1 20.55 1 MET B O 1
ATOM 2418 N N . GLN B 1 2 ? -3.041 5.828 74.188 1 19.16 2 GLN B N 1
ATOM 2419 C CA . GLN B 1 2 ? -3.523 6.055 72.812 1 19.16 2 GLN B CA 1
ATOM 2420 C C . GLN B 1 2 ? -2.402 5.871 71.812 1 19.16 2 GLN B C 1
ATOM 2422 O O . GLN B 1 2 ? -1.224 5.855 72.125 1 19.16 2 GLN B O 1
ATOM 2427 N N . HIS B 1 3 ? -2.68 6.492 70.562 1 23.83 3 HIS B N 1
ATOM 2428 C CA . HIS B 1 3 ? -3.004 6.168 69.188 1 23.83 3 HIS B CA 1
ATOM 2429 C C . HIS B 1 3 ? -1.833 6.477 68.25 1 23.83 3 HIS B C 1
ATOM 2431 O O . HIS B 1 3 ? -1.282 7.578 68.25 1 23.83 3 HIS B O 1
ATOM 2437 N N . GLY B 1 4 ? -0.997 5.559 67.938 1 25.52 4 GLY B N 1
ATOM 2438 C CA . GLY B 1 4 ? 0.193 5.465 67.125 1 25.52 4 GLY B CA 1
ATOM 2439 C C . GLY B 1 4 ? -0.042 5.91 65.688 1 25.52 4 GLY B C 1
ATOM 2440 O O . GLY B 1 4 ? -0.898 5.359 65 1 25.52 4 GLY B O 1
ATOM 2441 N N . GLU B 1 5 ? 0.022 7.168 65.438 1 25.22 5 GLU B N 1
ATOM 2442 C CA . GLU B 1 5 ? -0.34 7.863 64.25 1 25.22 5 GLU B CA 1
ATOM 2443 C C . GLU B 1 5 ? 0.47 7.344 63.031 1 25.22 5 GLU B C 1
ATOM 2445 O O . GLU B 1 5 ? 1.698 7.445 63.031 1 25.22 5 GLU B O 1
ATOM 2450 N N . GLN B 1 6 ? 0.14 6.129 62.656 1 24.86 6 GLN B N 1
ATOM 2451 C CA . GLN B 1 6 ? 0.827 5.453 61.562 1 24.86 6 GLN B CA 1
ATOM 2452 C C . GLN B 1 6 ? 0.807 6.301 60.281 1 24.86 6 GLN B C 1
ATOM 2454 O O . GLN B 1 6 ? -0.263 6.625 59.781 1 24.86 6 GLN B O 1
ATOM 2459 N N . SER B 1 7 ? 1.686 7.242 60.125 1 24.2 7 SER B N 1
ATOM 2460 C CA . SER B 1 7 ? 1.791 8.211 59.031 1 24.2 7 SER B CA 1
ATOM 2461 C C . SER B 1 7 ? 1.938 7.516 57.688 1 24.2 7 SER B C 1
ATOM 2463 O O . SER B 1 7 ? 2.865 6.727 57.5 1 24.2 7 SER B O 1
ATOM 2465 N N . GLY B 1 8 ? 0.884 6.895 57.219 1 22.88 8 GLY B N 1
ATOM 2466 C CA . GLY B 1 8 ? 0.808 6.172 55.969 1 22.88 8 GLY B CA 1
ATOM 2467 C C . GLY B 1 8 ? 1.287 6.988 54.781 1 22.88 8 GLY B C 1
ATOM 2468 O O . GLY B 1 8 ? 0.729 8.047 54.5 1 22.88 8 GLY B O 1
ATOM 2469 N N . ALA B 1 9 ? 2.551 6.992 54.562 1 26.81 9 ALA B N 1
ATOM 2470 C CA . ALA B 1 9 ? 3.221 7.699 53.469 1 26.81 9 ALA B CA 1
ATOM 2471 C C . ALA B 1 9 ? 2.564 7.395 52.125 1 26.81 9 ALA B C 1
ATOM 2473 O O . ALA B 1 9 ? 2.465 6.23 51.719 1 26.81 9 ALA B O 1
ATOM 2474 N N . LYS B 1 10 ? 1.655 8.203 51.719 1 25.8 10 LYS B N 1
ATOM 2475 C CA . LYS B 1 10 ? 0.937 8.25 50.438 1 25.8 10 LYS B CA 1
ATOM 2476 C C . LYS B 1 10 ? 1.901 8.164 49.281 1 25.8 10 LYS B C 1
ATOM 2478 O O . LYS B 1 10 ? 2.791 9.008 49.125 1 25.8 10 LYS B O 1
ATOM 2483 N N . LYS B 1 11 ? 2.223 6.957 48.812 1 25.38 11 LYS B N 1
ATOM 2484 C CA . LYS B 1 11 ? 3.008 6.723 47.594 1 25.38 11 LYS B CA 1
ATOM 2485 C C . LYS B 1 11 ? 2.482 7.559 46.438 1 25.38 11 LYS B C 1
ATOM 2487 O O . LYS B 1 11 ? 1.323 7.422 46.031 1 25.38 11 LYS B O 1
ATOM 2492 N N . ALA B 1 12 ? 2.889 8.766 46.25 1 24.05 12 ALA B N 1
ATOM 2493 C CA . ALA B 1 12 ? 2.592 9.648 45.125 1 24.05 12 ALA B CA 1
ATOM 2494 C C . ALA B 1 12 ? 2.775 8.93 43.781 1 24.05 12 ALA B C 1
ATOM 2496 O O . ALA B 1 12 ? 3.848 8.391 43.5 1 24.05 12 ALA B O 1
ATOM 2497 N N . ALA B 1 13 ? 1.736 8.297 43.375 1 25 13 ALA B N 1
ATOM 2498 C CA . ALA B 1 13 ? 1.675 7.648 42.062 1 25 13 ALA B CA 1
ATOM 2499 C C . ALA B 1 13 ? 2.258 8.547 41 1 25 13 ALA B C 1
ATOM 2501 O O . ALA B 1 13 ? 1.837 9.695 40.812 1 25 13 ALA B O 1
ATOM 2502 N N . ALA B 1 14 ? 3.482 8.453 40.75 1 23.58 14 ALA B N 1
ATOM 2503 C CA . ALA B 1 14 ? 4.215 9.211 39.719 1 23.58 14 ALA B CA 1
ATOM 2504 C C . ALA B 1 14 ? 3.537 9.102 38.344 1 23.58 14 ALA B C 1
ATOM 2506 O O . ALA B 1 14 ? 3.348 7.996 37.844 1 23.58 14 ALA B O 1
ATOM 2507 N N . TRP B 1 15 ? 2.547 9.922 38.125 1 24.84 15 TRP B N 1
ATOM 2508 C CA . TRP B 1 15 ? 1.862 10.07 36.844 1 24.84 15 TRP B CA 1
ATOM 2509 C C . TRP B 1 15 ? 2.863 10.281 35.688 1 24.84 15 TRP B C 1
ATOM 2511 O O . TRP B 1 15 ? 3.721 11.164 35.781 1 24.84 15 TRP B O 1
ATOM 2521 N N . VAL B 1 16 ? 3.457 9.211 35.312 1 26.39 16 VAL B N 1
ATOM 2522 C CA . VAL B 1 16 ? 4.379 9.336 34.188 1 26.39 16 VAL B CA 1
ATOM 2523 C C . VAL B 1 16 ? 3.684 10.047 33 1 26.39 16 VAL B C 1
ATOM 2525 O O . VAL B 1 16 ? 2.65 9.578 32.531 1 26.39 16 VAL B O 1
ATOM 2528 N N . VAL B 1 17 ? 3.684 11.297 33.031 1 25.78 17 VAL B N 1
ATOM 2529 C CA . VAL B 1 17 ? 3.229 12.18 31.953 1 25.78 17 VAL B CA 1
ATOM 2530 C C . VAL B 1 17 ? 3.889 11.789 30.641 1 25.78 17 VAL B C 1
ATOM 2532 O O . VAL B 1 17 ? 5.117 11.766 30.531 1 25.78 17 VAL B O 1
ATOM 2535 N N . SER B 1 18 ? 3.357 10.883 29.953 1 28.28 18 SER B N 1
ATOM 2536 C CA . SER B 1 18 ? 3.926 10.617 28.641 1 28.28 18 SER B CA 1
ATOM 2537 C C . SER B 1 18 ? 4.094 11.906 27.844 1 28.28 18 SER B C 1
ATOM 2539 O O . SER B 1 18 ? 3.359 12.875 28.047 1 28.28 18 SER B O 1
ATOM 2541 N N . PRO B 1 19 ? 5.27 12.211 27.312 1 27.11 19 PRO B N 1
ATOM 2542 C CA . PRO B 1 19 ? 5.516 13.547 26.766 1 27.11 19 PRO B CA 1
ATOM 2543 C C . PRO B 1 19 ? 4.352 14.062 25.922 1 27.11 19 PRO B C 1
ATOM 2545 O O . PRO B 1 19 ? 4.137 15.273 25.828 1 27.11 19 PRO B O 1
ATOM 2548 N N . ASN B 1 20 ? 3.908 13.281 24.812 1 27.92 20 ASN B N 1
ATOM 2549 C CA . ASN B 1 20 ? 2.98 14.031 23.969 1 27.92 20 ASN B CA 1
ATOM 2550 C C . ASN B 1 20 ? 1.588 14.094 24.594 1 27.92 20 ASN B C 1
ATOM 2552 O O . ASN B 1 20 ? 1.148 13.148 25.234 1 27.92 20 ASN B O 1
ATOM 2556 N N . GLY B 1 21 ? 1.099 15.023 25.25 1 25.83 21 GLY B N 1
ATOM 2557 C CA . GLY B 1 21 ? -0.038 15.531 26.016 1 25.83 21 GLY B CA 1
ATOM 2558 C C . GLY B 1 21 ? -1.298 14.711 25.812 1 25.83 21 GLY B C 1
ATOM 2559 O O . GLY B 1 21 ? -2.375 15.094 26.266 1 25.83 21 GLY B O 1
ATOM 2560 N N . GLN B 1 22 ? -1.525 14.094 24.688 1 27.17 22 GLN B N 1
ATOM 2561 C CA . GLN B 1 22 ? -2.91 13.688 24.469 1 27.17 22 GLN B CA 1
ATOM 2562 C C . GLN B 1 22 ? -3.324 12.609 25.469 1 27.17 22 GLN B C 1
ATOM 2564 O O . GLN B 1 22 ? -2.547 11.695 25.75 1 27.17 22 GLN B O 1
ATOM 2569 N N . VAL B 1 23 ? -4.203 13.031 26.312 1 24.52 23 VAL B N 1
ATOM 2570 C CA . VAL B 1 23 ? -4.867 12.25 27.344 1 24.52 23 VAL B CA 1
ATOM 2571 C C . VAL B 1 23 ? -5.496 11.008 26.734 1 24.52 23 VAL B C 1
ATOM 2573 O O . VAL B 1 23 ? -6.254 11.102 25.766 1 24.52 23 VAL B O 1
ATOM 2576 N N . LYS B 1 24 ? -4.902 9.93 26.781 1 26.59 24 LYS B N 1
ATOM 2577 C CA . LYS B 1 24 ? -5.465 8.68 26.266 1 26.59 24 LYS B CA 1
ATOM 2578 C C . LYS B 1 24 ? -6.703 8.273 27.062 1 26.59 24 LYS B C 1
ATOM 2580 O O . LYS B 1 24 ? -6.617 7.969 28.25 1 26.59 24 LYS B O 1
ATOM 2585 N N . ARG B 1 25 ? -7.883 8.945 26.625 1 22.66 25 ARG B N 1
ATOM 2586 C CA . ARG B 1 25 ? -9.125 8.539 27.266 1 22.66 25 ARG B CA 1
ATOM 2587 C C . ARG B 1 25 ? -9.297 7.023 27.219 1 22.66 25 ARG B C 1
ATOM 2589 O O . ARG B 1 25 ? -8.992 6.395 26.203 1 22.66 25 ARG B O 1
ATOM 2596 N N . GLU B 1 26 ? -9.383 6.434 28.312 1 23.34 26 GLU B N 1
ATOM 2597 C CA . GLU B 1 26 ? -9.688 5.023 28.547 1 23.34 26 GLU B CA 1
ATOM 2598 C C . GLU B 1 26 ? -11.062 4.664 28 1 23.34 26 GLU B C 1
ATOM 2600 O O . GLU B 1 26 ? -12.078 5.156 28.484 1 23.34 26 GLU B O 1
ATOM 2605 N N . MET B 1 27 ? -11.281 4.699 26.703 1 21.05 27 MET B N 1
ATOM 2606 C CA . MET B 1 27 ? -12.641 4.367 26.281 1 21.05 27 MET B CA 1
ATOM 2607 C C . MET B 1 27 ? -13.07 3.018 26.844 1 21.05 27 MET B C 1
ATOM 2609 O O . MET B 1 27 ? -12.305 2.053 26.797 1 21.05 27 MET B O 1
ATOM 2613 N N . ALA B 1 28 ? -13.891 3.104 27.797 1 18.78 28 ALA B N 1
ATOM 2614 C CA . ALA B 1 28 ? -14.633 1.982 28.359 1 18.78 28 ALA B CA 1
ATOM 2615 C C . ALA B 1 28 ? -15.258 1.123 27.266 1 18.78 28 ALA B C 1
ATOM 2617 O O . ALA B 1 28 ? -15.945 1.637 26.375 1 18.78 28 ALA B O 1
ATOM 2618 N N . VAL B 1 29 ? -14.703 0.041 27.062 1 20.67 29 VAL B N 1
ATOM 2619 C CA . VAL B 1 29 ? -15.141 -1.035 26.172 1 20.67 29 VAL B CA 1
ATOM 2620 C C . VAL B 1 29 ? -16.547 -1.481 26.562 1 20.67 29 VAL B C 1
ATOM 2622 O O . VAL B 1 29 ? -16.734 -2.127 27.609 1 20.67 29 VAL B O 1
ATOM 2625 N N . GLU B 1 30 ? -17.5 -0.54 26.656 1 18.64 30 GLU B N 1
ATOM 2626 C CA . GLU B 1 30 ? -18.828 -1.078 26.938 1 18.64 30 GLU B CA 1
ATOM 2627 C C . GLU B 1 30 ? -19.172 -2.229 26 1 18.64 30 GLU B C 1
ATOM 2629 O O . GLU B 1 30 ? -18.797 -2.209 24.828 1 18.64 30 GLU B O 1
ATOM 2634 N N . ALA B 1 31 ? -19.844 -3.281 26.625 1 18.31 31 ALA B N 1
ATOM 2635 C CA . ALA B 1 31 ? -20.328 -4.605 26.25 1 18.31 31 ALA B CA 1
ATOM 2636 C C . ALA B 1 31 ? -21.391 -4.512 25.156 1 18.31 31 ALA B C 1
ATOM 26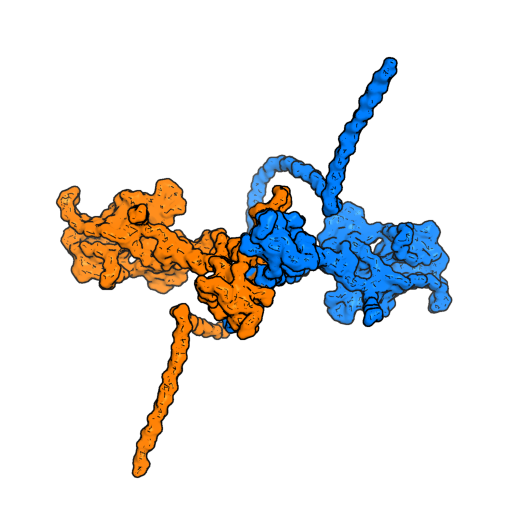38 O O . ALA B 1 31 ? -22.469 -3.959 25.391 1 18.31 31 ALA B O 1
ATOM 2639 N N . ALA B 1 32 ? -21.047 -4.285 23.906 1 18.83 32 ALA B N 1
ATOM 2640 C CA . ALA B 1 32 ? -21.984 -4.359 22.797 1 18.83 32 ALA B CA 1
ATOM 2641 C C . ALA B 1 32 ? -22.828 -5.637 22.875 1 18.83 32 ALA B C 1
ATOM 2643 O O . ALA B 1 32 ? -22.297 -6.738 22.734 1 18.83 32 ALA B O 1
ATOM 2644 N N . ARG B 1 33 ? -23.828 -5.582 23.719 1 17.34 33 ARG B N 1
ATOM 2645 C CA . ARG B 1 33 ? -24.797 -6.672 23.719 1 17.34 33 ARG B CA 1
ATOM 2646 C C . ARG B 1 33 ? -25.25 -6.992 22.297 1 17.34 33 ARG B C 1
ATOM 2648 O O . ARG B 1 33 ? -25.094 -6.172 21.391 1 17.34 33 ARG B O 1
ATOM 2655 N N . GLY B 1 34 ? -26.125 -8.133 22.078 1 16.95 34 GLY B N 1
ATOM 2656 C CA . GLY B 1 34 ? -26.5 -9.289 21.266 1 16.95 34 GLY B CA 1
ATOM 2657 C C . GLY B 1 34 ? -27.438 -8.945 20.125 1 16.95 34 GLY B C 1
ATOM 2658 O O . GLY B 1 34 ? -27.625 -9.75 19.203 1 16.95 34 GLY B O 1
ATOM 2659 N N . GLU B 1 35 ? -28.281 -7.883 20.203 1 18.7 35 GLU B N 1
ATOM 2660 C CA . GLU B 1 35 ? -29.578 -8.266 19.672 1 18.7 35 GLU B CA 1
ATOM 2661 C C . GLU B 1 35 ? -29.547 -8.398 18.156 1 18.7 35 GLU B C 1
ATOM 2663 O O . GLU B 1 35 ? -28.656 -7.848 17.5 1 18.7 35 GLU B O 1
ATOM 2668 N N . GLY B 1 36 ? -30.641 -9.07 17.562 1 16.84 36 GLY B N 1
ATOM 2669 C CA . GLY B 1 36 ? -31.078 -9.992 16.531 1 16.84 36 GLY B CA 1
ATOM 2670 C C . GLY B 1 36 ? -31.109 -9.367 15.141 1 16.84 36 GLY B C 1
ATOM 2671 O O . GLY B 1 36 ? -30.75 -8.203 14.969 1 16.84 36 GLY B O 1
ATOM 2672 N N . ALA B 1 37 ? -32.219 -9.602 14.398 1 17.8 37 ALA B N 1
ATOM 2673 C CA . ALA B 1 37 ? -32.594 -10.25 13.141 1 17.8 37 ALA B CA 1
ATOM 2674 C C . ALA B 1 37 ? -32.75 -9.227 12.023 1 17.8 37 ALA B C 1
ATOM 2676 O O . ALA B 1 37 ? -33.25 -9.562 10.945 1 17.8 37 ALA B O 1
ATOM 2677 N N . ALA B 1 38 ? -32.344 -8 12.305 1 17.14 38 ALA B N 1
ATOM 2678 C CA . ALA B 1 38 ? -33.219 -7.219 11.445 1 17.14 38 ALA B CA 1
ATOM 2679 C C . ALA B 1 38 ? -32.781 -7.328 9.984 1 17.14 38 ALA B C 1
ATOM 2681 O O . ALA B 1 38 ? -33.344 -6.645 9.117 1 17.14 38 ALA B O 1
ATOM 2682 N N . ALA B 1 39 ? -31.891 -8.211 9.492 1 18.56 39 ALA B N 1
ATOM 2683 C CA . ALA B 1 39 ? -31.156 -7.707 8.328 1 18.56 39 ALA B CA 1
ATOM 2684 C C . ALA B 1 39 ? -32.094 -7.562 7.125 1 18.56 39 ALA B C 1
ATOM 2686 O O . ALA B 1 39 ? -32.656 -8.547 6.664 1 18.56 39 ALA B O 1
ATOM 2687 N N . GLY B 1 40 ? -32.875 -6.508 7.137 1 16.89 40 GLY B N 1
ATOM 2688 C CA . GLY B 1 40 ? -33.688 -6.324 5.941 1 16.89 40 GLY B CA 1
ATOM 2689 C C . GLY B 1 40 ? -32.875 -6.188 4.676 1 16.89 40 GLY B C 1
ATOM 2690 O O . GLY B 1 40 ? -31.672 -5.91 4.742 1 16.89 40 GLY B O 1
ATOM 2691 N N . ALA B 1 41 ? -33.406 -6.477 3.363 1 18.45 41 ALA B N 1
ATOM 2692 C CA . ALA B 1 41 ? -33.125 -6.961 2.016 1 18.45 41 ALA B CA 1
ATOM 2693 C C . ALA B 1 41 ? -32.5 -5.863 1.16 1 18.45 41 ALA B C 1
ATOM 2695 O O . ALA B 1 41 ? -32.219 -6.07 -0.023 1 18.45 41 ALA B O 1
ATOM 2696 N N . GLY B 1 42 ? -32.25 -4.637 1.767 1 17.39 42 GLY B N 1
ATOM 2697 C CA . GLY B 1 42 ? -32.344 -3.729 0.634 1 17.39 42 GLY B CA 1
ATOM 2698 C C . GLY B 1 42 ? -31.219 -3.887 -0.36 1 17.39 42 GLY B C 1
ATOM 2699 O O . GLY B 1 42 ? -30.172 -4.445 -0.029 1 17.39 42 GLY B O 1
ATOM 2700 N N . ALA B 1 43 ? -31.438 -3.662 -1.77 1 20.12 43 ALA B N 1
ATOM 2701 C CA . ALA B 1 43 ? -30.906 -3.9 -3.109 1 20.12 43 ALA B CA 1
ATOM 2702 C C . ALA B 1 43 ? -29.688 -3.021 -3.379 1 20.12 43 ALA B C 1
ATOM 2704 O O . ALA B 1 43 ? -29.781 -1.992 -4.047 1 20.12 43 ALA B O 1
ATOM 2705 N N . GLY B 1 44 ? -28.719 -2.838 -2.316 1 17.39 44 GLY B N 1
ATOM 2706 C CA . GLY B 1 44 ? -27.797 -1.737 -2.51 1 17.39 44 GLY B CA 1
ATOM 2707 C C . GLY B 1 44 ? -26.953 -1.882 -3.764 1 17.39 44 GLY B C 1
ATOM 2708 O O . GLY B 1 44 ? -26.828 -2.979 -4.312 1 17.39 44 GLY B O 1
ATOM 2709 N N . GLU B 1 45 ? -26.656 -0.693 -4.516 1 20.08 45 GLU B N 1
ATOM 2710 C CA . GLU B 1 45 ? -25.938 -0.255 -5.699 1 20.08 45 GLU B CA 1
ATOM 2711 C C . GLU B 1 45 ? -24.438 -0.578 -5.582 1 20.08 45 GLU B C 1
ATOM 2713 O O . GLU B 1 45 ? -23.844 -0.356 -4.531 1 20.08 45 GLU B O 1
ATOM 2718 N N . GLU B 1 46 ? -23.984 -1.595 -6.293 1 19.58 46 GLU B N 1
ATOM 2719 C CA . GLU B 1 46 ? -22.703 -2.273 -6.371 1 19.58 46 GLU B CA 1
ATOM 2720 C C . GLU B 1 46 ? -21.578 -1.291 -6.707 1 19.58 46 GLU B C 1
ATOM 2722 O O . GLU B 1 46 ? -21.594 -0.666 -7.77 1 19.58 46 GLU B O 1
ATOM 2727 N N . GLU B 1 47 ? -21.172 -0.41 -5.727 1 19.89 47 GLU B N 1
ATOM 2728 C CA . GLU B 1 47 ? -20.016 0.446 -5.941 1 19.89 47 GLU B CA 1
ATOM 2729 C C . GLU B 1 47 ? -18.797 -0.37 -6.391 1 19.89 47 GLU B C 1
ATOM 2731 O O . GLU B 1 47 ? -18.453 -1.365 -5.754 1 19.89 47 GLU B O 1
ATOM 2736 N N . GLU B 1 48 ? -18.422 -0.271 -7.684 1 20.11 48 GLU B N 1
ATOM 2737 C CA . GLU B 1 48 ? -17.281 -0.844 -8.383 1 20.11 48 GLU B CA 1
ATOM 2738 C C . GLU B 1 48 ? -15.969 -0.451 -7.703 1 20.11 48 GLU B C 1
ATOM 2740 O O . GLU B 1 48 ? -15.609 0.729 -7.664 1 20.11 48 GLU B O 1
ATOM 2745 N N . VAL B 1 49 ? -15.75 -0.99 -6.543 1 23.03 49 VAL B N 1
ATOM 2746 C CA . VAL B 1 49 ? -14.438 -0.823 -5.938 1 23.03 49 VAL B CA 1
ATOM 2747 C C . VAL B 1 49 ? -13.352 -1.176 -6.949 1 23.03 49 VAL B C 1
ATOM 2749 O O . VAL B 1 49 ? -13.305 -2.301 -7.453 1 23.03 49 VAL B O 1
ATOM 2752 N N . GLN B 1 50 ? -12.891 -0.162 -7.707 1 22.19 50 GLN B N 1
ATOM 2753 C CA . GLN B 1 50 ? -11.734 -0.22 -8.602 1 22.19 50 GLN B CA 1
ATOM 2754 C C . GLN B 1 50 ? -10.531 -0.843 -7.91 1 22.19 50 GLN B C 1
ATOM 2756 O O . GLN B 1 50 ? -10.055 -0.324 -6.898 1 22.19 50 GLN B O 1
ATOM 2761 N N . ALA B 1 51 ? -10.531 -2.113 -7.961 1 24.84 51 ALA B N 1
ATOM 2762 C CA . ALA B 1 51 ? -9.352 -2.889 -7.598 1 24.84 51 ALA B CA 1
ATOM 2763 C C . ALA B 1 51 ? -8.086 -2.262 -8.172 1 24.84 51 ALA B C 1
ATOM 2765 O O . ALA B 1 51 ? -8.008 -1.976 -9.367 1 24.84 51 ALA B O 1
ATOM 2766 N N . GLY B 1 52 ? -7.43 -1.37 -7.398 1 25.56 52 GLY B N 1
ATOM 2767 C CA . GLY B 1 52 ? -6.133 -0.778 -7.676 1 25.56 52 GLY B CA 1
ATOM 2768 C C . GLY B 1 52 ? -5.164 -1.742 -8.336 1 25.56 52 GLY B C 1
ATOM 2769 O O . GLY B 1 52 ? -4.469 -2.496 -7.652 1 25.56 52 GLY B O 1
ATOM 2770 N N . GLY B 1 53 ? -5.656 -2.359 -9.594 1 24.36 53 GLY B N 1
ATOM 2771 C CA . GLY B 1 53 ? -4.797 -3.266 -10.336 1 24.36 53 GLY B CA 1
ATOM 2772 C C . GLY B 1 53 ? -3.369 -2.766 -10.453 1 24.36 53 GLY B C 1
ATOM 2773 O O . GLY B 1 53 ? -3.074 -1.621 -10.109 1 24.36 53 GLY B O 1
ATOM 2774 N N . MET B 1 54 ? -2.703 -3.516 -11.484 1 25.41 54 MET B N 1
ATOM 2775 C CA . MET B 1 54 ? -1.42 -3.869 -12.086 1 25.41 54 MET B CA 1
ATOM 2776 C C . MET B 1 54 ? -0.718 -2.635 -12.633 1 25.41 54 MET B C 1
ATOM 2778 O O . MET B 1 54 ? -1.373 -1.698 -13.102 1 25.41 54 MET B O 1
ATOM 2782 N N . ILE B 1 55 ? 0.481 -2.547 -12.164 1 28.58 55 ILE B N 1
ATOM 2783 C CA . ILE B 1 55 ? 1.593 -1.699 -12.578 1 28.58 55 ILE B CA 1
ATOM 2784 C C . ILE B 1 55 ? 1.727 -1.736 -14.102 1 28.58 55 ILE B C 1
ATOM 2786 O O . ILE B 1 55 ? 2.072 -2.773 -14.672 1 28.58 55 ILE B O 1
ATOM 2790 N N . ALA B 1 56 ? 0.805 -1.098 -14.859 1 26.86 56 ALA B N 1
ATOM 2791 C CA . ALA B 1 56 ? 1.125 -1.021 -16.281 1 26.86 56 ALA B CA 1
ATOM 2792 C C . ALA B 1 56 ? 2.424 -0.253 -16.516 1 26.86 56 ALA B C 1
ATOM 2794 O O . ALA B 1 56 ? 2.4 0.945 -16.812 1 26.86 56 ALA B O 1
ATOM 2795 N N . ALA B 1 57 ? 3.373 -0.347 -15.734 1 27 57 ALA B N 1
ATOM 2796 C CA . ALA B 1 57 ? 4.453 0.587 -16.047 1 27 57 ALA B CA 1
ATOM 2797 C C . ALA B 1 57 ? 5.176 0.177 -17.328 1 27 57 ALA B C 1
ATOM 2799 O O . ALA B 1 57 ? 6.281 -0.369 -17.281 1 27 57 ALA B O 1
ATOM 2800 N N . ALA B 1 58 ? 4.676 -0.545 -18.422 1 28.59 58 ALA B N 1
ATOM 2801 C CA . ALA B 1 58 ? 5.766 -1.109 -19.203 1 28.59 58 ALA B CA 1
ATOM 2802 C C . ALA B 1 58 ? 6.594 -0.009 -19.859 1 28.59 58 ALA B C 1
ATOM 2804 O O . ALA B 1 58 ? 7.688 -0.267 -20.375 1 28.59 58 ALA B O 1
ATOM 2805 N N . VAL B 1 59 ? 6.219 1.167 -20.359 1 31.53 59 VAL B N 1
ATOM 2806 C CA . VAL B 1 59 ? 6.867 1.404 -21.656 1 31.53 59 VAL B CA 1
ATOM 2807 C C . VAL B 1 59 ? 8.32 1.81 -21.422 1 31.53 59 VAL B C 1
ATOM 2809 O O . VAL B 1 59 ? 9.211 1.408 -22.188 1 31.53 59 VAL B O 1
ATOM 2812 N N . GLY B 1 60 ? 8.711 3.174 -20.891 1 33.72 60 GLY B N 1
ATOM 2813 C CA . GLY B 1 60 ? 10.039 3.65 -21.266 1 33.72 60 GLY B CA 1
ATOM 2814 C C . GLY B 1 60 ? 11.156 2.922 -20.547 1 33.72 60 GLY B C 1
ATOM 2815 O O . GLY B 1 60 ? 10.906 2.195 -19.578 1 33.72 60 GLY B O 1
ATOM 2816 N N . ASP B 1 61 ? 12.617 3.055 -20.859 1 46.66 61 ASP B N 1
ATOM 2817 C CA . ASP B 1 61 ? 13.938 2.494 -20.625 1 46.66 61 ASP B CA 1
ATOM 2818 C C . ASP B 1 61 ? 14.281 2.508 -19.125 1 46.66 61 ASP B C 1
ATOM 2820 O O . ASP B 1 61 ? 15.336 2.027 -18.719 1 46.66 61 ASP B O 1
ATOM 2824 N N . GLY B 1 62 ? 13.555 3.229 -18.188 1 56.78 62 GLY B N 1
ATOM 2825 C CA . GLY B 1 62 ? 13.898 3.291 -16.781 1 56.78 62 GLY B CA 1
ATOM 2826 C C . GLY B 1 62 ? 12.68 3.324 -15.867 1 56.78 62 GLY B C 1
ATOM 2827 O O . GLY B 1 62 ? 11.562 3.549 -16.328 1 56.78 62 GLY B O 1
ATOM 2828 N N . PHE B 1 63 ? 12.531 2.512 -14.805 1 68.81 63 PHE B N 1
ATOM 2829 C CA . PHE B 1 63 ? 11.445 2.371 -13.844 1 68.81 63 PHE B CA 1
ATOM 2830 C C . PHE B 1 63 ? 11.117 3.715 -13.203 1 68.81 63 PHE B C 1
ATOM 2832 O O . PHE B 1 63 ? 10.32 3.781 -12.266 1 68.81 63 PHE B O 1
ATOM 2839 N N . GLU B 1 64 ? 11.75 4.82 -13.695 1 70.88 64 GLU B N 1
ATOM 2840 C CA . GLU B 1 64 ? 11.5 6.094 -13.016 1 70.88 64 GLU B CA 1
ATOM 2841 C C . GLU B 1 64 ? 10.062 6.555 -13.219 1 70.88 64 GLU B C 1
ATOM 2843 O O . GLU B 1 64 ? 9.547 6.543 -14.344 1 70.88 64 GLU B O 1
ATOM 2848 N N . GLY B 1 65 ? 9.43 6.84 -12.18 1 78.62 65 GLY B N 1
ATOM 2849 C CA . GLY B 1 65 ? 8.078 7.363 -12.258 1 78.62 65 GLY B CA 1
ATOM 2850 C C . GLY B 1 65 ? 7.016 6.305 -12.039 1 78.62 65 GLY B C 1
ATOM 2851 O O . GLY B 1 65 ? 5.836 6.621 -11.883 1 78.62 65 GLY B O 1
ATOM 2852 N N . VAL B 1 66 ? 7.492 5.109 -12.023 1 89.5 66 VAL B N 1
ATOM 2853 C CA . VAL B 1 66 ? 6.539 4.039 -11.742 1 89.5 66 VAL B CA 1
ATOM 2854 C C . VAL B 1 66 ? 6.562 3.703 -10.258 1 89.5 66 VAL B C 1
ATOM 2856 O O . VAL B 1 66 ? 7.617 3.373 -9.703 1 89.5 66 VAL B O 1
ATOM 2859 N N . GLU B 1 67 ? 5.395 3.859 -9.648 1 93.5 67 GLU B N 1
ATOM 2860 C CA . GLU B 1 67 ? 5.312 3.576 -8.219 1 93.5 67 GLU B CA 1
ATOM 2861 C C . GLU B 1 67 ? 4.52 2.301 -7.953 1 93.5 67 GLU B C 1
ATOM 2863 O O . GLU B 1 67 ? 3.592 1.974 -8.695 1 93.5 67 GLU B O 1
ATOM 2868 N N . ILE B 1 68 ? 4.945 1.595 -6.949 1 94.44 68 ILE B N 1
ATOM 2869 C CA . ILE B 1 68 ? 4.23 0.398 -6.52 1 94.44 68 ILE B CA 1
ATOM 2870 C C . ILE B 1 68 ? 3.912 0.497 -5.027 1 94.44 68 ILE B C 1
ATOM 2872 O O . ILE B 1 68 ? 4.566 1.242 -4.297 1 94.44 68 ILE B O 1
ATOM 2876 N N . SER B 1 69 ? 2.879 -0.217 -4.652 1 95.06 69 SER B N 1
ATOM 2877 C CA . SER B 1 69 ? 2.547 -0.315 -3.236 1 95.06 69 SER B CA 1
ATOM 2878 C C . SER B 1 69 ? 3.248 -1.502 -2.584 1 95.06 69 SER B C 1
ATOM 2880 O O . SER B 1 69 ? 3.189 -2.621 -3.098 1 95.06 69 SER B O 1
ATOM 2882 N N . VAL B 1 70 ? 3.906 -1.262 -1.549 1 96.31 70 VAL B N 1
ATOM 2883 C CA . VAL B 1 70 ? 4.613 -2.307 -0.817 1 96.31 70 VAL B CA 1
ATOM 2884 C C . VAL B 1 70 ? 4.18 -2.299 0.647 1 96.31 70 VAL B C 1
ATOM 2886 O O . VAL B 1 70 ? 3.92 -1.236 1.217 1 96.31 70 VAL B O 1
ATOM 2889 N N . ARG B 1 71 ? 4.062 -3.508 1.21 1 96.06 71 ARG B N 1
ATOM 2890 C CA . ARG B 1 71 ? 3.895 -3.648 2.654 1 96.06 71 ARG B CA 1
ATOM 2891 C C . ARG B 1 71 ? 5.246 -3.791 3.348 1 96.06 71 ARG B C 1
ATOM 2893 O O . ARG B 1 71 ? 6.098 -4.566 2.906 1 96.06 71 ARG B O 1
ATOM 2900 N N . ILE B 1 72 ? 5.387 -2.992 4.336 1 95.38 72 ILE B N 1
ATOM 2901 C CA . ILE B 1 72 ? 6.699 -3.004 4.973 1 95.38 72 ILE B CA 1
ATOM 2902 C C . ILE B 1 72 ? 6.535 -2.984 6.492 1 95.38 72 ILE B C 1
ATOM 2904 O O . ILE B 1 72 ? 5.625 -2.334 7.016 1 95.38 72 ILE B O 1
ATOM 2908 N N . ASP B 1 73 ? 7.395 -3.727 7.145 1 93.81 73 ASP B N 1
ATOM 2909 C CA . ASP B 1 73 ? 7.426 -3.678 8.602 1 93.81 73 ASP B CA 1
ATOM 2910 C C . ASP B 1 73 ? 7.758 -2.273 9.102 1 93.81 73 ASP B C 1
ATOM 2912 O O . ASP B 1 73 ? 8.789 -1.707 8.734 1 93.81 73 ASP B O 1
ATOM 2916 N N . LEU B 1 74 ? 6.941 -1.77 9.898 1 93.31 74 LEU B N 1
ATOM 2917 C CA . LEU B 1 74 ? 7.082 -0.404 10.391 1 93.31 74 LEU B CA 1
ATOM 2918 C C . LEU B 1 74 ? 8.398 -0.226 11.141 1 93.31 74 LEU B C 1
ATOM 2920 O O . LEU B 1 74 ? 8.992 0.855 11.109 1 93.31 74 LEU B O 1
ATOM 2924 N N . ALA B 1 75 ? 8.898 -1.255 11.719 1 92.88 75 ALA B N 1
ATOM 2925 C CA . ALA B 1 75 ? 10.109 -1.205 12.539 1 92.88 75 ALA B CA 1
ATOM 2926 C C . ALA B 1 75 ? 11.312 -0.779 11.711 1 92.88 75 ALA B C 1
ATOM 2928 O O . ALA B 1 75 ? 12.219 -0.115 12.227 1 92.88 75 ALA B O 1
ATOM 2929 N N . VAL B 1 76 ? 11.305 -1.106 10.469 1 93.75 76 VAL B N 1
ATOM 2930 C CA . VAL B 1 76 ? 12.484 -0.845 9.656 1 93.75 76 VAL B CA 1
ATOM 2931 C C . VAL B 1 76 ? 12.523 0.626 9.25 1 93.75 76 VAL B C 1
ATOM 2933 O O . VAL B 1 76 ? 13.539 1.116 8.75 1 93.75 76 VAL B O 1
ATOM 2936 N N . LEU B 1 77 ? 11.438 1.333 9.484 1 95.31 77 LEU B N 1
ATOM 2937 C CA . LEU B 1 77 ? 11.359 2.744 9.125 1 95.31 77 LEU B CA 1
ATOM 2938 C C . LEU B 1 77 ? 11.648 3.629 10.336 1 95.31 77 LEU B C 1
ATOM 2940 O O . LEU B 1 77 ? 11.57 4.855 10.242 1 95.31 77 LEU B O 1
ATOM 2944 N N . HIS B 1 78 ? 12.047 3.002 11.445 1 95.94 78 HIS B N 1
ATOM 2945 C CA . HIS B 1 78 ? 12.289 3.762 12.664 1 95.94 78 HIS B CA 1
ATOM 2946 C C . HIS B 1 78 ? 13.695 3.525 13.195 1 95.94 78 HIS B C 1
ATOM 2948 O O . HIS B 1 78 ? 14.234 2.42 13.07 1 95.94 78 HIS B O 1
ATOM 2954 N N . CYS B 1 79 ? 14.281 4.555 13.727 1 95.81 79 CYS B N 1
ATOM 2955 C CA . CYS B 1 79 ? 15.586 4.445 14.375 1 95.81 79 CYS B CA 1
ATOM 2956 C C . CYS B 1 79 ? 15.516 3.516 15.578 1 95.81 79 CYS B C 1
ATOM 2958 O O . CYS B 1 79 ? 14.664 3.689 16.453 1 95.81 79 CYS B O 1
ATOM 2960 N N . PRO B 1 80 ? 16.406 2.578 15.625 1 93.5 80 PRO B N 1
ATOM 2961 C CA . PRO B 1 80 ? 16.359 1.624 16.734 1 93.5 80 PRO B CA 1
ATOM 2962 C C . PRO B 1 80 ? 16.734 2.258 18.078 1 93.5 80 PRO B C 1
ATOM 2964 O O . PRO B 1 80 ? 16.469 1.678 19.125 1 93.5 80 PRO B O 1
ATOM 2967 N N . LEU B 1 81 ? 17.312 3.414 18.078 1 92.69 81 LEU B N 1
ATOM 2968 C CA . LEU B 1 81 ? 17.797 4.055 19.297 1 92.69 81 LEU B CA 1
ATOM 2969 C C . LEU B 1 81 ? 16.734 4.98 19.875 1 92.69 81 LEU B C 1
ATOM 2971 O O . LEU B 1 81 ? 16.484 4.953 21.094 1 92.69 81 LEU B O 1
ATOM 2975 N N . CYS B 1 82 ? 16.031 5.836 19.125 1 94.38 82 CYS B N 1
ATOM 2976 C CA . CYS B 1 82 ? 15.078 6.812 19.641 1 94.38 82 CYS B CA 1
ATOM 2977 C C . CYS B 1 82 ? 13.648 6.438 19.266 1 94.38 82 CYS B C 1
ATOM 2979 O O . CYS B 1 82 ? 12.695 7.055 19.734 1 94.38 82 CYS B O 1
ATOM 2981 N N . LEU B 1 83 ? 13.453 5.547 18.25 1 93.94 83 LEU B N 1
ATOM 2982 C CA . LEU B 1 83 ? 12.18 4.984 17.828 1 93.94 83 LEU B CA 1
ATOM 2983 C C . LEU B 1 83 ? 11.383 6.004 17 1 93.94 83 LEU B C 1
ATOM 2985 O O . LEU B 1 83 ? 10.203 5.797 16.734 1 93.94 83 LEU B O 1
ATOM 2989 N N . LEU B 1 84 ? 11.961 7.086 16.625 1 95.19 84 LEU B N 1
ATOM 2990 C CA . LEU B 1 84 ? 11.344 8.039 15.703 1 95.19 84 LEU B CA 1
ATOM 2991 C C . LEU B 1 84 ? 11.602 7.629 14.258 1 95.19 84 LEU B C 1
ATOM 2993 O O . LEU B 1 84 ? 12.508 6.844 13.977 1 95.19 84 LEU B O 1
ATOM 2997 N N . PRO B 1 85 ? 10.797 8.102 13.367 1 96.5 85 PRO B N 1
ATOM 2998 C CA . PRO B 1 85 ? 11.016 7.754 11.961 1 96.5 85 PRO B CA 1
ATOM 2999 C C . PRO B 1 85 ? 12.414 8.141 11.469 1 96.5 85 PRO B C 1
ATOM 3001 O O . PRO B 1 85 ? 12.906 9.219 11.797 1 96.5 85 PRO B O 1
ATOM 3004 N N . LEU B 1 86 ? 13.031 7.25 10.734 1 96.44 86 LEU B N 1
ATOM 3005 C CA . LEU B 1 86 ? 14.32 7.543 10.125 1 96.44 86 LEU B CA 1
ATOM 3006 C C . LEU B 1 86 ? 14.188 8.617 9.055 1 96.44 86 LEU B C 1
ATOM 3008 O O . LEU B 1 86 ? 13.445 8.445 8.078 1 96.44 86 LEU B O 1
ATOM 3012 N N . LYS B 1 87 ? 14.797 9.727 9.273 1 96.12 87 LYS B N 1
ATOM 3013 C CA . LYS B 1 87 ? 14.875 10.812 8.305 1 96.12 87 LYS B CA 1
ATOM 3014 C C . LYS B 1 87 ? 16.297 10.992 7.781 1 96.12 87 LYS B C 1
ATOM 3016 O O . LYS B 1 87 ? 17.25 11.023 8.562 1 96.12 87 LYS B O 1
ATOM 3021 N N . PRO B 1 88 ? 16.406 11.07 6.516 1 95.12 88 PRO B N 1
ATOM 3022 C CA . PRO B 1 88 ? 17.75 11.328 6 1 95.12 88 PRO B CA 1
ATOM 3023 C C . PRO B 1 88 ? 18.375 12.609 6.566 1 95.12 88 PRO B C 1
ATOM 3025 O O . PRO B 1 88 ? 17.656 13.594 6.785 1 95.12 88 PRO B O 1
ATOM 3028 N N . PRO B 1 89 ? 19.656 12.555 6.801 1 94.56 89 PRO B N 1
ATOM 3029 C CA . PRO B 1 89 ? 20.609 11.477 6.516 1 94.56 89 PRO B CA 1
ATOM 3030 C C . PRO B 1 89 ? 20.609 10.398 7.594 1 94.56 89 PRO B C 1
ATOM 3032 O O . PRO B 1 89 ? 20.406 10.695 8.773 1 94.56 89 PRO B O 1
ATOM 3035 N N . THR B 1 90 ? 20.828 9.156 7.207 1 94.25 90 THR B N 1
ATOM 3036 C CA . THR B 1 90 ? 20.906 8.023 8.117 1 94.25 90 THR B CA 1
ATOM 3037 C C . THR B 1 90 ? 22.344 7.5 8.203 1 94.25 90 THR B C 1
ATOM 3039 O O . THR B 1 90 ? 23.172 7.809 7.352 1 94.25 90 THR B O 1
ATOM 3042 N N . TYR B 1 91 ? 22.656 6.797 9.25 1 92.38 91 TYR B N 1
ATOM 3043 C CA . TYR B 1 91 ? 24 6.266 9.523 1 92.38 91 TYR B CA 1
ATOM 3044 C C . TYR B 1 91 ? 23.938 4.785 9.867 1 92.38 91 TYR B C 1
ATOM 3046 O O . TYR B 1 91 ? 22.969 4.32 10.477 1 92.38 91 TYR B O 1
ATOM 3054 N N . GLN B 1 92 ? 24.922 4.078 9.406 1 91.19 92 GLN B N 1
ATOM 3055 C CA . GLN B 1 92 ? 25.016 2.646 9.672 1 91.19 92 GLN B CA 1
ATOM 3056 C C . GLN B 1 92 ? 26.453 2.23 9.93 1 91.19 92 GLN B C 1
ATOM 3058 O O . GLN B 1 92 ? 27.391 2.822 9.383 1 91.19 92 GLN B O 1
ATOM 3063 N N . CYS B 1 93 ? 26.625 1.301 10.797 1 89.5 93 CYS B N 1
ATOM 3064 C CA . CYS B 1 93 ? 27.938 0.714 10.953 1 89.5 93 CYS B CA 1
ATOM 3065 C C . CYS B 1 93 ? 28.125 -0.49 10.031 1 89.5 93 CYS B C 1
ATOM 3067 O O . CYS B 1 93 ? 27.188 -0.867 9.312 1 89.5 93 CYS B O 1
ATOM 3069 N N . ALA B 1 94 ? 29.266 -1.148 10.039 1 83.44 94 ALA B N 1
ATOM 3070 C CA . ALA B 1 94 ? 29.594 -2.266 9.156 1 83.44 94 ALA B CA 1
ATOM 3071 C C . ALA B 1 94 ? 28.719 -3.477 9.461 1 83.44 94 ALA B C 1
ATOM 3073 O O . ALA B 1 94 ? 28.438 -4.285 8.578 1 83.44 94 ALA B O 1
ATOM 3074 N N . ALA B 1 95 ? 28.219 -3.525 10.703 1 86.81 95 ALA B N 1
ATOM 3075 C CA . ALA B 1 95 ? 27.375 -4.648 11.109 1 86.81 95 ALA B CA 1
ATOM 3076 C C . ALA B 1 95 ? 25.906 -4.406 10.742 1 86.81 95 ALA B C 1
ATOM 3078 O O . ALA B 1 95 ? 25.062 -5.293 10.898 1 86.81 95 ALA B O 1
ATOM 3079 N N . GLY B 1 96 ? 25.609 -3.148 10.328 1 88.75 96 GLY B N 1
ATOM 3080 C CA . GLY B 1 96 ? 24.266 -2.875 9.859 1 88.75 96 GLY B CA 1
ATOM 3081 C C . GLY B 1 96 ? 23.406 -2.174 10.898 1 88.75 96 GLY B C 1
ATOM 3082 O O . GLY B 1 96 ? 22.219 -1.952 10.672 1 88.75 96 GLY B O 1
ATOM 3083 N N . HIS B 1 97 ? 24.047 -1.824 12.008 1 91.69 97 HIS B N 1
ATOM 3084 C CA . HIS B 1 97 ? 23.281 -1.083 13.008 1 91.69 97 HIS B CA 1
ATOM 3085 C C . HIS B 1 97 ? 23.016 0.349 12.547 1 91.69 97 HIS B C 1
ATOM 3087 O O . HIS B 1 97 ? 23.938 1.026 12.07 1 91.69 97 HIS B O 1
ATOM 3093 N N . LEU B 1 98 ? 21.781 0.792 12.773 1 93.5 98 LEU B N 1
ATOM 3094 C CA . LEU B 1 98 ? 21.375 2.074 12.211 1 93.5 98 LEU B CA 1
ATOM 3095 C C . LEU B 1 98 ? 21.266 3.135 13.305 1 93.5 98 LEU B C 1
ATOM 3097 O O . LEU B 1 98 ? 21.078 2.805 14.477 1 93.5 98 LEU B O 1
ATOM 3101 N N . ALA B 1 99 ? 21.484 4.352 12.922 1 94.38 99 ALA B N 1
ATOM 3102 C CA . ALA B 1 99 ? 21.234 5.523 13.758 1 94.38 99 ALA B CA 1
ATOM 3103 C C . ALA B 1 99 ? 20.75 6.703 12.922 1 94.38 99 ALA B C 1
ATOM 3105 O O . ALA B 1 99 ? 21.219 6.914 11.797 1 94.38 99 ALA B O 1
ATOM 3106 N N . CYS B 1 100 ? 19.75 7.379 13.398 1 94.75 100 CYS B N 1
ATOM 3107 C CA . CYS B 1 100 ? 19.344 8.625 12.758 1 94.75 100 CYS B CA 1
ATOM 3108 C C . CYS B 1 100 ? 20.344 9.742 13.062 1 94.75 100 CYS B C 1
ATOM 3110 O O . CYS B 1 100 ? 21.281 9.547 13.828 1 94.75 100 CYS B O 1
ATOM 3112 N N . SER B 1 101 ? 20.141 10.883 12.477 1 93.25 101 SER B N 1
ATOM 3113 C CA . SER B 1 101 ? 21.062 12 12.633 1 93.25 101 SER B CA 1
ATOM 3114 C C . SER B 1 101 ? 21.125 12.461 14.086 1 93.25 101 SER B C 1
ATOM 3116 O O . SER B 1 101 ? 22.219 12.766 14.586 1 93.25 101 SER B O 1
ATOM 3118 N N . SER B 1 102 ? 20.016 12.477 14.789 1 92.12 102 SER B N 1
ATOM 3119 C CA . SER B 1 102 ? 19.969 12.938 16.172 1 92.12 102 SER B CA 1
ATOM 3120 C C . SER B 1 102 ? 20.703 11.977 17.094 1 92.12 102 SER B C 1
ATOM 3122 O O . SER B 1 102 ? 21.422 12.398 18 1 92.12 102 SER B O 1
ATOM 3124 N N . CYS B 1 103 ? 20.5 10.703 16.875 1 92.19 103 CYS B N 1
ATOM 3125 C CA . CYS B 1 103 ? 21.125 9.68 17.719 1 92.19 103 CYS B CA 1
ATOM 3126 C C . CYS B 1 103 ? 22.594 9.523 17.391 1 92.19 103 CYS B C 1
ATOM 3128 O O . CYS B 1 103 ? 23.406 9.242 18.281 1 92.19 103 CYS B O 1
ATOM 3130 N N . HIS B 1 104 ? 22.938 9.586 16.062 1 88.38 104 HIS B N 1
ATOM 3131 C CA . HIS B 1 104 ? 24.344 9.562 15.648 1 88.38 104 HIS B CA 1
ATOM 3132 C C . HIS B 1 104 ? 25.094 10.773 16.188 1 88.38 104 HIS B C 1
ATOM 3134 O O . HIS B 1 104 ? 26.234 10.648 16.656 1 88.38 104 HIS B O 1
ATOM 3140 N N . GLY B 1 105 ? 24.438 11.828 16.219 1 80.38 105 GLY B N 1
ATOM 3141 C CA . GLY B 1 105 ? 25.078 13.086 16.562 1 80.38 105 GLY B CA 1
ATOM 3142 C C . GLY B 1 105 ? 25.922 13.664 15.438 1 80.38 105 GLY B C 1
ATOM 3143 O O . GLY B 1 105 ? 25.984 13.086 14.352 1 80.38 105 GLY B O 1
ATOM 3144 N N . ASP B 1 106 ? 26.531 14.844 15.5 1 67.38 106 ASP B N 1
ATOM 3145 C CA . ASP B 1 106 ? 27.156 15.648 14.453 1 67.38 106 ASP B CA 1
ATOM 3146 C C . ASP B 1 106 ? 28.625 15.258 14.266 1 67.38 106 ASP B C 1
ATOM 3148 O O . ASP B 1 106 ? 29.375 15.945 13.57 1 67.38 106 ASP B O 1
ATOM 3152 N N . VAL B 1 107 ? 29.078 14.047 14.875 1 66.62 107 VAL B N 1
ATOM 3153 C CA . VAL B 1 107 ? 30.516 13.797 14.773 1 66.62 107 VAL B CA 1
ATOM 3154 C C . VAL B 1 107 ? 30.766 12.57 13.898 1 66.62 107 VAL B C 1
ATOM 3156 O O . VAL B 1 107 ? 30.328 11.469 14.227 1 66.62 107 VAL B O 1
ATOM 3159 N N . PRO B 1 108 ? 31.312 12.812 12.773 1 69.75 108 PRO B N 1
ATOM 3160 C CA . PRO B 1 108 ? 31.688 11.648 11.961 1 69.75 108 PRO B CA 1
ATOM 3161 C C . PRO B 1 108 ? 32.562 10.656 12.727 1 69.75 108 PRO B C 1
ATOM 3163 O O . PRO B 1 108 ? 33.406 11.062 13.531 1 69.75 108 PRO B O 1
ATOM 3166 N N . GLY B 1 109 ? 32.406 9.43 12.43 1 72.94 109 GLY B N 1
ATOM 3167 C CA . GLY B 1 109 ? 33.25 8.383 13.008 1 72.94 109 GLY B CA 1
ATOM 3168 C C . GLY B 1 109 ? 32.875 8.047 14.438 1 72.94 109 GLY B C 1
ATOM 3169 O O . GLY B 1 109 ? 33.688 7.586 15.211 1 72.94 109 GLY B O 1
ATOM 3170 N N . LYS B 1 110 ? 31.688 8.383 14.789 1 81.62 110 LYS B N 1
ATOM 3171 C CA . LYS B 1 110 ? 31.234 8.016 16.125 1 81.62 110 LYS B CA 1
ATOM 3172 C C . LYS B 1 110 ? 31.031 6.508 16.25 1 81.62 110 LYS B C 1
ATOM 3174 O O . LYS B 1 110 ? 30.656 5.848 15.281 1 81.62 110 LYS B O 1
ATOM 3179 N N . PRO B 1 111 ? 31.406 6.031 17.406 1 87.12 111 PRO B N 1
ATOM 3180 C CA . PRO B 1 111 ? 31.25 4.59 17.594 1 87.12 111 PRO B CA 1
ATOM 3181 C C . PRO B 1 111 ? 29.781 4.156 17.594 1 87.12 111 PRO B C 1
ATOM 3183 O O . PRO B 1 111 ? 28.906 4.902 18.047 1 87.12 111 PRO B O 1
ATOM 3186 N N . CYS B 1 112 ? 29.562 3.098 17.078 1 90.5 112 CYS B N 1
ATOM 3187 C CA . CYS B 1 112 ? 28.234 2.494 17.047 1 90.5 112 CYS B CA 1
ATOM 3188 C C . CYS B 1 112 ? 27.75 2.174 18.453 1 90.5 112 CYS B C 1
ATOM 3190 O O . CYS B 1 112 ? 28.484 1.585 19.25 1 90.5 112 CYS B O 1
ATOM 3192 N N . HIS B 1 113 ? 26.531 2.479 18.734 1 88.31 113 HIS B N 1
ATOM 3193 C CA . HIS B 1 113 ? 25.938 2.289 20.062 1 88.31 113 HIS B CA 1
ATOM 3194 C C . HIS B 1 113 ? 25.703 0.813 20.344 1 88.31 113 HIS B C 1
ATOM 3196 O O . HIS B 1 113 ? 25.719 0.39 21.516 1 88.31 113 HIS B O 1
ATOM 3202 N N . ALA B 1 114 ? 25.469 0.055 19.281 1 86.62 114 ALA B N 1
ATOM 3203 C CA . ALA B 1 114 ? 25.031 -1.331 19.453 1 86.62 114 ALA B CA 1
ATOM 3204 C C . ALA B 1 114 ? 26.219 -2.281 19.438 1 86.62 114 ALA B C 1
ATOM 3206 O O . ALA B 1 114 ? 26.188 -3.35 20.047 1 86.62 114 ALA B O 1
ATOM 3207 N N . CYS B 1 115 ? 27.328 -2.031 18.547 1 85.88 115 CYS B N 1
ATOM 3208 C CA . CYS B 1 115 ? 28.469 -2.928 18.406 1 85.88 115 CYS B CA 1
ATOM 3209 C C . CYS B 1 115 ? 29.312 -2.967 19.672 1 85.88 115 CYS B C 1
ATOM 3211 O O . CYS B 1 115 ? 29.984 -3.955 19.953 1 85.88 115 CYS B O 1
ATOM 3213 N N . GLY B 1 116 ? 29.141 -2.137 20.719 1 72.62 116 GLY B N 1
ATOM 3214 C CA . GLY B 1 116 ? 29.969 -2.066 21.906 1 72.62 116 GLY B CA 1
ATOM 3215 C C . GLY B 1 116 ? 31.375 -1.547 21.625 1 72.62 116 GLY B C 1
ATOM 3216 O O . GLY B 1 116 ? 31.688 -1.176 20.5 1 72.62 116 GLY B O 1
ATOM 3217 N N . GLY B 1 117 ? 32.406 -1.508 22.562 1 59.59 117 GLY B N 1
ATOM 3218 C CA . GLY B 1 117 ? 33.812 -1.078 22.625 1 59.59 117 GLY B CA 1
ATOM 3219 C C . GLY B 1 117 ? 34.625 -1.536 21.422 1 59.59 117 GLY B C 1
ATOM 3220 O O . GLY B 1 117 ? 34.594 -2.719 21.078 1 59.59 117 GLY B O 1
ATOM 3221 N N . GLY B 1 118 ? 35.188 -0.631 20.484 1 61.22 118 GLY B N 1
ATOM 3222 C CA . GLY B 1 118 ? 36.188 -0.748 19.438 1 61.22 118 GLY B CA 1
ATOM 3223 C C . GLY B 1 118 ? 35.625 -1.32 18.141 1 61.22 118 GLY B C 1
ATOM 3224 O O . GLY B 1 118 ? 36.344 -1.432 17.141 1 61.22 118 GLY B O 1
ATOM 3225 N N . GLY B 1 119 ? 34.406 -1.821 18 1 60.5 119 GLY B N 1
ATOM 3226 C CA . GLY B 1 119 ? 34.188 -2.697 16.844 1 60.5 119 GLY B CA 1
ATOM 3227 C C . GLY B 1 119 ? 33.5 -1.999 15.68 1 60.5 119 GLY B C 1
ATOM 3228 O O . GLY B 1 119 ? 33.719 -2.393 14.523 1 60.5 119 GLY B O 1
ATOM 3229 N N . GLY B 1 120 ? 32.562 -0.814 15.898 1 76.88 120 GLY B N 1
ATOM 3230 C CA . GLY B 1 120 ? 31.938 -0.306 14.688 1 76.88 120 GLY B CA 1
ATOM 3231 C C . GLY B 1 120 ? 31.766 1.202 14.688 1 76.88 120 GLY B C 1
ATOM 3232 O O . GLY B 1 120 ? 31.688 1.823 15.75 1 76.88 120 GLY B O 1
ATOM 3233 N N . VAL B 1 121 ? 32.188 1.825 13.547 1 87.12 121 VAL B N 1
ATOM 3234 C CA . VAL B 1 121 ? 31.984 3.256 13.359 1 87.12 121 VAL B CA 1
ATOM 3235 C C . VAL B 1 121 ? 30.844 3.486 12.367 1 87.12 121 VAL B C 1
ATOM 3237 O O . VAL B 1 121 ? 30.688 2.732 11.406 1 87.12 121 VAL B O 1
ATOM 3240 N N . TYR B 1 122 ? 30.047 4.488 12.734 1 89.31 122 TYR B N 1
ATOM 3241 C CA . TYR B 1 122 ? 28.938 4.836 11.836 1 89.31 122 TYR B CA 1
ATOM 3242 C C . TYR B 1 122 ? 29.453 5.543 10.594 1 89.31 122 TYR B C 1
ATOM 3244 O O . TYR B 1 122 ? 30.406 6.328 10.664 1 89.31 122 TYR B O 1
ATOM 3252 N N . ALA B 1 123 ? 28.859 5.219 9.5 1 87.75 123 ALA B N 1
ATOM 3253 C CA . ALA B 1 123 ? 29.031 5.965 8.25 1 87.75 123 ALA B CA 1
ATOM 3254 C C . ALA B 1 123 ? 27.672 6.297 7.629 1 87.75 123 ALA B C 1
ATOM 3256 O O . ALA B 1 123 ? 26.656 5.684 7.969 1 87.75 123 ALA B O 1
ATOM 3257 N N . ARG B 1 124 ? 27.719 7.305 6.738 1 90.31 124 ARG B N 1
ATOM 3258 C CA . ARG B 1 124 ? 26.5 7.66 6.02 1 90.31 124 ARG B CA 1
ATOM 3259 C C . ARG B 1 124 ? 25.969 6.469 5.23 1 90.31 124 ARG B C 1
ATOM 3261 O O . ARG B 1 124 ? 26.734 5.652 4.727 1 90.31 124 ARG B O 1
ATOM 3268 N N . CYS B 1 125 ? 24.688 6.379 5.145 1 90.62 125 CYS B N 1
ATOM 3269 C CA . CYS B 1 125 ? 24.031 5.324 4.375 1 90.62 125 CYS B CA 1
ATOM 3270 C C . CYS B 1 125 ? 23.125 5.918 3.297 1 90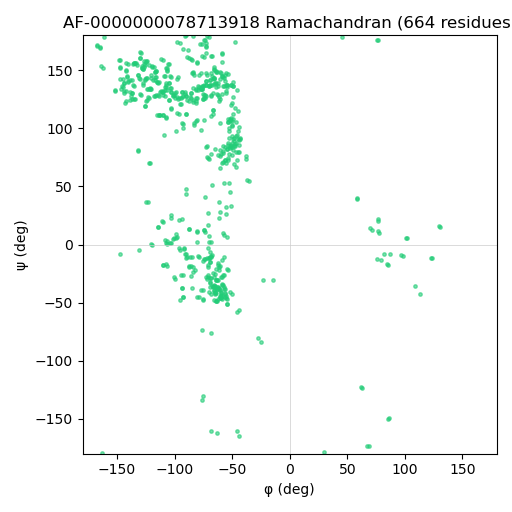.62 125 CYS B C 1
ATOM 3272 O O . CYS B 1 125 ? 21.906 5.785 3.363 1 90.62 125 CYS B O 1
ATOM 3274 N N . PRO B 1 126 ? 23.719 6.516 2.273 1 92.12 126 PRO B N 1
ATOM 3275 C CA . PRO B 1 126 ? 22.938 7.191 1.235 1 92.12 126 PRO B CA 1
ATOM 3276 C C . PRO B 1 126 ? 21.953 6.258 0.535 1 92.12 126 PRO B C 1
ATOM 3278 O O . PRO B 1 126 ? 20.891 6.699 0.086 1 92.12 126 PRO B O 1
ATOM 3281 N N . GLY B 1 127 ? 22.297 4.992 0.353 1 88.88 127 GLY B N 1
ATOM 3282 C CA . GLY B 1 127 ? 21.359 4.051 -0.227 1 88.88 127 GLY B CA 1
ATOM 3283 C C . GLY B 1 127 ? 20.031 3.99 0.519 1 88.88 127 GLY B C 1
ATOM 3284 O O . GLY B 1 127 ? 18.969 4.051 -0.094 1 88.88 127 GLY B O 1
ATOM 3285 N N . LEU B 1 128 ? 20.141 3.912 1.77 1 92.81 128 LEU B N 1
ATOM 3286 C CA . LEU B 1 128 ? 18.953 3.895 2.598 1 92.81 128 LEU B CA 1
ATOM 3287 C C . LEU B 1 128 ? 18.203 5.223 2.51 1 92.81 128 LEU B C 1
ATOM 3289 O O . LEU B 1 128 ? 16.969 5.254 2.49 1 92.81 128 LEU B O 1
ATOM 3293 N N . ASP B 1 129 ? 18.984 6.324 2.482 1 94.69 129 ASP B N 1
ATOM 3294 C CA . ASP B 1 129 ? 18.375 7.648 2.367 1 94.69 129 ASP B CA 1
ATOM 3295 C C . ASP B 1 129 ? 17.469 7.73 1.142 1 94.69 129 ASP B C 1
ATOM 3297 O O . ASP B 1 129 ? 16.375 8.273 1.217 1 94.69 129 ASP B O 1
ATOM 3301 N N . THR B 1 130 ? 17.953 7.223 0.068 1 92.44 130 THR B N 1
ATOM 3302 C CA . THR B 1 130 ? 17.203 7.242 -1.179 1 92.44 130 THR B CA 1
ATOM 3303 C C . THR B 1 130 ? 15.891 6.48 -1.026 1 92.44 130 THR B C 1
ATOM 3305 O O . THR B 1 130 ? 14.836 6.949 -1.469 1 92.44 130 THR B O 1
ATOM 3308 N N . PHE B 1 131 ? 15.977 5.406 -0.44 1 92.12 131 PHE B N 1
ATOM 3309 C CA . PHE B 1 131 ? 14.789 4.594 -0.214 1 92.12 131 PHE B CA 1
ATOM 3310 C C . PHE B 1 131 ? 13.789 5.336 0.668 1 92.12 131 PHE B C 1
ATOM 3312 O O . PHE B 1 131 ? 12.594 5.367 0.368 1 92.12 131 PHE B O 1
ATOM 3319 N N . LEU B 1 132 ? 14.266 5.891 1.728 1 95.94 132 LEU B N 1
ATOM 3320 C CA . LEU B 1 132 ? 13.406 6.586 2.684 1 95.94 132 LEU B CA 1
ATOM 3321 C C . LEU B 1 132 ? 12.703 7.766 2.025 1 95.94 132 LEU B C 1
ATOM 3323 O O . LEU B 1 132 ? 11.539 8.055 2.332 1 95.94 132 LEU B O 1
ATOM 3327 N N . ARG B 1 133 ? 13.359 8.453 1.172 1 95.44 133 ARG B N 1
ATOM 3328 C CA . ARG B 1 133 ? 12.766 9.578 0.461 1 95.44 133 ARG B CA 1
ATOM 3329 C C . ARG B 1 133 ? 11.688 9.102 -0.509 1 95.44 133 ARG B C 1
ATOM 3331 O O . ARG B 1 133 ? 10.727 9.828 -0.772 1 95.44 133 ARG B O 1
ATOM 3338 N N . ALA B 1 134 ? 11.852 7.863 -1.007 1 94.12 134 ALA B N 1
ATOM 3339 C CA . ALA B 1 134 ? 10.938 7.328 -2.02 1 94.12 134 ALA B CA 1
ATOM 3340 C C . ALA B 1 134 ? 9.734 6.652 -1.373 1 94.12 134 ALA B C 1
ATOM 3342 O O . ALA B 1 134 ? 8.719 6.422 -2.031 1 94.12 134 ALA B O 1
ATOM 3343 N N . ALA B 1 135 ? 9.812 6.32 -0.186 1 95 135 ALA B N 1
ATOM 3344 C CA . ALA B 1 135 ? 8.742 5.625 0.522 1 95 135 ALA B CA 1
ATOM 3345 C C . ALA B 1 135 ? 7.668 6.605 0.99 1 95 135 ALA B C 1
ATOM 3347 O O . ALA B 1 135 ? 7.855 7.312 1.982 1 95 135 ALA B O 1
ATOM 3348 N N . LYS B 1 136 ? 6.547 6.566 0.32 1 97.19 136 LYS B N 1
ATOM 3349 C CA . LYS B 1 136 ? 5.508 7.559 0.59 1 97.19 136 LYS B CA 1
ATOM 3350 C C . LYS B 1 136 ? 4.242 6.895 1.131 1 97.19 136 LYS B C 1
ATOM 3352 O O . LYS B 1 136 ? 3.943 5.75 0.79 1 97.19 136 LYS B O 1
ATOM 3357 N N . ILE B 1 137 ? 3.596 7.566 1.918 1 97.19 137 ILE B N 1
ATOM 3358 C CA . ILE B 1 137 ? 2.299 7.133 2.424 1 97.19 137 ILE B CA 1
ATOM 3359 C C . ILE B 1 137 ? 1.245 8.195 2.127 1 97.19 137 ILE B C 1
ATOM 3361 O O . ILE B 1 137 ? 1.578 9.359 1.885 1 97.19 137 ILE B O 1
ATOM 3365 N N . LEU B 1 138 ? 0.044 7.738 2.115 1 95.88 138 LEU B N 1
ATOM 3366 C CA . LEU B 1 138 ? -1.079 8.656 1.952 1 95.88 138 LEU B CA 1
ATOM 3367 C C . LEU B 1 138 ? -1.255 9.523 3.191 1 95.88 138 LEU B C 1
ATOM 3369 O O . LEU B 1 138 ? -1.131 9.039 4.32 1 95.88 138 LEU B O 1
ATOM 3373 N N . CYS B 1 139 ? -1.495 10.82 3.018 1 96 139 CYS B N 1
ATOM 3374 C CA . CYS B 1 139 ? -1.753 11.727 4.137 1 96 139 CYS B CA 1
ATOM 3375 C C . CYS B 1 139 ? -2.809 11.141 5.07 1 96 139 CYS B C 1
ATOM 3377 O O . CYS B 1 139 ? -3.854 10.672 4.617 1 96 139 CYS B O 1
ATOM 3379 N N . PRO B 1 140 ? -2.586 11.227 6.328 1 93.31 140 PRO B N 1
ATOM 3380 C CA . PRO B 1 140 ? -3.58 10.734 7.285 1 93.31 140 PRO B CA 1
ATOM 3381 C C . PRO B 1 140 ? -4.914 11.477 7.188 1 93.31 140 PRO B C 1
ATOM 3383 O O . PRO B 1 140 ? -5.93 10.992 7.695 1 93.31 140 PRO B O 1
ATOM 3386 N N . ASN B 1 141 ? -4.957 12.641 6.582 1 94.94 141 ASN B N 1
ATOM 3387 C CA . ASN B 1 141 ? -6.188 13.406 6.41 1 94.94 141 ASN B CA 1
ATOM 3388 C C . ASN B 1 141 ? -6.852 13.109 5.07 1 94.94 141 ASN B C 1
ATOM 3390 O O . ASN B 1 141 ? -7.59 13.938 4.539 1 94.94 141 ASN B O 1
ATOM 3394 N N . ASP B 1 142 ? -6.504 11.953 4.52 1 95.12 142 ASP B N 1
ATOM 3395 C CA . ASP B 1 142 ? -7.105 11.57 3.244 1 95.12 142 ASP B CA 1
ATOM 3396 C C . ASP B 1 142 ? -8.625 11.516 3.348 1 95.12 142 ASP B C 1
ATOM 3398 O O . ASP B 1 142 ? -9.336 11.898 2.414 1 95.12 142 ASP B O 1
ATOM 3402 N N . LEU B 1 143 ? -9.117 11.117 4.48 1 93.88 143 LEU B N 1
ATOM 3403 C CA . LEU B 1 143 ? -10.562 11.031 4.699 1 93.88 143 LEU B CA 1
ATOM 3404 C C . LEU B 1 143 ? -11.203 12.414 4.613 1 93.88 143 LEU B C 1
ATOM 3406 O O . LEU B 1 143 ? -12.414 12.523 4.395 1 93.88 143 LEU B O 1
ATOM 3410 N N . PHE B 1 144 ? -10.438 13.43 4.789 1 94.69 144 PHE B N 1
ATOM 3411 C CA . PHE B 1 144 ? -10.969 14.781 4.789 1 94.69 144 PHE B CA 1
ATOM 3412 C C . PHE B 1 144 ? -10.641 15.5 3.484 1 94.69 144 PHE B C 1
ATOM 3414 O O . PHE B 1 144 ? -10.852 16.703 3.355 1 94.69 144 PHE B O 1
ATOM 3421 N N . GLY B 1 145 ? -9.992 14.758 2.629 1 93.5 145 GLY B N 1
ATOM 3422 C CA . GLY B 1 145 ? -9.883 15.289 1.279 1 93.5 145 GLY B CA 1
ATOM 3423 C C . GLY B 1 145 ? -8.445 15.43 0.808 1 93.5 145 GLY B C 1
ATOM 3424 O O . GLY B 1 145 ? -8.195 15.688 -0.372 1 93.5 145 GLY B O 1
ATOM 3425 N N . CYS B 1 146 ? -7.492 15.297 1.741 1 94.88 146 CYS B N 1
ATOM 3426 C CA . CYS B 1 146 ? -6.105 15.414 1.301 1 94.88 146 CYS B CA 1
ATOM 3427 C C . CYS B 1 146 ? -5.676 14.188 0.504 1 94.88 146 CYS B C 1
ATOM 3429 O O . CYS B 1 146 ? -5.836 13.055 0.965 1 94.88 146 CYS B O 1
ATOM 3431 N N . ARG B 1 147 ? -5.148 14.32 -0.643 1 95.44 147 ARG B N 1
ATOM 3432 C CA . ARG B 1 147 ? -4.785 13.203 -1.508 1 95.44 147 ARG B CA 1
ATOM 3433 C C . ARG B 1 147 ? -3.273 13.125 -1.704 1 95.44 147 ARG B C 1
ATOM 3435 O O . ARG B 1 147 ? -2.789 12.406 -2.576 1 95.44 147 ARG B O 1
ATOM 3442 N N . SER B 1 148 ? -2.629 13.812 -0.89 1 95.38 148 SER B N 1
ATOM 3443 C CA . SER B 1 148 ? -1.179 13.875 -1.04 1 95.38 148 SER B CA 1
ATOM 3444 C C . SER B 1 148 ? -0.514 12.594 -0.548 1 95.38 148 SER B C 1
ATOM 3446 O O . SER B 1 148 ? -0.922 12.031 0.467 1 95.38 148 SER B O 1
ATOM 3448 N N . TYR B 1 149 ? 0.425 12.062 -1.263 1 95.81 149 TYR B N 1
ATOM 3449 C CA . TYR B 1 149 ? 1.391 11.078 -0.79 1 95.81 149 TYR B CA 1
ATOM 3450 C C . TYR B 1 149 ? 2.682 11.75 -0.338 1 95.81 149 TYR B C 1
ATOM 3452 O O . TYR B 1 149 ? 3.283 12.516 -1.09 1 95.81 149 TYR B O 1
ATOM 3460 N N . VAL B 1 150 ? 3.062 11.461 0.833 1 97.06 150 VAL B N 1
ATOM 3461 C CA . VAL B 1 150 ? 4.227 12.125 1.416 1 97.06 150 VAL B CA 1
ATOM 3462 C C . VAL B 1 150 ? 5.199 11.078 1.951 1 97.06 150 VAL B C 1
ATOM 3464 O O . VAL B 1 150 ? 4.793 9.977 2.32 1 97.06 150 VAL B O 1
ATOM 3467 N N . ALA B 1 151 ? 6.512 11.438 1.969 1 97.5 151 ALA B N 1
ATOM 3468 C CA . ALA B 1 151 ? 7.48 10.531 2.574 1 97.5 151 ALA B CA 1
ATOM 3469 C C . ALA B 1 151 ? 7.082 10.18 4.004 1 97.5 151 ALA B C 1
ATOM 3471 O O . ALA B 1 151 ? 6.633 11.039 4.762 1 97.5 151 ALA B O 1
ATOM 3472 N N . TYR B 1 152 ? 7.242 8.938 4.281 1 96.25 152 TYR B N 1
ATOM 3473 C CA . TYR B 1 152 ? 6.805 8.453 5.59 1 96.25 152 TYR B CA 1
ATOM 3474 C C . TYR B 1 152 ? 7.383 9.312 6.707 1 96.25 152 TYR B C 1
ATOM 3476 O O . TYR B 1 152 ? 6.672 9.688 7.645 1 96.25 152 TYR B O 1
ATOM 3484 N N . HIS B 1 153 ? 8.617 9.695 6.582 1 96.88 153 HIS B N 1
ATOM 3485 C CA . HIS B 1 153 ? 9.289 10.43 7.648 1 96.88 153 HIS B CA 1
ATOM 3486 C C . HIS B 1 153 ? 8.789 11.867 7.723 1 96.88 153 HIS B C 1
ATOM 3488 O O . HIS B 1 153 ? 9.047 12.57 8.703 1 96.88 153 HIS B O 1
ATOM 3494 N N . ASP B 1 154 ? 8.062 12.352 6.762 1 96.5 154 ASP B N 1
ATOM 3495 C CA . ASP B 1 154 ? 7.543 13.711 6.754 1 96.5 154 ASP B CA 1
ATOM 3496 C C . ASP B 1 154 ? 6.043 13.734 7.023 1 96.5 154 ASP B C 1
ATOM 3498 O O . ASP B 1 154 ? 5.41 14.789 6.969 1 96.5 154 ASP B O 1
ATOM 3502 N N . ALA B 1 155 ? 5.453 12.594 7.227 1 95.44 155 ALA B N 1
ATOM 3503 C CA . ALA B 1 155 ? 4.004 12.461 7.348 1 95.44 155 ALA B CA 1
ATOM 3504 C C . ALA B 1 155 ? 3.473 13.297 8.508 1 95.44 155 ALA B C 1
ATOM 3506 O O . ALA B 1 155 ? 2.455 13.977 8.375 1 95.44 155 ALA B O 1
ATOM 3507 N N . ALA B 1 156 ? 4.109 13.281 9.602 1 93.62 156 ALA B N 1
ATOM 3508 C CA . ALA B 1 156 ? 3.664 14.039 10.773 1 93.62 156 ALA B CA 1
ATOM 3509 C C . ALA B 1 156 ? 3.703 15.539 10.5 1 93.62 156 ALA B C 1
ATOM 3511 O O . ALA B 1 156 ? 2.766 16.266 10.852 1 93.62 156 ALA B O 1
ATOM 3512 N N . ALA B 1 157 ? 4.816 15.969 9.984 1 94.06 157 ALA B N 1
ATOM 3513 C CA . ALA B 1 157 ? 4.945 17.391 9.648 1 94.06 157 ALA B CA 1
ATOM 3514 C C . ALA B 1 157 ? 3.879 17.812 8.648 1 94.06 157 ALA B C 1
ATOM 3516 O O . ALA B 1 157 ? 3.266 18.875 8.797 1 94.06 157 ALA B O 1
ATOM 3517 N N . HIS B 1 158 ? 3.691 17 7.676 1 95.25 158 HIS B N 1
ATOM 3518 C CA . HIS B 1 158 ? 2.646 17.297 6.703 1 95.25 158 HIS B CA 1
ATOM 3519 C C . HIS B 1 158 ? 1.276 17.359 7.367 1 95.25 158 HIS B C 1
ATOM 3521 O O . HIS B 1 158 ? 0.498 18.281 7.102 1 95.25 158 HIS B O 1
ATOM 3527 N N . GLN B 1 159 ? 1.059 16.391 8.18 1 93.5 159 GLN B N 1
ATOM 3528 C CA . GLN B 1 159 ? -0.234 16.344 8.859 1 93.5 159 GLN B CA 1
ATOM 3529 C C . GLN B 1 159 ? -0.489 17.625 9.641 1 93.5 159 GLN B C 1
ATOM 3531 O O . GLN B 1 159 ? -1.603 18.156 9.633 1 93.5 159 GLN B O 1
ATOM 3536 N N . ARG B 1 160 ? 0.484 18.156 10.234 1 91.38 160 ARG B N 1
ATOM 3537 C CA . ARG B 1 160 ? 0.378 19.375 11.016 1 91.38 160 ARG B CA 1
ATOM 3538 C C . ARG B 1 160 ? 0.114 20.578 10.117 1 91.38 160 ARG B C 1
ATOM 3540 O O . ARG B 1 160 ? -0.628 21.5 10.492 1 91.38 160 ARG B O 1
ATOM 3547 N N . ALA B 1 161 ? 0.614 20.547 9.023 1 93.69 161 ALA B N 1
ATOM 3548 C CA . ALA B 1 161 ? 0.525 21.688 8.109 1 93.69 161 ALA B CA 1
ATOM 3549 C C . ALA B 1 161 ? -0.559 21.453 7.055 1 93.69 161 ALA B C 1
ATOM 3551 O O . ALA B 1 161 ? -0.706 22.25 6.125 1 93.69 161 ALA B O 1
ATOM 3552 N N . CYS B 1 162 ? -1.289 20.406 7.164 1 94.31 162 CYS B N 1
ATOM 3553 C CA . CYS B 1 162 ? -2.242 20.016 6.133 1 94.31 162 CYS B CA 1
ATOM 3554 C C . CYS B 1 162 ? -3.477 20.922 6.168 1 94.31 162 CYS B C 1
ATOM 3556 O O . CYS B 1 162 ? -4.141 21.016 7.199 1 94.31 162 CYS B O 1
ATOM 3558 N N . PRO B 1 163 ? -3.85 21.516 5.133 1 92.69 163 PRO B N 1
ATOM 3559 C CA . PRO B 1 163 ? -5.035 22.375 5.094 1 92.69 163 PRO B CA 1
ATOM 3560 C C . PRO B 1 163 ? -6.34 21.594 5.227 1 92.69 163 PRO B C 1
ATOM 3562 O O . PRO B 1 163 ? -7.402 22.188 5.434 1 92.69 163 PRO B O 1
ATOM 3565 N N . HIS B 1 164 ? -6.25 20.281 5.129 1 94.25 164 HIS B N 1
ATOM 3566 C CA . HIS B 1 164 ? -7.441 19.438 5.211 1 94.25 164 HIS B CA 1
ATOM 3567 C C . HIS B 1 164 ? -7.648 18.922 6.625 1 94.25 164 HIS B C 1
ATOM 3569 O O . HIS B 1 164 ? -8.617 18.203 6.895 1 94.25 164 HIS B O 1
ATOM 3575 N N . ALA B 1 165 ? -6.664 19.25 7.457 1 95.12 165 ALA B N 1
ATOM 3576 C CA . ALA B 1 165 ? -6.82 18.797 8.836 1 95.12 165 ALA B CA 1
ATOM 3577 C C . ALA B 1 165 ? -8.188 19.188 9.391 1 95.12 165 ALA B C 1
ATOM 3579 O O . ALA B 1 165 ? -8.672 20.297 9.148 1 95.12 165 ALA B O 1
ATOM 3580 N N . PRO B 1 166 ? -8.844 18.312 10.102 1 94.5 166 PRO B N 1
ATOM 3581 C CA . PRO B 1 166 ? -10.242 18.531 10.484 1 94.5 166 PRO B CA 1
ATOM 3582 C C . PRO B 1 166 ? -10.391 19.609 11.555 1 94.5 166 PRO B C 1
ATOM 3584 O O . PRO B 1 166 ? -9.508 19.781 12.398 1 94.5 166 PRO B O 1
ATOM 3587 N N . CYS B 1 167 ? -11.445 20.328 11.484 1 94.75 167 CYS B N 1
ATOM 3588 C CA . CYS B 1 167 ? -11.93 21.312 12.453 1 94.75 167 CYS B CA 1
ATOM 3589 C C . CYS B 1 167 ? -13.289 20.906 13 1 94.75 167 CYS B C 1
ATOM 3591 O O . CYS B 1 167 ? -14.047 20.203 12.336 1 94.75 167 CYS B O 1
ATOM 3593 N N . SER B 1 168 ? -13.547 21.328 14.148 1 94.75 168 SER B N 1
ATOM 3594 C CA . SER B 1 168 ? -14.789 20.906 14.805 1 94.75 168 SER B CA 1
ATOM 3595 C C . SER B 1 168 ? -15.812 22.031 14.82 1 94.75 168 SER B C 1
ATOM 3597 O O . SER B 1 168 ? -15.453 23.203 14.734 1 94.75 168 SER B O 1
ATOM 3599 N N . CYS B 1 169 ? -17.047 21.594 14.914 1 94.5 169 CYS B N 1
ATOM 3600 C CA . CYS B 1 169 ? -18.156 22.547 15.07 1 94.5 169 CYS B CA 1
ATOM 3601 C C . CYS B 1 169 ? -18.234 23.062 16.5 1 94.5 169 CYS B C 1
ATOM 3603 O O . CYS B 1 169 ? -18.141 22.281 17.453 1 94.5 169 CYS B O 1
ATOM 3605 N N . SER B 1 170 ? -18.375 24.297 16.656 1 88.75 170 SER B N 1
ATOM 3606 C CA . SER B 1 170 ? -18.359 24.906 17.984 1 88.75 170 SER B CA 1
ATOM 3607 C C . SER B 1 170 ? -19.766 24.969 18.578 1 88.75 170 SER B C 1
ATOM 3609 O O . SER B 1 170 ? -19.953 25.375 19.719 1 88.75 170 SER B O 1
ATOM 3611 N N . GLU B 1 171 ? -20.75 24.641 17.797 1 90.44 171 GLU B N 1
ATOM 3612 C CA . GLU B 1 171 ? -22.125 24.672 18.297 1 90.44 171 GLU B CA 1
ATOM 3613 C C . GLU B 1 171 ? -22.328 23.656 19.422 1 90.44 171 GLU B C 1
ATOM 3615 O O . GLU B 1 171 ? -21.797 22.547 19.359 1 90.44 171 GLU B O 1
ATOM 3620 N N . PRO B 1 172 ? -23.047 24.109 20.391 1 88.56 172 PRO B N 1
ATOM 3621 C CA . PRO B 1 172 ? -23.281 23.219 21.531 1 88.56 172 PRO B CA 1
ATOM 3622 C C . PRO B 1 172 ? -23.891 21.875 21.109 1 88.56 172 PRO B C 1
ATOM 3624 O O . PRO B 1 172 ? -24.781 21.844 20.266 1 88.56 172 PRO B O 1
ATOM 3627 N N . ARG B 1 173 ? -23.375 20.797 21.531 1 90.69 173 ARG B N 1
ATOM 3628 C CA . ARG B 1 173 ? -23.859 19.438 21.359 1 90.69 173 ARG B CA 1
ATOM 3629 C C . ARG B 1 173 ? -23.688 18.969 19.922 1 90.69 173 ARG B C 1
ATOM 3631 O O . ARG B 1 173 ? -24.438 18.109 19.438 1 90.69 173 ARG B O 1
ATOM 3638 N N . CYS B 1 174 ? -22.969 19.656 19.172 1 94.31 174 CYS B N 1
ATOM 3639 C CA . CYS B 1 174 ? -22.672 19.203 17.812 1 94.31 174 CYS B CA 1
ATOM 3640 C C . CYS B 1 174 ? -21.297 18.547 17.75 1 94.31 174 CYS B C 1
ATOM 3642 O O . CYS B 1 174 ? -20.312 19.109 18.234 1 94.31 174 CYS B O 1
ATOM 3644 N N . ASP B 1 175 ? -21.203 17.359 17.141 1 94.31 175 ASP B N 1
ATOM 3645 C CA . ASP B 1 175 ? -19.953 16.594 17.125 1 94.31 175 ASP B CA 1
ATOM 3646 C C . ASP B 1 175 ? -19.359 16.547 15.727 1 94.31 175 ASP B C 1
ATOM 3648 O O . ASP B 1 175 ? -18.484 15.719 15.445 1 94.31 175 ASP B O 1
ATOM 3652 N N . PHE B 1 176 ? -19.781 17.453 14.953 1 95.94 176 PHE B N 1
ATOM 3653 C CA . PHE B 1 176 ? -19.297 17.438 13.578 1 95.94 176 PHE B CA 1
ATOM 3654 C C . PHE B 1 176 ? -17.797 17.688 13.523 1 95.94 176 PHE B C 1
ATOM 3656 O O . PHE B 1 176 ? -17.281 18.547 14.242 1 95.94 176 PHE B O 1
ATOM 3663 N N . LEU B 1 177 ? -17.109 16.953 12.664 1 95.69 177 LEU B N 1
ATOM 3664 C CA . LEU B 1 177 ? -15.68 17.062 12.383 1 95.69 177 LEU B CA 1
ATOM 3665 C C . LEU B 1 177 ? -15.406 16.938 10.891 1 95.69 177 LEU B C 1
ATOM 3667 O O . LEU B 1 177 ? -15.844 15.977 10.25 1 95.69 177 LEU B O 1
ATOM 3671 N N . GLY B 1 178 ? -14.742 17.953 10.359 1 95.38 178 GLY B N 1
ATOM 3672 C CA . GLY B 1 178 ? -14.445 17.922 8.938 1 95.38 178 GLY B CA 1
ATOM 3673 C C . GLY B 1 178 ? -13.43 18.969 8.516 1 95.38 178 GLY B C 1
ATOM 3674 O O . GLY B 1 178 ? -13 19.797 9.328 1 95.38 178 GLY B O 1
ATOM 3675 N N . SER B 1 179 ? -13.016 18.844 7.238 1 94.94 179 SER B N 1
ATOM 3676 C CA . SER B 1 179 ? -12.141 19.875 6.691 1 94.94 179 SER B CA 1
ATOM 3677 C C . SER B 1 179 ? -12.805 21.25 6.746 1 94.94 179 SER B C 1
ATOM 3679 O O . SER B 1 179 ? -14.016 21.344 6.934 1 94.94 179 SER B O 1
ATOM 3681 N N . PRO B 1 180 ? -12.047 22.297 6.594 1 94.31 180 PRO B N 1
ATOM 3682 C CA . PRO B 1 180 ? -12.633 23.641 6.68 1 94.31 180 PRO B CA 1
ATOM 3683 C C . PRO B 1 180 ? -13.773 23.844 5.688 1 94.31 180 PRO B C 1
ATOM 3685 O O . PRO B 1 180 ? -14.844 24.328 6.066 1 94.31 180 PRO B O 1
ATOM 3688 N N . PRO B 1 181 ? -13.68 23.391 4.465 1 93.44 181 PRO B N 1
ATOM 3689 C CA . PRO B 1 181 ? -14.82 23.531 3.559 1 93.44 181 PRO B CA 1
ATOM 3690 C C . PRO B 1 181 ? -16.031 22.688 3.992 1 93.44 181 PRO B C 1
ATOM 3692 O O . PRO B 1 181 ? -17.172 23.125 3.836 1 93.44 181 PRO B O 1
ATOM 3695 N N . MET B 1 182 ? -15.789 21.547 4.5 1 94.88 182 MET B N 1
ATOM 3696 C CA . MET B 1 182 ? -16.875 20.719 5.004 1 94.88 182 MET B CA 1
ATOM 3697 C C . MET B 1 182 ? -17.562 21.375 6.195 1 94.88 182 MET B C 1
ATOM 3699 O O . MET B 1 182 ? -18.781 21.328 6.312 1 94.88 182 MET B O 1
ATOM 3703 N N . LEU B 1 183 ? -16.766 21.906 7.008 1 95.5 183 LEU B N 1
ATOM 3704 C CA . LEU B 1 183 ? -17.297 22.609 8.164 1 95.5 183 LEU B CA 1
ATOM 3705 C C . LEU B 1 183 ? -18.109 23.828 7.738 1 95.5 183 LEU B C 1
ATOM 3707 O O . LEU B 1 183 ? -19.188 24.078 8.289 1 95.5 183 LEU B O 1
ATOM 3711 N N . LEU B 1 184 ? -17.641 24.531 6.789 1 95.75 184 LEU B N 1
ATOM 3712 C CA . LEU B 1 184 ? -18.375 25.656 6.23 1 95.75 184 LEU B CA 1
ATOM 3713 C C . LEU B 1 184 ? -19.766 25.234 5.781 1 95.75 184 LEU B C 1
ATOM 3715 O O . LEU B 1 184 ? -20.766 25.844 6.168 1 95.75 184 LEU B O 1
ATOM 3719 N N . ALA B 1 185 ? -19.75 24.172 4.992 1 96.5 185 ALA B N 1
ATOM 3720 C CA . ALA B 1 185 ? -21.031 23.656 4.484 1 96.5 185 ALA B CA 1
ATOM 3721 C C . ALA B 1 185 ? -21.938 23.25 5.629 1 96.5 185 ALA B C 1
ATOM 3723 O O . ALA B 1 185 ? -23.141 23.531 5.609 1 96.5 185 ALA B O 1
ATOM 3724 N N . HIS B 1 186 ? -21.422 22.656 6.605 1 96.56 186 HIS B N 1
ATOM 3725 C CA . HIS B 1 186 ? -22.156 22.203 7.773 1 96.56 186 HIS B CA 1
ATOM 3726 C C . HIS B 1 186 ? -22.766 23.375 8.539 1 96.56 186 HIS B C 1
ATOM 3728 O O . HIS B 1 186 ? -23.953 23.359 8.859 1 96.56 186 HIS B O 1
ATOM 3734 N N . LEU B 1 187 ? -21.984 24.375 8.805 1 95.75 187 LEU B N 1
ATOM 3735 C CA . LEU B 1 187 ? -22.422 25.516 9.586 1 95.75 187 LEU B CA 1
ATOM 3736 C C . LEU B 1 187 ? -23.516 26.297 8.852 1 95.75 187 LEU B C 1
ATOM 3738 O O . LEU B 1 187 ? -24.469 26.781 9.461 1 95.75 187 LEU B O 1
ATOM 3742 N N . VAL B 1 188 ? -23.391 26.344 7.598 1 96.62 188 VAL B N 1
ATOM 3743 C CA . VAL B 1 188 ? -24.375 27.047 6.781 1 96.62 188 VAL B CA 1
ATOM 3744 C C . VAL B 1 188 ? -25.656 26.219 6.672 1 96.62 188 VAL B C 1
ATOM 3746 O O . VAL B 1 188 ? -26.75 26.734 6.918 1 96.62 188 VAL B O 1
ATOM 3749 N N . ALA B 1 189 ? -25.469 24.984 6.387 1 97 189 ALA B N 1
ATOM 3750 C CA . ALA B 1 189 ? -26.625 24.156 6.074 1 97 189 ALA B CA 1
ATOM 3751 C C . ALA B 1 189 ? -27.328 23.703 7.348 1 97 189 ALA B C 1
ATOM 3753 O O . ALA B 1 189 ? -28.562 23.797 7.449 1 97 189 ALA B O 1
ATOM 3754 N N . ASP B 1 190 ? -26.578 23.266 8.297 1 96.31 190 ASP B N 1
ATOM 3755 C CA . ASP B 1 190 ? -27.172 22.625 9.461 1 96.31 190 ASP B CA 1
ATOM 3756 C C . ASP B 1 190 ? -27.422 23.625 10.578 1 96.31 190 ASP B C 1
ATOM 3758 O O . ASP B 1 190 ? -28.328 23.438 11.398 1 96.31 190 ASP B O 1
ATOM 3762 N N . HIS B 1 191 ? -26.656 24.672 10.578 1 94.75 191 HIS B N 1
ATOM 3763 C CA . HIS B 1 191 ? -26.797 25.609 11.688 1 94.75 191 HIS B CA 1
ATOM 3764 C C . HIS B 1 191 ? -27.188 27 11.195 1 94.75 191 HIS B C 1
ATOM 3766 O O . HIS B 1 191 ? -27.281 27.938 11.984 1 94.75 191 HIS B O 1
ATOM 3772 N N . SER B 1 192 ? -27.359 27.234 9.953 1 95.25 192 SER B N 1
ATOM 3773 C CA . SER B 1 192 ? -27.859 28.438 9.312 1 95.25 192 SER B CA 1
ATOM 3774 C C . SER B 1 192 ? -27 29.641 9.664 1 95.25 192 SER B C 1
ATOM 3776 O O . SER B 1 192 ? -27.516 30.734 9.938 1 95.25 192 SER B O 1
ATOM 3778 N N . TRP B 1 193 ? -25.672 29.469 9.719 1 94.31 193 TRP B N 1
ATOM 3779 C CA . TRP B 1 193 ? -24.781 30.609 9.914 1 94.31 193 TRP B CA 1
ATOM 3780 C C . TRP B 1 193 ? -24.766 31.5 8.672 1 94.31 193 TRP B C 1
ATOM 3782 O O . TRP B 1 193 ? -24.75 31.016 7.547 1 94.31 193 TRP B O 1
ATOM 3792 N N . PRO B 1 194 ? -24.828 32.844 8.945 1 95.75 194 PRO B N 1
ATOM 3793 C CA . PRO B 1 194 ? -24.672 33.719 7.789 1 95.75 194 PRO B CA 1
ATOM 3794 C C . PRO B 1 194 ? -23.281 33.656 7.172 1 95.75 194 PRO B C 1
ATOM 3796 O O . PRO B 1 194 ? -22.297 33.469 7.891 1 95.75 194 PRO B O 1
ATOM 3799 N N . VAL B 1 195 ? -23.188 33.75 5.832 1 96.5 195 VAL B N 1
ATOM 3800 C CA . VAL B 1 195 ? -21.906 33.625 5.137 1 96.5 195 VAL B CA 1
ATOM 3801 C C . VAL B 1 195 ? -21.781 34.719 4.078 1 96.5 195 VAL B C 1
ATOM 3803 O O . VAL B 1 195 ? -22.781 35.062 3.426 1 96.5 195 VAL B O 1
ATOM 3806 N N . SER B 1 196 ? -20.656 35.344 3.969 1 96.81 196 SER B N 1
ATOM 3807 C CA . SER B 1 196 ? -20.312 36.281 2.918 1 96.81 196 SER B CA 1
ATOM 3808 C C . SER B 1 196 ? -19 35.906 2.23 1 96.81 196 SER B C 1
ATOM 3810 O O . SER B 1 196 ? -18.156 35.219 2.826 1 96.81 196 SER B O 1
ATOM 3812 N N . LYS B 1 197 ? -18.875 36.281 1.013 1 95.75 197 LYS B N 1
ATOM 3813 C CA . LYS B 1 197 ? -17.656 36 0.257 1 95.75 197 LYS B CA 1
ATOM 3814 C C . LYS B 1 197 ? -16.953 37.312 -0.125 1 95.75 197 LYS B C 1
ATOM 3816 O O . LYS B 1 197 ? -17.609 38.312 -0.429 1 95.75 197 LYS B O 1
ATOM 3821 N N . VAL B 1 198 ? -15.68 37.312 -0.125 1 95.94 198 VAL B N 1
ATOM 3822 C CA . VAL B 1 198 ? -14.906 38.5 -0.476 1 95.94 198 VAL B CA 1
ATOM 3823 C C . VAL B 1 198 ? -13.562 38.094 -1.069 1 95.94 198 VAL B C 1
ATOM 3825 O O . VAL B 1 198 ? -12.891 37.188 -0.542 1 95.94 198 VAL B O 1
ATOM 3828 N N . PRO B 1 199 ? -13.172 38.688 -2.193 1 95.38 199 PRO B N 1
ATOM 3829 C CA . PRO B 1 199 ? -11.812 38.438 -2.676 1 95.38 199 PRO B CA 1
ATOM 3830 C C . PRO B 1 199 ? -10.742 39 -1.748 1 95.38 199 PRO B C 1
ATOM 3832 O O . PRO B 1 199 ? -10.984 40 -1.077 1 95.38 199 PRO B O 1
ATOM 3835 N N . TYR B 1 200 ? -9.617 38.406 -1.774 1 94.81 200 TYR B N 1
ATOM 3836 C CA . TYR B 1 200 ? -8.516 38.938 -0.987 1 94.81 200 TYR B CA 1
ATOM 3837 C C . TYR B 1 200 ? -8.242 40.406 -1.345 1 94.81 200 TYR B C 1
ATOM 3839 O O . TYR B 1 200 ? -8.266 40.781 -2.52 1 94.81 200 TYR B O 1
ATOM 3847 N N . GLY B 1 201 ? -8.031 41.156 -0.339 1 94.31 201 GLY B N 1
ATOM 3848 C CA . GLY B 1 201 ? -7.637 42.531 -0.555 1 94.31 201 GLY B CA 1
ATOM 3849 C C . GLY B 1 201 ? -8.82 43.469 -0.762 1 94.31 201 GLY B C 1
ATOM 3850 O O . GLY B 1 201 ? -8.672 44.688 -0.697 1 94.31 201 GLY B O 1
ATOM 3851 N N . GLU B 1 202 ? -9.906 42.938 -1.054 1 96.25 202 GLU B N 1
ATOM 3852 C CA . GLU B 1 202 ? -11.094 43.781 -1.223 1 96.25 202 GLU B CA 1
ATOM 3853 C C . GLU B 1 202 ? -11.812 44 0.104 1 96.25 202 GLU B C 1
ATOM 3855 O O . GLU B 1 202 ? -11.594 43.25 1.059 1 96.25 202 GLU B O 1
ATOM 3860 N N . VAL B 1 203 ? -12.625 45.031 0.118 1 97.19 203 VAL B N 1
ATOM 3861 C CA . VAL B 1 203 ? -13.32 45.406 1.353 1 97.19 203 VAL B CA 1
ATOM 3862 C C . VAL B 1 203 ? -14.75 44.875 1.299 1 97.19 203 VAL B C 1
ATOM 3864 O O . VAL B 1 203 ? -15.445 45.031 0.292 1 97.19 203 VAL B O 1
ATOM 3867 N N . LEU B 1 204 ? -15.102 44.188 2.254 1 97.12 204 LEU B N 1
ATOM 3868 C CA . LEU B 1 204 ? -16.469 43.688 2.443 1 97.12 204 LEU B CA 1
ATOM 3869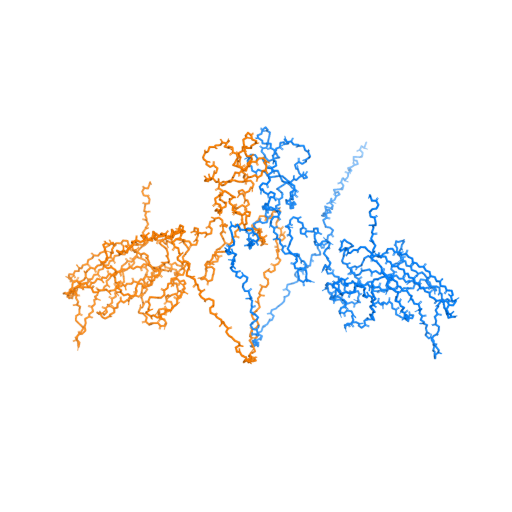 C C . LEU B 1 204 ? -17.172 44.469 3.561 1 97.12 204 LEU B C 1
ATOM 3871 O O . LEU B 1 204 ? -16.594 44.688 4.629 1 97.12 204 LEU B O 1
ATOM 3875 N N . THR B 1 205 ? -18.375 44.906 3.348 1 96.38 205 THR B N 1
ATOM 3876 C CA . THR B 1 205 ? -19.203 45.531 4.379 1 96.38 205 THR B CA 1
ATOM 3877 C C . THR B 1 205 ? -20.297 44.562 4.855 1 96.38 205 THR B C 1
ATOM 3879 O O . THR B 1 205 ? -21.062 44.031 4.051 1 96.38 205 THR B O 1
ATOM 3882 N N . ILE B 1 206 ? -20.281 44.375 6.09 1 95.75 206 ILE B N 1
ATOM 3883 C CA . ILE B 1 206 ? -21.266 43.469 6.676 1 95.75 206 ILE B CA 1
ATOM 3884 C C . ILE B 1 206 ? -22.094 44.219 7.715 1 95.75 206 ILE B C 1
ATOM 3886 O O . ILE B 1 206 ? -21.547 44.938 8.547 1 95.75 206 ILE B O 1
ATOM 3890 N N . HIS B 1 207 ? -23.406 44 7.625 1 93.81 207 HIS B N 1
ATOM 3891 C CA . HIS B 1 207 ? -24.312 44.438 8.68 1 93.81 207 HIS B CA 1
ATOM 3892 C C . HIS B 1 207 ? -24.5 43.344 9.734 1 93.81 207 HIS B C 1
ATOM 3894 O O . HIS B 1 207 ? -25.078 42.281 9.445 1 93.81 207 HIS B O 1
ATOM 3900 N N . VAL B 1 208 ? -24 43.625 10.875 1 93 208 VAL B N 1
ATOM 3901 C CA . VAL B 1 208 ? -24.031 42.594 11.914 1 93 208 VAL B CA 1
ATOM 3902 C C . VAL B 1 208 ? -25.062 42.969 12.984 1 93 208 VAL B C 1
ATOM 3904 O O . VAL B 1 208 ? -24.797 43.844 13.812 1 93 208 VAL B O 1
ATOM 3907 N N . PRO B 1 209 ? -26.094 42.25 13 1 90.38 209 PRO B N 1
ATOM 3908 C CA . PRO B 1 209 ? -27.047 42.5 14.078 1 90.38 209 PRO B CA 1
ATOM 3909 C C . PRO B 1 209 ? -26.438 42.312 15.469 1 90.38 209 PRO B C 1
ATOM 3911 O O . PRO B 1 209 ? -25.531 41.469 15.633 1 90.38 209 PRO B O 1
ATOM 3914 N N . GLU B 1 210 ? -26.875 43.062 16.453 1 83.56 210 GLU B N 1
ATOM 3915 C CA . GLU B 1 210 ? -26.344 42.969 17.812 1 83.56 210 GLU B CA 1
ATOM 3916 C C . GLU B 1 210 ? -26.484 41.562 18.375 1 83.56 210 GLU B C 1
ATOM 3918 O O . GLU B 1 210 ? -25.688 41.156 19.219 1 83.56 210 GLU B O 1
ATOM 3923 N N . SER B 1 211 ? -27.453 40.844 17.875 1 82.69 211 SER B N 1
ATOM 3924 C CA . SER B 1 211 ? -27.703 39.5 18.375 1 82.69 211 SER B CA 1
ATOM 3925 C C . SER B 1 211 ? -26.812 38.469 17.703 1 82.69 211 SER B C 1
ATOM 3927 O O . SER B 1 211 ? -26.656 37.344 18.203 1 82.69 211 SER B O 1
ATOM 3929 N N . GLU B 1 212 ? -26.312 38.906 16.562 1 84.44 212 GLU B N 1
ATOM 3930 C CA . GLU B 1 212 ? -25.469 37.969 15.82 1 84.44 212 GLU B CA 1
ATOM 3931 C C . GLU B 1 212 ? -24.094 37.844 16.469 1 84.44 212 GLU B C 1
ATOM 3933 O O . GLU B 1 212 ? -23.422 38.844 16.734 1 84.44 212 GLU B O 1
ATOM 3938 N N . ARG B 1 213 ? -23.688 36.594 16.703 1 88.69 213 ARG B N 1
ATOM 3939 C CA . ARG B 1 213 ? -22.438 36.375 17.406 1 88.69 213 ARG B CA 1
ATOM 3940 C C . ARG B 1 213 ? -21.344 35.875 16.469 1 88.69 213 ARG B C 1
ATOM 3942 O O . ARG B 1 213 ? -20.156 36 16.766 1 88.69 213 ARG B O 1
ATOM 3949 N N . ARG B 1 214 ? -21.875 35.375 15.312 1 92.5 214 ARG B N 1
ATOM 3950 C CA . ARG B 1 214 ? -20.922 34.781 14.391 1 92.5 214 ARG B CA 1
ATOM 3951 C C . ARG B 1 214 ? -21.312 35.031 12.938 1 92.5 214 ARG B C 1
ATOM 3953 O O . ARG B 1 214 ? -22.516 35.062 12.617 1 92.5 214 ARG B O 1
ATOM 3960 N N . HIS B 1 215 ? -20.375 35.25 12.141 1 94.56 215 HIS B N 1
ATOM 3961 C CA . HIS B 1 215 ? -20.547 35.438 10.703 1 94.56 215 HIS B CA 1
ATOM 3962 C C . HIS B 1 215 ? -19.406 34.812 9.93 1 94.56 215 HIS B C 1
ATOM 3964 O O . HIS B 1 215 ? -18.234 35.094 10.188 1 94.56 215 HIS B O 1
ATOM 3970 N N . LEU B 1 216 ? -19.719 33.875 9.016 1 96.31 216 LEU B N 1
ATOM 3971 C CA . LEU B 1 216 ? -18.703 33.219 8.203 1 96.31 216 LEU B CA 1
ATOM 3972 C C . LEU B 1 216 ? -18.266 34.125 7.059 1 96.31 216 LEU B C 1
ATOM 3974 O O . LEU B 1 216 ? -19.094 34.812 6.441 1 96.31 216 LEU B O 1
ATOM 3978 N N . VAL B 1 217 ? -16.984 34.188 6.844 1 96.75 217 VAL B N 1
ATOM 3979 C CA . VAL B 1 217 ? -16.438 34.906 5.707 1 96.75 217 VAL B CA 1
ATOM 3980 C C . VAL B 1 217 ? -15.555 33.969 4.875 1 96.75 217 VAL B C 1
ATOM 3982 O O . VAL B 1 217 ? -14.641 33.344 5.406 1 96.75 217 VAL B O 1
ATOM 3985 N N . VAL B 1 218 ? -15.836 33.844 3.656 1 96.75 218 VAL B N 1
ATOM 3986 C CA . VAL B 1 218 ? -15.008 33.062 2.732 1 96.75 218 VAL B CA 1
ATOM 3987 C C . VAL B 1 218 ? -14.172 34 1.879 1 96.75 218 VAL B C 1
ATOM 3989 O O . VAL B 1 218 ? -14.711 34.875 1.176 1 96.75 218 VAL B O 1
ATOM 3992 N N . ALA B 1 219 ? -12.922 33.938 1.999 1 95.94 219 ALA B N 1
ATOM 3993 C CA . ALA B 1 219 ? -12.023 34.781 1.217 1 95.94 219 ALA B CA 1
ATOM 3994 C C . ALA B 1 219 ? -11.188 33.938 0.248 1 95.94 219 ALA B C 1
ATOM 3996 O O . ALA B 1 219 ? -10.773 32.844 0.577 1 95.94 219 ALA B O 1
ATOM 3997 N N . GLY B 1 220 ? -10.992 34.438 -0.954 1 92.81 220 GLY B N 1
ATOM 3998 C CA . GLY B 1 220 ? -10.211 33.688 -1.934 1 92.81 220 GLY B CA 1
ATOM 3999 C C . GLY B 1 220 ? -9.773 34.562 -3.111 1 92.81 220 GLY B C 1
ATOM 4000 O O . GLY B 1 220 ? -10.172 35.719 -3.227 1 92.81 220 GLY B O 1
ATOM 4001 N N . GLY B 1 221 ? -8.844 33.969 -3.945 1 84 221 GLY B N 1
ATOM 4002 C CA . GLY B 1 221 ? -8.422 34.625 -5.172 1 84 221 GLY B CA 1
ATOM 4003 C C . GLY B 1 221 ? -9.445 34.531 -6.285 1 84 221 GLY B C 1
ATOM 4004 O O . GLY B 1 221 ? -10.516 33.938 -6.102 1 84 221 GLY B O 1
ATOM 4005 N N . ALA B 1 222 ? -9.094 35.344 -7.488 1 75.38 222 ALA B N 1
ATOM 4006 C CA . ALA B 1 222 ? -9.977 35.406 -8.656 1 75.38 222 ALA B CA 1
ATOM 4007 C C . ALA B 1 222 ? -10.18 34.031 -9.266 1 75.38 222 ALA B C 1
ATOM 4009 O O . ALA B 1 222 ? -11.164 33.781 -9.977 1 75.38 222 ALA B O 1
ATOM 4010 N N . GLY B 1 223 ? -10.148 32.938 -8.781 1 70.44 223 GLY B N 1
ATOM 4011 C CA . GLY B 1 223 ? -10.297 31.609 -9.367 1 70.44 223 GLY B CA 1
ATOM 4012 C C . GLY B 1 223 ? -10.945 30.609 -8.43 1 70.44 223 GLY B C 1
ATOM 4013 O O . GLY B 1 223 ? -11.336 29.531 -8.844 1 70.44 223 GLY B O 1
ATOM 4014 N N . GLY B 1 224 ? -11.148 30.906 -7.242 1 68.56 224 GLY B N 1
ATOM 4015 C CA . GLY B 1 224 ? -11.906 30.094 -6.297 1 68.56 224 GLY B CA 1
ATOM 4016 C C . GLY B 1 224 ? -11.102 28.938 -5.734 1 68.56 224 GLY B C 1
ATOM 4017 O O . GLY B 1 224 ? -11.523 28.297 -4.77 1 68.56 224 GLY B O 1
ATOM 4018 N N . ASP B 1 225 ? -9.914 28.578 -6.309 1 74.94 225 ASP B N 1
ATOM 4019 C CA . ASP B 1 225 ? -9.195 27.359 -5.938 1 74.94 225 ASP B CA 1
ATOM 4020 C C . ASP B 1 225 ? -8.5 27.531 -4.59 1 74.94 225 ASP B C 1
ATOM 4022 O O . ASP B 1 225 ? -8.188 26.531 -3.922 1 74.94 225 ASP B O 1
ATOM 4026 N N . ASP B 1 226 ? -8.367 28.703 -4.07 1 85.62 226 ASP B N 1
ATOM 4027 C CA . ASP B 1 226 ? -7.617 28.938 -2.842 1 85.62 226 ASP B CA 1
ATOM 4028 C C . ASP B 1 226 ? -8.484 29.625 -1.791 1 85.62 226 ASP B C 1
ATOM 4030 O O . ASP B 1 226 ? -7.996 30.453 -1.013 1 85.62 226 ASP B O 1
ATOM 4034 N N . GLU B 1 227 ? -9.742 29.266 -1.737 1 91.94 227 GLU B N 1
ATOM 4035 C CA . GLU B 1 227 ? -10.648 29.891 -0.776 1 91.94 227 GLU B CA 1
ATOM 4036 C C . GLU B 1 227 ? -10.398 29.359 0.636 1 91.94 227 GLU B C 1
ATOM 4038 O O . GLU B 1 227 ? -10.141 28.17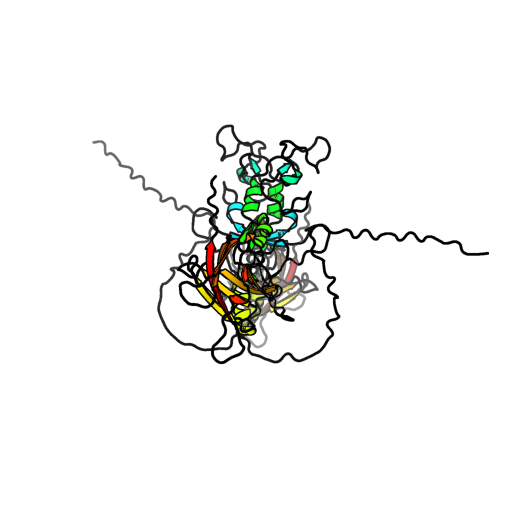2 0.826 1 91.94 227 GLU B O 1
ATOM 4043 N N . ARG B 1 228 ? -10.391 30.328 1.54 1 95 228 ARG B N 1
ATOM 4044 C CA . ARG B 1 228 ? -10.258 30 2.955 1 95 228 ARG B CA 1
ATOM 4045 C C . ARG B 1 228 ? -11.461 30.484 3.752 1 95 228 ARG B C 1
ATOM 4047 O O . ARG B 1 228 ? -12.156 31.406 3.326 1 95 228 ARG B O 1
ATOM 4054 N N . VAL B 1 229 ? -11.688 29.797 4.855 1 95.38 229 VAL B N 1
ATOM 4055 C CA . VAL B 1 229 ? -12.852 30.094 5.688 1 95.38 229 VAL B CA 1
ATOM 4056 C C . VAL B 1 229 ? -12.414 30.875 6.918 1 95.38 229 VAL B C 1
ATOM 4058 O O . VAL B 1 229 ? -11.453 30.5 7.594 1 95.38 229 VAL B O 1
ATOM 4061 N N . PHE B 1 230 ? -13.109 31.953 7.184 1 95.5 230 PHE B N 1
ATOM 4062 C CA . PHE B 1 230 ? -12.891 32.781 8.367 1 95.5 230 PHE B CA 1
ATOM 4063 C C . PHE B 1 230 ? -14.18 32.938 9.164 1 95.5 230 PHE B C 1
ATOM 4065 O O . PHE B 1 230 ? -15.273 32.781 8.609 1 95.5 230 PHE B O 1
ATOM 4072 N N . VAL B 1 231 ? -13.969 33.25 10.43 1 95.25 231 VAL B N 1
ATOM 4073 C CA . VAL B 1 231 ? -15.117 33.5 11.281 1 95.25 231 VAL B CA 1
ATOM 4074 C C . VAL B 1 231 ? -14.969 34.875 11.945 1 95.25 231 VAL B C 1
ATOM 4076 O O . VAL B 1 231 ? -13.961 35.125 12.609 1 95.25 231 VAL B O 1
ATOM 4079 N N . LEU B 1 232 ? -15.906 35.719 11.656 1 94.38 232 LEU B N 1
ATOM 4080 C CA . LEU B 1 232 ? -16.062 36.938 12.422 1 94.38 232 LEU B CA 1
ATOM 4081 C C . LEU B 1 232 ? -16.875 36.688 13.688 1 94.38 232 LEU B C 1
ATOM 4083 O O . LEU B 1 232 ? -18.016 36.219 13.609 1 94.38 232 LEU B O 1
ATOM 4087 N N . SER B 1 233 ? -16.297 37 14.75 1 92.56 233 SER B N 1
ATOM 4088 C CA . SER B 1 233 ? -16.953 36.781 16.031 1 92.56 233 SER B CA 1
ATOM 4089 C C . SER B 1 233 ? -17.203 38.094 16.766 1 92.56 233 SER B C 1
ATOM 4091 O O . SER B 1 233 ? -16.359 39 16.75 1 92.56 233 SER B O 1
ATOM 4093 N N . VAL B 1 234 ? -18.359 38.094 17.375 1 91.94 234 VAL B N 1
ATOM 4094 C CA . VAL B 1 234 ? -18.75 39.25 18.172 1 91.94 234 VAL B CA 1
ATOM 4095 C C . VAL B 1 234 ? -19.031 38.812 19.609 1 91.94 234 VAL B C 1
ATOM 4097 O O . VAL B 1 234 ? -19.797 37.875 19.844 1 91.94 234 VAL B O 1
ATOM 4100 N N . GLY B 1 235 ? -18.375 39.469 20.484 1 88.38 235 GLY B N 1
ATOM 4101 C CA . GLY B 1 235 ? -18.578 39.188 21.891 1 88.38 235 GLY B CA 1
ATOM 4102 C C . GLY B 1 235 ? -18.844 40.469 22.703 1 88.38 235 GLY B C 1
ATOM 4103 O O . GLY B 1 235 ? -18.578 41.562 22.25 1 88.38 235 GLY B O 1
ATOM 4104 N N . ALA B 1 236 ? -19.344 40.156 23.938 1 88.06 236 ALA B N 1
ATOM 4105 C CA . ALA B 1 236 ? -19.594 41.281 24.844 1 88.06 236 ALA B CA 1
ATOM 4106 C C . ALA B 1 236 ? -18.328 41.688 25.578 1 88.06 236 ALA B C 1
ATOM 4108 O O . ALA B 1 236 ? -17.547 40.812 26 1 88.06 236 ALA B O 1
ATOM 4109 N N . LEU B 1 237 ? -18.125 42.938 25.609 1 89 237 LEU B N 1
ATOM 4110 C CA . LEU B 1 237 ? -17.031 43.562 26.359 1 89 237 LEU B CA 1
ATOM 4111 C C . LEU B 1 237 ? -17.547 44.719 27.188 1 89 237 LEU B C 1
ATOM 4113 O O . LEU B 1 237 ? -17.422 45.875 26.766 1 89 237 LEU B O 1
ATOM 4117 N N . GLY B 1 238 ? -18.125 44.406 28.328 1 88.31 238 GLY B N 1
ATOM 4118 C CA . GLY B 1 238 ? -18.828 45.469 29.047 1 88.31 238 GLY B CA 1
ATOM 4119 C C . GLY B 1 238 ? -20 46.031 28.281 1 88.31 238 GLY B C 1
ATOM 4120 O O . GLY B 1 238 ? -20.906 45.281 27.891 1 88.31 238 GLY B O 1
ATOM 4121 N N . VAL B 1 239 ? -19.938 47.375 28.078 1 90.25 239 VAL B N 1
ATOM 4122 C CA . VAL B 1 239 ? -21.016 48 27.328 1 90.25 239 VAL B CA 1
ATOM 4123 C C . VAL B 1 239 ? -20.672 48 25.844 1 90.25 239 VAL B C 1
ATOM 4125 O O . VAL B 1 239 ? -21.531 48.312 25 1 90.25 239 VAL B O 1
ATOM 4128 N N . ALA B 1 240 ? -19.391 47.656 25.641 1 92.75 240 ALA B N 1
ATOM 4129 C CA . ALA B 1 240 ? -18.938 47.625 24.25 1 92.75 240 ALA B CA 1
ATOM 4130 C C . ALA B 1 240 ? -19.016 46.219 23.672 1 92.75 240 ALA B C 1
ATOM 4132 O O . ALA B 1 240 ? -19.484 45.281 24.328 1 92.75 240 ALA B O 1
ATOM 4133 N N . ARG B 1 241 ? -18.75 46.188 22.406 1 92.31 241 ARG B N 1
ATOM 4134 C CA . ARG B 1 241 ? -18.656 44.906 21.703 1 92.31 241 ARG B CA 1
ATOM 4135 C C . ARG B 1 241 ? -17.25 44.656 21.203 1 92.31 241 ARG B C 1
ATOM 4137 O O . ARG B 1 241 ? -16.547 45.594 20.797 1 92.31 241 ARG B O 1
ATOM 4144 N N . ALA B 1 242 ? -16.828 43.438 21.344 1 92.75 242 ALA B N 1
ATOM 4145 C CA . ALA B 1 242 ? -15.555 43 20.781 1 92.75 242 ALA B CA 1
ATOM 4146 C C . ALA B 1 242 ? -15.75 42.219 19.484 1 92.75 242 ALA B C 1
ATOM 4148 O O . ALA B 1 242 ? -16.562 41.281 19.438 1 92.75 242 ALA B O 1
ATOM 4149 N N . VAL B 1 243 ? -15.016 42.656 18.469 1 93.12 243 VAL B N 1
ATOM 4150 C CA . VAL B 1 243 ? -15.117 41.969 17.172 1 93.12 243 VAL B CA 1
ATOM 4151 C C . VAL B 1 243 ? -13.766 41.375 16.797 1 93.12 243 VAL B C 1
ATOM 4153 O O . VAL B 1 243 ? -12.75 42.094 16.828 1 93.12 243 VAL B O 1
ATOM 4156 N N . SER B 1 244 ? -13.75 40.094 16.469 1 93.19 244 SER B N 1
ATOM 4157 C CA . SER B 1 244 ? -12.508 39.438 16.078 1 93.19 244 SER B CA 1
ATOM 4158 C C . SER B 1 244 ? -12.719 38.562 14.844 1 93.19 244 SER B C 1
ATOM 4160 O O . SER B 1 244 ? -13.852 38.219 14.508 1 93.19 244 SER B O 1
ATOM 4162 N N . VAL B 1 245 ? -11.602 38.344 14.141 1 94.25 245 VAL B N 1
ATOM 4163 C CA . VAL B 1 245 ? -11.617 37.469 12.977 1 94.25 245 VAL B CA 1
ATOM 4164 C C . VAL B 1 245 ? -10.57 36.344 13.148 1 94.25 245 VAL B C 1
ATOM 4166 O O . VAL B 1 245 ? -9.438 36.625 13.547 1 94.25 245 VAL B O 1
ATOM 4169 N N . ALA B 1 246 ? -11 35.156 12.859 1 93.56 246 ALA B N 1
ATOM 4170 C CA . ALA B 1 246 ? -10.086 34 12.922 1 93.56 246 ALA B CA 1
ATOM 4171 C C . ALA B 1 246 ? -10.195 33.156 11.656 1 93.56 246 ALA B C 1
ATOM 4173 O O . ALA B 1 246 ? -11.266 33.062 11.055 1 93.56 246 ALA B O 1
ATOM 4174 N N . CYS B 1 247 ? -9.07 32.594 11.281 1 94.12 247 CYS B N 1
ATOM 4175 C CA . CYS B 1 247 ? -9.055 31.641 10.18 1 94.12 247 CYS B CA 1
ATOM 4176 C C . CYS B 1 247 ? -9.383 30.234 10.664 1 94.12 247 CYS B C 1
ATOM 4178 O O . CYS B 1 247 ? -8.766 29.734 11.609 1 94.12 247 CYS B O 1
ATOM 4180 N N . VAL B 1 248 ? -10.312 29.625 9.977 1 93.81 248 VAL B N 1
ATOM 4181 C CA . VAL B 1 248 ? -10.727 28.281 10.383 1 93.81 248 VAL B CA 1
ATOM 4182 C C . VAL B 1 248 ? -9.758 27.25 9.805 1 93.81 248 VAL B C 1
ATOM 4184 O O . VAL B 1 248 ? -9.883 26.859 8.641 1 93.81 248 VAL B O 1
ATOM 4187 N N . ARG B 1 249 ? -8.945 26.766 10.633 1 93.69 249 ARG B N 1
ATOM 4188 C CA . ARG B 1 249 ? -7.98 25.719 10.297 1 93.69 249 ARG B CA 1
ATOM 4189 C C . ARG B 1 249 ? -7.426 25.062 11.555 1 93.69 249 ARG B C 1
ATOM 4191 O O . ARG B 1 249 ? -7.371 25.688 12.617 1 93.69 249 ARG B O 1
ATOM 4198 N N . ALA B 1 250 ? -7.031 23.844 11.359 1 91 250 ALA B N 1
ATOM 4199 C CA . ALA B 1 250 ? -6.605 23.047 12.516 1 91 250 ALA B CA 1
ATOM 4200 C C . ALA B 1 250 ? -5.285 23.578 13.078 1 91 250 ALA B C 1
ATOM 4202 O O . ALA B 1 250 ? -5.078 23.562 14.297 1 91 250 ALA B O 1
ATOM 4203 N N . ASN B 1 251 ? -4.414 24.016 12.164 1 88.81 251 ASN B N 1
ATOM 4204 C CA . ASN B 1 251 ? -3.092 24.484 12.57 1 88.81 251 ASN B CA 1
ATOM 4205 C C . ASN B 1 251 ? -2.623 25.656 11.727 1 88.81 251 ASN B C 1
ATOM 4207 O O . ASN B 1 251 ? -2.801 25.656 10.508 1 88.81 251 ASN B O 1
ATOM 4211 N N . ALA B 1 252 ? -2.021 26.609 12.422 1 84.56 252 ALA B N 1
ATOM 4212 C CA . ALA B 1 252 ? -1.516 27.797 11.727 1 84.56 252 ALA B CA 1
ATOM 4213 C C . ALA B 1 252 ? -0.462 27.406 10.695 1 84.56 252 ALA B C 1
ATOM 4215 O O . ALA B 1 252 ? -0.231 28.141 9.727 1 84.56 252 ALA B O 1
ATOM 4216 N N . ALA B 1 253 ? 0.054 26.281 10.852 1 85.25 253 ALA B N 1
ATOM 4217 C CA . ALA B 1 253 ? 1.118 25.828 9.961 1 85.25 253 ALA B CA 1
ATOM 4218 C C . ALA B 1 253 ? 0.574 25.516 8.57 1 85.25 253 ALA B C 1
ATOM 4220 O O . ALA B 1 253 ? 1.338 25.406 7.605 1 85.25 253 ALA B O 1
ATOM 4221 N N . ALA B 1 254 ? -0.71 25.328 8.414 1 84.56 254 ALA B N 1
ATOM 4222 C CA . ALA B 1 254 ? -1.314 25.031 7.117 1 84.56 254 ALA B CA 1
ATOM 4223 C C . ALA B 1 254 ? -1.246 26.234 6.184 1 84.56 254 ALA B C 1
ATOM 4225 O O . ALA B 1 254 ? -1.34 26.094 4.965 1 84.56 254 ALA B O 1
ATOM 4226 N N . GLY B 1 255 ? -0.815 27.375 6.645 1 80.25 255 GLY B N 1
ATOM 4227 C CA . GLY B 1 255 ? -0.656 28.578 5.844 1 80.25 255 GLY B CA 1
ATOM 4228 C C . GLY B 1 255 ? -1.838 28.859 4.934 1 80.25 255 GLY B C 1
ATOM 4229 O O . GLY B 1 255 ? -2.83 28.125 4.957 1 80.25 255 GLY B O 1
ATOM 4230 N N . PRO B 1 256 ? -1.695 29.875 4.312 1 89.12 256 PRO B N 1
ATOM 4231 C CA . PRO B 1 256 ? -0.756 30.969 4.574 1 89.12 256 PRO B CA 1
ATOM 4232 C C . PRO B 1 256 ? -1.149 31.797 5.793 1 89.12 256 PRO B C 1
ATOM 4234 O O . PRO B 1 256 ? -2.15 31.516 6.453 1 89.12 256 PRO B O 1
ATOM 4237 N N . ARG B 1 257 ? -0.247 32.812 6.02 1 92.94 257 ARG B N 1
ATOM 4238 C CA . ARG B 1 257 ? -0.591 33.781 7.043 1 92.94 257 ARG B CA 1
ATOM 4239 C C . ARG B 1 257 ? -1.495 34.875 6.477 1 92.94 257 ARG B C 1
ATOM 4241 O O . ARG B 1 257 ? -1.345 35.281 5.316 1 92.94 257 ARG B O 1
ATOM 4248 N N . PHE B 1 258 ? -2.352 35.344 7.352 1 94.56 258 PHE B N 1
ATOM 4249 C CA . PHE B 1 258 ? -3.312 36.344 6.883 1 94.56 258 PHE B CA 1
ATOM 4250 C C . PHE B 1 258 ? -3.285 37.594 7.77 1 94.56 258 PHE B C 1
ATOM 4252 O O . PHE B 1 258 ? -2.908 37.5 8.938 1 94.56 258 PHE B O 1
ATOM 4259 N N . ARG B 1 259 ? -3.605 38.656 7.156 1 96.12 259 ARG B N 1
ATOM 4260 C CA . ARG B 1 259 ? -3.857 39.938 7.844 1 96.12 259 ARG B CA 1
ATOM 4261 C C . ARG B 1 259 ? -5.273 40.438 7.578 1 96.12 259 ARG B C 1
ATOM 4263 O O . ARG B 1 259 ? -5.816 40.219 6.492 1 96.12 259 ARG B O 1
ATOM 4270 N N . CYS B 1 260 ? -5.852 41.031 8.562 1 96.5 260 CYS B N 1
ATOM 4271 C CA . CYS B 1 260 ? -7.211 41.562 8.43 1 96.5 260 CYS B CA 1
ATOM 4272 C C . CYS B 1 260 ? -7.301 43 8.891 1 96.5 260 CYS B C 1
ATOM 4274 O O . CYS B 1 260 ? -6.824 43.344 9.977 1 96.5 260 CYS B O 1
ATOM 4276 N N . LYS B 1 261 ? -7.844 43.844 8.094 1 97.38 261 LYS B N 1
ATOM 4277 C CA . LYS B 1 261 ? -8.25 45.188 8.461 1 97.38 261 LYS B CA 1
ATOM 4278 C C . LYS B 1 261 ? -9.734 45.25 8.805 1 97.38 261 LYS B C 1
ATOM 4280 O O . LYS B 1 261 ? -10.578 44.844 7.992 1 97.38 261 LYS B O 1
ATOM 4285 N N . LEU B 1 262 ? -10.039 45.75 9.984 1 96.81 262 LEU B N 1
ATOM 4286 C CA . LEU B 1 262 ? -11.414 45.844 10.461 1 96.81 262 LEU B CA 1
ATOM 4287 C C . LEU B 1 262 ? -11.789 47.312 10.758 1 96.81 262 LEU B C 1
ATOM 4289 O O . LEU B 1 262 ? -11 48.031 11.359 1 96.81 262 LEU B O 1
ATOM 4293 N N . TRP B 1 263 ? -12.953 47.656 10.273 1 96.19 263 TRP B N 1
ATOM 4294 C CA . TRP B 1 263 ? -13.516 48.969 10.602 1 96.19 263 TRP B CA 1
ATOM 4295 C C . TRP B 1 263 ? -14.93 48.812 11.148 1 96.19 263 TRP B C 1
ATOM 4297 O O . TRP B 1 263 ? -15.711 48 10.664 1 96.19 263 TRP B O 1
ATOM 4307 N N . ALA B 1 264 ? -15.219 49.562 12.148 1 95.88 264 ALA B N 1
ATOM 4308 C CA . ALA B 1 264 ? -16.594 49.781 12.57 1 95.88 264 ALA B CA 1
ATOM 4309 C C . ALA B 1 264 ? -16.984 51.25 12.414 1 95.88 264 ALA B C 1
ATOM 4311 O O . ALA B 1 264 ? -16.297 52.125 12.938 1 95.88 264 ALA B O 1
ATOM 4312 N N . HIS B 1 265 ? -18.047 51.469 11.781 1 94.12 265 HIS B N 1
ATOM 4313 C CA . HIS B 1 265 ? -18.438 52.844 11.469 1 94.12 265 HIS B CA 1
ATOM 4314 C C . HIS B 1 265 ? -19.609 53.281 12.328 1 94.12 265 HIS B C 1
ATOM 4316 O O . HIS B 1 265 ? -20.547 52.531 12.555 1 94.12 265 HIS B O 1
ATOM 4322 N N . ALA B 1 266 ? -19.5 54.531 12.773 1 94 266 ALA B N 1
ATOM 4323 C CA . ALA B 1 266 ? -20.609 55.125 13.508 1 94 266 ALA B CA 1
ATOM 4324 C C . ALA B 1 266 ? -21.734 55.531 12.562 1 94 266 ALA B C 1
ATOM 4326 O O . ALA B 1 266 ? -21.531 55.656 11.352 1 94 266 ALA B O 1
ATOM 4327 N N . PRO B 1 267 ? -22.938 55.719 13.211 1 88.56 267 PRO B N 1
ATOM 4328 C CA . PRO B 1 267 ? -24.016 56.25 12.375 1 88.56 267 PRO B CA 1
ATOM 4329 C C . PRO B 1 267 ? -23.734 57.656 11.859 1 88.56 267 PRO B C 1
ATOM 4331 O O . PRO B 1 267 ? -23.094 58.438 12.547 1 88.56 267 PRO B O 1
ATOM 4334 N N . GLY B 1 268 ? -24.188 58.125 10.672 1 79.25 268 GLY B N 1
ATOM 4335 C CA . GLY B 1 268 ? -24.031 59.5 10.234 1 79.25 268 GLY B CA 1
ATOM 4336 C C . GLY B 1 268 ? -23.469 59.625 8.836 1 79.25 268 GLY B C 1
ATOM 4337 O O . GLY B 1 268 ? -23.078 60.719 8.406 1 79.25 268 GLY B O 1
ATOM 4338 N N . GLY B 1 269 ? -23.469 58.562 8.047 1 70.19 269 GLY B N 1
ATOM 4339 C CA . GLY B 1 269 ? -23.125 58.656 6.641 1 70.19 269 GLY B CA 1
ATOM 4340 C C . GLY B 1 269 ? -21.625 58.562 6.383 1 70.19 269 GLY B C 1
ATOM 4341 O O . GLY B 1 269 ? -20.906 57.875 7.105 1 70.19 269 GLY B O 1
ATOM 4342 N N . ALA B 1 270 ? -21 59.25 5.262 1 67.12 270 ALA B N 1
ATOM 4343 C CA . ALA B 1 270 ? -19.656 59.094 4.703 1 67.12 270 ALA B CA 1
ATOM 4344 C C . ALA B 1 270 ? -18.609 59.656 5.645 1 67.12 270 ALA B C 1
ATOM 4346 O O . ALA B 1 270 ? -17.484 59.156 5.707 1 67.12 270 ALA B O 1
ATOM 4347 N N . ASP B 1 271 ? -19 60.656 6.453 1 71.94 271 ASP B N 1
ATOM 4348 C CA . ASP B 1 271 ? -18.016 61.312 7.301 1 71.94 271 ASP B CA 1
ATOM 4349 C C . ASP B 1 271 ? -18.125 60.844 8.75 1 71.94 271 ASP B C 1
ATOM 4351 O O . ASP B 1 271 ? -17.656 61.531 9.672 1 71.94 271 ASP B O 1
ATOM 4355 N N . ALA B 1 272 ? -18.656 59.625 8.852 1 81.38 272 ALA B N 1
ATOM 4356 C CA . ALA B 1 272 ? -18.906 59.156 10.203 1 81.38 272 ALA B CA 1
ATOM 4357 C C . ALA B 1 272 ? -17.609 58.656 10.867 1 81.38 272 ALA B C 1
ATOM 4359 O O . ALA B 1 272 ? -16.703 58.188 10.18 1 81.38 272 ALA B O 1
ATOM 4360 N N . ASP B 1 273 ? -17.531 58.875 12.172 1 91.56 273 ASP B N 1
ATOM 4361 C CA . ASP B 1 273 ? -16.422 58.344 12.969 1 91.56 273 ASP B CA 1
ATOM 4362 C C . ASP B 1 273 ? -16.312 56.812 12.812 1 91.56 273 ASP B C 1
ATOM 4364 O O . ASP B 1 273 ? -17.297 56.156 12.492 1 91.56 273 ASP B O 1
ATOM 4368 N N . PHE B 1 274 ? -15.078 56.406 12.859 1 94.19 274 PHE B N 1
ATOM 4369 C CA . PHE B 1 274 ? -14.891 54.969 12.82 1 94.19 274 PHE B CA 1
ATOM 4370 C C . PHE B 1 274 ? -13.75 54.531 13.734 1 94.19 274 PHE B C 1
ATOM 4372 O O . PHE B 1 274 ? -12.93 55.375 14.141 1 94.19 274 PHE B O 1
ATOM 4379 N N . VAL B 1 275 ? -13.773 53.281 14.18 1 95.69 275 VAL B N 1
ATOM 4380 C CA . VAL B 1 275 ? -12.641 52.625 14.812 1 95.69 275 VAL B CA 1
ATOM 4381 C C . VAL B 1 275 ? -12.031 51.594 13.852 1 95.69 275 VAL B C 1
ATOM 4383 O O . VAL B 1 275 ? -12.734 51.031 13.008 1 95.69 275 VAL B O 1
ATOM 4386 N N . HIS B 1 276 ? -10.711 51.406 14.023 1 95.81 276 HIS B N 1
ATOM 4387 C CA . HIS B 1 276 ? -9.992 50.625 13.047 1 95.81 276 HIS B CA 1
ATOM 4388 C C . HIS B 1 276 ? -8.945 49.719 13.719 1 95.81 276 HIS B C 1
ATOM 4390 O O . HIS B 1 276 ? -8.312 50.156 14.695 1 95.81 276 HIS B O 1
ATOM 4396 N N . MET B 1 277 ? -8.828 48.469 13.195 1 96.44 277 MET B N 1
ATOM 4397 C CA . MET B 1 277 ? -7.781 47.562 13.625 1 96.44 277 MET B CA 1
ATOM 4398 C C . MET B 1 277 ? -7.176 46.844 12.43 1 96.44 277 MET B C 1
ATOM 4400 O O . MET B 1 277 ? -7.898 46.344 11.562 1 96.44 277 MET B O 1
ATOM 4404 N N . ASP B 1 278 ? -5.863 46.844 12.336 1 95.75 278 ASP B N 1
ATOM 4405 C CA . ASP B 1 278 ? -5.078 46.062 11.375 1 95.75 278 ASP B CA 1
ATOM 4406 C C . ASP B 1 278 ? -4.207 45.031 12.094 1 95.75 278 ASP B C 1
ATOM 4408 O O . ASP B 1 278 ? -3.254 45.406 12.781 1 95.75 278 ASP B O 1
ATOM 4412 N N . SER B 1 279 ? -4.539 43.812 11.906 1 94.31 279 SER B N 1
ATOM 4413 C CA . SER B 1 279 ? -3.834 42.781 12.688 1 94.31 279 SER B CA 1
ATOM 4414 C C . SER B 1 279 ? -3.707 41.469 11.914 1 94.31 279 SER B C 1
ATOM 4416 O O . SER B 1 279 ? -4.414 41.25 10.93 1 94.31 279 SER B O 1
ATOM 4418 N N . ALA B 1 280 ? -2.676 40.656 12.391 1 93.56 280 ALA B N 1
ATOM 4419 C CA . ALA B 1 280 ? -2.6 39.281 11.906 1 93.56 280 ALA B CA 1
ATOM 4420 C C . ALA B 1 280 ? -3.828 38.5 12.336 1 93.56 280 ALA B C 1
ATOM 4422 O O . ALA B 1 280 ? -4.41 38.75 13.391 1 93.56 280 ALA B O 1
ATOM 4423 N N . VAL B 1 281 ? -4.172 37.562 11.484 1 93 281 VAL B N 1
ATOM 4424 C CA . VAL B 1 281 ? -5.352 36.75 11.758 1 93 281 VAL B CA 1
ATOM 4425 C C . VAL B 1 281 ? -4.938 35.469 12.492 1 93 281 VAL B C 1
ATOM 4427 O O . VAL B 1 281 ? -4.012 34.781 12.07 1 93 281 VAL B O 1
ATOM 4430 N N . ALA B 1 282 ? -5.625 35.188 13.547 1 90.69 282 ALA B N 1
ATOM 4431 C CA . ALA B 1 282 ? -5.363 33.969 14.289 1 90.69 282 ALA B CA 1
ATOM 4432 C C . ALA B 1 282 ? -6.035 32.781 13.625 1 90.69 282 ALA B C 1
ATOM 4434 O O . ALA B 1 282 ? -6.957 32.938 12.828 1 90.69 282 ALA B O 1
ATOM 4435 N N . SER B 1 283 ? -5.445 31.578 13.953 1 90.69 283 SER B N 1
ATOM 4436 C CA . SER B 1 283 ? -6.055 30.328 13.484 1 90.69 283 SER B CA 1
ATOM 4437 C C . SER B 1 283 ? -6.914 29.688 14.578 1 90.69 283 SER B C 1
ATOM 4439 O O . SER B 1 283 ? -6.609 29.812 15.766 1 90.69 283 SER B O 1
ATOM 4441 N N . SER B 1 284 ? -7.996 29.125 14.156 1 88.56 284 SER B N 1
ATOM 4442 C CA . SER B 1 284 ? -8.859 28.422 15.102 1 88.56 284 SER B CA 1
ATOM 4443 C C . SER B 1 284 ? -9.352 27.094 14.516 1 88.56 284 SER B C 1
ATOM 4445 O O . SER B 1 284 ? -9.859 27.062 13.391 1 88.56 284 SER B O 1
ATOM 4447 N N . ALA B 1 285 ? -9.203 26.016 15.312 1 87.88 285 ALA B N 1
ATOM 4448 C CA . ALA B 1 285 ? -9.648 24.688 14.875 1 87.88 285 ALA B CA 1
ATOM 4449 C C . ALA B 1 285 ? -11.141 24.5 15.117 1 87.88 285 ALA B C 1
ATOM 4451 O O . ALA B 1 285 ? -11.734 23.531 14.641 1 87.88 285 ALA B O 1
ATOM 4452 N N . ALA B 1 286 ? -11.617 25.266 16 1 77.38 286 ALA B N 1
ATOM 4453 C CA . ALA B 1 286 ? -13.062 25.297 16.219 1 77.38 286 ALA B CA 1
ATOM 4454 C C . ALA B 1 286 ? -13.656 26.641 15.828 1 77.38 286 ALA B C 1
ATOM 4456 O O . ALA B 1 286 ? -13 27.688 15.969 1 77.38 286 ALA B O 1
ATOM 4457 N N . ALA B 1 287 ? -14.68 26.547 14.992 1 62.44 287 ALA B N 1
ATOM 4458 C CA . ALA B 1 287 ? -15.344 27.828 14.75 1 62.44 287 ALA B CA 1
ATOM 4459 C C . ALA B 1 287 ? -15.68 28.531 16.062 1 62.44 287 ALA B C 1
ATOM 4461 O O . ALA B 1 287 ? -16.219 27.906 16.984 1 62.44 287 ALA B O 1
ATOM 4462 N N . PRO B 1 288 ? -14.828 29.516 16.375 1 57.62 288 PRO B N 1
ATOM 4463 C CA . PRO B 1 288 ? -15.07 30.094 17.703 1 57.62 288 PRO B CA 1
ATOM 4464 C C . PRO B 1 288 ? -16.547 30.344 17.984 1 57.62 288 PRO B C 1
ATOM 4466 O O . PRO B 1 288 ? -17.297 30.75 17.078 1 57.62 288 PRO B O 1
ATOM 4469 N N . GLY B 1 289 ? -17.266 29.453 18.781 1 47.94 289 GLY B N 1
ATOM 4470 C CA . GLY B 1 289 ? -18.641 29.469 19.234 1 47.94 289 GLY B CA 1
ATOM 4471 C C . GLY B 1 289 ? -19.047 30.781 19.875 1 47.94 289 GLY B C 1
ATOM 4472 O O . GLY B 1 289 ? -19.906 30.828 20.75 1 47.94 289 GLY B O 1
ATOM 4473 N N . GLY B 1 290 ? -18.594 31.875 19.516 1 50.47 290 GLY B N 1
ATOM 4474 C CA . GLY B 1 290 ? -19.203 33.125 19.953 1 50.47 290 GLY B CA 1
ATOM 4475 C C . GLY B 1 290 ? -18.312 33.938 20.859 1 50.47 290 GLY B C 1
ATOM 4476 O O . GLY B 1 290 ? -18.531 35.125 21.047 1 50.47 290 GLY B O 1
ATOM 4477 N N . GLU B 1 291 ? -17.625 33.281 21.812 1 54.91 291 GLU B N 1
ATOM 4478 C CA . GLU B 1 291 ? -17 34.188 22.781 1 54.91 291 GLU B CA 1
ATOM 4479 C C . GLU B 1 291 ? -15.578 34.531 22.391 1 54.91 291 GLU B C 1
ATOM 4481 O O . GLU B 1 291 ? -14.766 33.656 22.125 1 54.91 291 GLU B O 1
ATOM 4486 N N . VAL B 1 292 ? -15.539 35.688 21.828 1 57.84 292 VAL B N 1
ATOM 4487 C CA . VAL B 1 292 ? -14.219 36.219 21.562 1 57.84 292 VAL B CA 1
ATOM 4488 C C . VAL B 1 292 ? -13.367 36.188 22.828 1 57.84 292 VAL B C 1
ATOM 4490 O O . VAL B 1 292 ? -13.805 36.625 23.891 1 57.84 292 VAL B O 1
ATOM 4493 N N . ALA B 1 293 ? -12.461 35.281 22.781 1 59.5 293 ALA B N 1
ATOM 4494 C CA . ALA B 1 293 ? -11.531 35.25 23.922 1 59.5 293 ALA B CA 1
ATOM 4495 C C . ALA B 1 293 ? -10.938 36.656 24.188 1 59.5 293 ALA B C 1
ATOM 4497 O O . ALA B 1 293 ? -10.484 37.312 23.25 1 59.5 293 ALA B O 1
ATOM 4498 N N . VAL B 1 294 ? -11.406 37.188 25.281 1 61.47 294 VAL B N 1
ATOM 4499 C CA . VAL B 1 294 ? -10.844 38.469 25.688 1 61.47 294 VAL B CA 1
ATOM 4500 C C . VAL B 1 294 ? -9.641 38.25 26.594 1 61.47 294 VAL B C 1
ATOM 4502 O O . VAL B 1 294 ? -9.664 38.594 27.766 1 61.47 294 VAL B O 1
ATOM 4505 N N . ASP B 1 295 ? -8.867 37.344 26.031 1 60.81 295 ASP B N 1
ATOM 4506 C CA . ASP B 1 295 ? -7.652 37.156 26.812 1 60.81 295 ASP B CA 1
ATOM 4507 C C . ASP B 1 295 ? -6.531 38.062 26.312 1 60.81 295 ASP B C 1
ATOM 4509 O O . ASP B 1 295 ? -6.73 38.844 25.391 1 60.81 295 ASP B O 1
ATOM 4513 N N . GLU B 1 296 ? -5.457 38.125 27.125 1 65.56 296 GLU B N 1
ATOM 4514 C CA . GLU B 1 296 ? -4.355 39.062 26.938 1 65.56 296 GLU B CA 1
ATOM 4515 C C . GLU B 1 296 ? -3.764 38.938 25.531 1 65.56 296 GLU B C 1
ATOM 4517 O O . GLU B 1 296 ? -3.24 39.906 24.984 1 65.56 296 GLU B O 1
ATOM 4522 N N . GLU B 1 297 ? -3.994 37.844 24.922 1 71.31 297 GLU B N 1
ATOM 4523 C CA . GLU B 1 297 ? -3.359 37.656 23.625 1 71.31 297 GLU B CA 1
ATOM 4524 C C . GLU B 1 297 ? -4.379 37.75 22.484 1 71.31 297 GLU B C 1
ATOM 4526 O O . GLU B 1 297 ? -4.012 37.719 21.312 1 71.31 297 GLU B O 1
ATOM 4531 N N . ALA B 1 298 ? -5.555 38.062 22.938 1 78.5 298 ALA B N 1
ATOM 4532 C CA . ALA B 1 298 ? -6.617 38.062 21.938 1 78.5 298 ALA B CA 1
ATOM 4533 C C . ALA B 1 298 ? -6.609 39.375 21.141 1 78.5 298 ALA B C 1
ATOM 4535 O O . ALA B 1 298 ? -6.375 40.438 21.703 1 78.5 298 ALA B O 1
ATOM 4536 N N . ARG B 1 299 ? -6.695 39.281 19.844 1 86.62 299 ARG B N 1
ATOM 4537 C CA . ARG B 1 299 ? -6.809 40.438 18.953 1 86.62 299 ARG B CA 1
ATOM 4538 C C . ARG B 1 299 ? -8.258 40.688 18.562 1 86.62 299 ARG B C 1
ATOM 4540 O O . ARG B 1 299 ? -8.891 39.844 17.922 1 86.62 299 ARG B O 1
ATOM 4547 N N . PHE B 1 300 ? -8.781 41.844 19.047 1 92.5 300 PHE B N 1
ATOM 4548 C CA . PHE B 1 300 ? -10.148 42.188 18.688 1 92.5 300 PHE B CA 1
ATOM 4549 C C . PHE B 1 300 ? -10.328 43.688 18.578 1 92.5 300 PHE B C 1
ATOM 4551 O O . PHE B 1 300 ? -9.57 44.469 19.188 1 92.5 300 PHE B O 1
ATOM 4558 N N . LEU B 1 301 ? -11.234 44.094 17.781 1 94.12 301 LEU B N 1
ATOM 4559 C CA . LEU B 1 301 ? -11.672 45.469 17.656 1 94.12 301 LEU B CA 1
ATOM 4560 C C . LEU B 1 301 ? -12.781 45.781 18.656 1 94.12 301 LEU B C 1
ATOM 4562 O O . LEU B 1 301 ? -13.797 45.094 18.703 1 94.12 301 LEU B O 1
ATOM 4566 N N . THR B 1 302 ? -12.562 46.781 19.469 1 93.75 302 THR B N 1
ATOM 4567 C CA . THR B 1 302 ? -13.609 47.219 20.375 1 93.75 302 THR B CA 1
ATOM 4568 C C . THR B 1 302 ? -14.547 48.219 19.703 1 93.75 302 THR B C 1
ATOM 4570 O O . THR B 1 302 ? -14.102 49.219 19.172 1 93.75 302 THR B O 1
ATOM 4573 N N . VAL B 1 303 ? -15.781 47.875 19.781 1 94.31 303 VAL B N 1
ATOM 4574 C CA . VAL B 1 303 ? -16.797 48.75 19.203 1 94.31 303 VAL B CA 1
ATOM 4575 C C . VAL B 1 303 ? -17.625 49.406 20.312 1 94.31 303 VAL B C 1
ATOM 4577 O O . VAL B 1 303 ? -18.438 48.719 20.969 1 94.31 303 VAL B O 1
ATOM 4580 N N . PRO B 1 304 ? -17.5 50.625 20.484 1 94.38 304 PRO B N 1
ATOM 4581 C CA . PRO B 1 304 ? -18.281 51.312 21.516 1 94.38 304 PRO B CA 1
ATOM 4582 C C . PRO B 1 304 ? -19.781 51.344 21.203 1 94.38 304 PRO B C 1
ATOM 4584 O O . PRO B 1 304 ? -20.156 51.25 20.031 1 94.38 304 PRO B O 1
ATOM 4587 N N . PRO B 1 305 ? -20.609 51.594 22.188 1 92.81 305 PRO B N 1
ATOM 4588 C CA . PRO B 1 305 ? -22.062 51.594 21.984 1 92.81 305 PRO B CA 1
ATOM 4589 C C . PRO B 1 305 ? -22.516 52.688 21.031 1 92.81 305 PRO B C 1
ATOM 4591 O O . PRO B 1 305 ? -23.531 52.531 20.328 1 92.81 305 PRO B O 1
ATOM 4594 N N . CYS B 1 306 ? -21.828 53.781 21 1 91.88 306 CYS B N 1
ATOM 4595 C CA . CYS B 1 306 ? -22.25 54.875 20.172 1 91.88 306 CYS B CA 1
ATOM 4596 C C . CYS B 1 306 ? -22.078 54.562 18.688 1 91.88 306 CYS B C 1
ATOM 4598 O O . CYS B 1 306 ? -22.562 55.312 17.828 1 91.88 306 CYS B O 1
ATOM 4600 N N . PHE B 1 307 ? -21.406 53.531 18.438 1 94 307 PHE B N 1
ATOM 4601 C CA . PHE B 1 307 ? -21.219 53.125 17.047 1 94 307 PHE B CA 1
ATOM 4602 C C . PHE B 1 307 ? -22.312 52.156 16.609 1 94 307 PHE B C 1
ATOM 4604 O O . PHE B 1 307 ? -22.344 51.719 15.445 1 94 307 PHE B O 1
ATOM 4611 N N . LEU B 1 308 ? -23.156 51.781 17.438 1 92 308 LEU B N 1
ATOM 4612 C CA . LEU B 1 308 ? -24.281 50.906 17.094 1 92 308 LEU B CA 1
ATOM 4613 C C . LEU B 1 308 ? -25.359 51.688 16.375 1 92 308 LEU B C 1
ATOM 4615 O O . LEU B 1 308 ? -25.688 52.812 16.766 1 92 308 LEU B O 1
ATOM 4619 N N . HIS B 1 309 ? -25.828 51.062 15.281 1 90.44 309 HIS B N 1
ATOM 4620 C CA . HIS B 1 309 ? -26.859 51.656 14.469 1 90.44 309 HIS B CA 1
ATOM 4621 C C . HIS B 1 309 ? -28.25 51.188 14.891 1 90.44 309 HIS B C 1
ATOM 4623 O O . HIS B 1 309 ? -28.5 50 14.984 1 90.44 309 HIS B O 1
ATOM 4629 N N . LEU B 1 310 ? -29.078 52.125 15.133 1 88.12 310 LEU B N 1
ATOM 4630 C CA . LEU B 1 310 ? -30.469 51.781 15.445 1 88.12 310 LEU B CA 1
ATOM 4631 C C . LEU B 1 310 ? -31.25 51.5 14.172 1 88.12 310 LEU B C 1
ATOM 4633 O O . LEU B 1 310 ? -31.141 52.219 13.18 1 88.12 310 LEU B O 1
ATOM 4637 N N . LEU B 1 311 ? -31.859 50.344 14.164 1 82 311 LEU B N 1
ATOM 4638 C CA . LEU B 1 311 ? -32.719 50.031 13.016 1 82 311 LEU B CA 1
ATOM 4639 C C . LEU B 1 311 ? -34.094 50.656 13.148 1 82 311 LEU B C 1
ATOM 4641 O O . LEU B 1 311 ? -34.562 50.875 14.258 1 82 311 LEU B O 1
ATOM 4645 N N . ASP B 1 312 ? -34.531 51.562 12.094 1 67.31 312 ASP B N 1
ATOM 4646 C CA . ASP B 1 312 ? -35.719 52.438 12.047 1 67.31 312 ASP B CA 1
ATOM 4647 C C . ASP B 1 312 ? -36.812 51.875 12.961 1 67.31 312 ASP B C 1
ATOM 4649 O O . ASP B 1 312 ? -37.438 52.656 13.695 1 67.31 312 ASP B O 1
ATOM 4653 N N . ALA B 1 313 ? -37.594 50.969 12.562 1 62.03 313 ALA B N 1
ATOM 4654 C CA . ALA B 1 313 ? -38.906 50.688 13.164 1 62.03 313 ALA B CA 1
ATOM 4655 C C . ALA B 1 313 ? -38.719 49.969 14.516 1 62.03 313 ALA B C 1
ATOM 4657 O O . ALA B 1 313 ? -39.719 49.625 15.172 1 62.03 313 ALA B O 1
ATOM 4658 N N . GLY B 1 314 ? -37.438 49.906 15.117 1 62.34 314 GLY B N 1
ATOM 4659 C CA . GLY B 1 314 ? -37.5 49 16.234 1 62.34 314 GLY B CA 1
ATOM 4660 C C . GLY B 1 314 ? -36.375 49.156 17.234 1 62.34 314 GLY B C 1
ATOM 4661 O O . GLY B 1 314 ? -35.625 50.125 17.172 1 62.34 314 GLY B O 1
ATOM 4662 N N . THR B 1 315 ? -36.25 48.5 18.266 1 72.94 315 THR B N 1
ATOM 4663 C CA . THR B 1 315 ? -35.375 48.375 19.422 1 72.94 315 THR B CA 1
ATOM 4664 C C . THR B 1 315 ? -34.125 47.562 19.078 1 72.94 315 THR B C 1
ATOM 4666 O O . THR B 1 315 ? -33.188 47.469 19.891 1 72.94 315 THR B O 1
ATOM 4669 N N . SER B 1 316 ? -33.969 47.344 17.719 1 85 316 SER B N 1
ATOM 4670 C CA . SER B 1 316 ? -32.812 46.5 17.438 1 85 316 SER B CA 1
ATOM 4671 C C . SER B 1 316 ? -31.641 47.344 16.891 1 85 316 SER B C 1
ATOM 4673 O O . SER B 1 316 ? -31.844 48.375 16.25 1 85 316 SER B O 1
ATOM 4675 N N . LYS B 1 317 ? -30.438 46.906 17.281 1 90.25 317 LYS B N 1
ATOM 4676 C CA . LYS B 1 317 ? -29.219 47.594 16.891 1 90.25 317 LYS B CA 1
ATOM 4677 C C . LYS B 1 317 ? -28.344 46.719 16.016 1 90.25 317 LYS B C 1
ATOM 4679 O O . LYS B 1 317 ? -28.469 45.469 16.047 1 90.25 317 LYS B O 1
ATOM 4684 N N . GLU B 1 318 ? -27.594 47.375 15.125 1 93.06 318 GLU B N 1
ATOM 4685 C CA . GLU B 1 318 ? -26.641 46.625 14.312 1 93.06 318 GLU B CA 1
ATOM 4686 C C . GLU B 1 318 ? -25.297 47.344 14.258 1 93.06 318 GLU B C 1
ATOM 4688 O O . GLU B 1 318 ? -25.203 48.531 14.562 1 93.06 318 GLU B O 1
ATOM 4693 N N . MET B 1 319 ? -24.297 46.594 14 1 93.5 319 MET B N 1
ATOM 4694 C CA . MET B 1 319 ? -22.969 47.156 13.742 1 93.5 319 MET B CA 1
ATOM 4695 C C . MET B 1 319 ? -22.656 47.125 12.25 1 93.5 319 MET B C 1
ATOM 4697 O O . MET B 1 319 ? -22.953 46.156 11.562 1 93.5 319 MET B O 1
ATOM 4701 N N . LEU B 1 320 ? -22.125 48.25 11.766 1 94.44 320 LEU B N 1
ATOM 4702 C CA . LEU B 1 320 ? -21.609 48.312 10.406 1 94.44 320 LEU B CA 1
ATOM 4703 C C . LEU B 1 320 ? -20.109 48 10.391 1 94.44 320 LEU B C 1
ATOM 4705 O O . LEU B 1 320 ? -19.297 48.875 10.719 1 94.44 320 LEU B O 1
ATOM 4709 N N . ILE B 1 321 ? -19.828 46.781 9.953 1 95.56 321 ILE B N 1
ATOM 4710 C CA . ILE B 1 321 ? -18.453 46.312 9.969 1 95.56 321 ILE B CA 1
ATOM 4711 C C . ILE B 1 321 ? -17.906 46.25 8.539 1 95.56 321 ILE B C 1
ATOM 4713 O O . ILE B 1 321 ? -18.562 45.719 7.648 1 95.56 321 ILE B O 1
ATOM 4717 N N . ARG B 1 322 ? -16.75 46.875 8.336 1 96.62 322 ARG B N 1
ATOM 4718 C CA . ARG B 1 322 ? -16 46.688 7.102 1 96.62 322 ARG B CA 1
ATOM 4719 C C . ARG B 1 322 ? -14.742 45.844 7.348 1 96.62 322 ARG B C 1
ATOM 4721 O O . ARG B 1 322 ? -14.055 46.062 8.359 1 96.62 322 ARG B O 1
ATOM 4728 N N . LEU B 1 323 ? -14.492 44.906 6.48 1 97.31 323 LEU B N 1
ATOM 4729 C CA . LEU B 1 323 ? -13.273 44.125 6.68 1 97.31 323 LEU B CA 1
ATOM 4730 C C . LEU B 1 323 ? -12.609 43.812 5.344 1 97.31 323 LEU B C 1
ATOM 4732 O O . LEU B 1 323 ? -13.273 43.781 4.305 1 97.31 323 LEU B O 1
ATOM 4736 N N . SER B 1 324 ? -11.289 43.688 5.391 1 97.88 324 SER B N 1
ATOM 4737 C CA . SER B 1 324 ? -10.438 43.281 4.281 1 97.88 324 SER B CA 1
ATOM 4738 C C . SER B 1 324 ? -9.398 42.25 4.738 1 97.88 324 SER B C 1
ATOM 4740 O O . SER B 1 324 ? -8.648 42.5 5.688 1 97.88 324 SER B O 1
ATOM 4742 N N . ILE B 1 325 ? -9.422 41.156 4.039 1 96.81 325 ILE B N 1
ATOM 4743 C CA . ILE B 1 325 ? -8.469 40.094 4.367 1 96.81 325 ILE B CA 1
ATOM 4744 C C . ILE B 1 325 ? -7.43 39.969 3.252 1 96.81 325 ILE B C 1
ATOM 4746 O O . ILE B 1 325 ? -7.781 39.969 2.068 1 96.81 325 ILE B O 1
ATOM 4750 N N . SER B 1 326 ? -6.16 39.938 3.643 1 95.56 326 SER B N 1
ATOM 4751 C CA . SER B 1 326 ? -5.07 39.781 2.686 1 95.56 326 SER B CA 1
ATOM 4752 C C . SER B 1 326 ? -4.078 38.719 3.152 1 95.56 326 SER B C 1
ATOM 4754 O O . SER B 1 326 ? -4.027 38.375 4.34 1 95.56 326 SER B O 1
ATOM 4756 N N . ILE B 1 327 ? -3.355 38.094 2.195 1 92.38 327 ILE B N 1
ATOM 4757 C CA . ILE B 1 327 ? -2.279 37.156 2.525 1 92.38 327 ILE B CA 1
ATOM 4758 C C . ILE B 1 327 ? -1.057 37.938 3.004 1 92.38 327 ILE B C 1
ATOM 4760 O O . ILE B 1 327 ? -0.644 38.906 2.369 1 92.38 327 ILE B O 1
ATOM 4764 N N . ASP B 1 328 ? -0.616 37.562 4.176 1 87 328 ASP B N 1
ATOM 4765 C CA . ASP B 1 328 ? 0.529 38.25 4.77 1 87 328 ASP B CA 1
ATOM 4766 C C . ASP B 1 328 ? 1.826 37.875 4.055 1 87 328 ASP B C 1
ATOM 4768 O O . ASP B 1 328 ? 2.322 36.75 4.215 1 87 328 ASP B O 1
ATOM 4772 N N . ILE B 1 329 ? 2.229 38.406 3.02 1 74.5 329 ILE B N 1
ATOM 4773 C CA . ILE B 1 329 ? 3.445 38.125 2.27 1 74.5 329 ILE B CA 1
ATOM 4774 C C . ILE B 1 329 ? 4.664 38.594 3.059 1 74.5 329 ILE B C 1
ATOM 4776 O O . ILE B 1 329 ? 4.777 39.781 3.385 1 74.5 329 ILE B O 1
ATOM 4780 N N . GLU B 1 330 ? 5.027 37.938 4.059 1 57.69 330 GLU B N 1
ATOM 4781 C CA . GLU B 1 330 ? 6.273 38.375 4.672 1 57.69 330 GLU B CA 1
ATOM 4782 C C . GLU B 1 330 ? 7.344 38.656 3.619 1 57.69 330 GLU B C 1
ATOM 4784 O O . GLU B 1 330 ? 7.617 37.781 2.771 1 57.69 330 GLU B O 1
ATOM 4789 N N . ILE B 1 331 ? 7.438 39.812 3.133 1 44.62 331 ILE B N 1
ATOM 4790 C CA . ILE B 1 331 ? 8.656 40.188 2.426 1 44.62 331 ILE B CA 1
ATOM 4791 C C . ILE B 1 331 ? 9.875 39.719 3.215 1 44.62 331 ILE B C 1
ATOM 4793 O O . ILE B 1 331 ? 10.07 40.125 4.363 1 44.62 331 ILE B O 1
ATOM 4797 N N . ASP B 1 332 ? 10.164 38.531 3.092 1 40.53 332 ASP B N 1
ATOM 4798 C CA . ASP B 1 332 ? 11.516 38.25 3.551 1 40.53 332 ASP B CA 1
ATOM 4799 C C . ASP B 1 332 ? 12.484 39.375 3.18 1 40.53 332 ASP B C 1
ATOM 4801 O O . ASP B 1 332 ? 12.742 39.594 1.998 1 40.53 332 ASP B O 1
ATOM 4805 N N . MET B 1 333 ? 12.453 40.438 3.846 1 35.19 333 MET B N 1
ATOM 4806 C CA . MET B 1 333 ? 13.641 41.281 3.762 1 35.19 333 MET B CA 1
ATOM 4807 C C . MET B 1 333 ? 14.891 40.5 4.152 1 35.19 333 MET B C 1
ATOM 4809 O O . MET B 1 333 ? 15.32 40.531 5.309 1 35.19 333 MET B O 1
ATOM 4813 N N . SER B 1 334 ? 14.898 39.25 3.869 1 30.08 334 SER B N 1
ATOM 4814 C CA . SER B 1 334 ? 16.328 38.938 3.84 1 30.08 334 SER B CA 1
ATOM 4815 C C . SER B 1 334 ? 17 39.531 2.609 1 30.08 334 SER B C 1
ATOM 4817 O O . SER B 1 334 ? 16.406 39.594 1.533 1 30.08 334 SER B O 1
#

Radius of gyration: 38.37 Å; Cα contacts (8 Å, |Δi|>4): 1274; chains: 2; bounding box: 80×125×142 Å

pLDDT: mean 76.34, std 27.51, range [15.58, 97.94]

Sequence (668 aa):
MQHGEQSGAKKAAAWVVSPNGQVKREMAVEAARGEGAAAGAGAGEEEEVQAGGMIAAAVGDGFEGVEISVRIDLAVLHCPLCLLPLKPPTYQCAAGHLACSSCHGDVPGKPCHACGGGGGVYARCPGLDTFLRAAKILCPNDLFGCRSYVAYHDAAAHQRACPHAPCSCSEPRCDFLGSPPMLLAHLVADHSWPVSKVPYGEVLTIHVPESERRHLVVAGGAGGDDERVFVLSVGALGVARAVSVACVRANAAAGPRFRCKLWAHAPGGADADFVHMDSAVASSAAAPGGEVAVDEEARFLTVPPCFLHLLDAGTSKEMLIRLSISIDIEIDMSMQHGEQSGAKKAAAWVVSPNGQVKREMAVEAARGEGAAAGAGAGEEEEVQAGGMIAAAVGDGFEGVEISVRIDLAVLHCPLCLLPLKPPTYQCAAGHLACSSCHGDVPGKPCHACGGGGGVYARCPGLDTFLRAAKILCPNDLFGCRSYVAYHDAAAHQRACPHAPCSCSEPRCDFLGSPPMLLAHLVADHSWPVSKVPYGEVLTIHVPESERRHLVVAGGAGGDDERVFVLSVGALGVARAVSVACVRANAAAGPRFRCKLWAHAPGGADADFVHMDSAVASSAAAPGGEVAVDEEARFLTVPPCFLHLLDAGTSKEMLIRLSISIDIEIDMS

InterPro domains:
  IPR013010 Zinc finger, SIAH-type [PS51081] (134-192)
  IPR013083 Zinc finger, RING/FYVE/PHD-type [G3DSA:3.30.40.10] (131-187)
  IPR044286 E3 ubiquitin-protein ligase SINA-like, plant [PTHR46632] (18-327)
  IPR049548 E3 ubiquitin-protein ligase Sina-like, RING finger [PF21362] (79-115)

Foldseek 3Di:
DPPPPPPPPPPPPPPPPPPPPDDPPPPPPDDDDDDDDDDDDDPDDPPPPPPPDDQPPPDDPDCPPGDDDDDDDPQVQAQPPPRAGAAPFKKAWPVGHIDHDVRLDPDAQDADPPVPPPDITIDTDVVVNVVQQRAWDAAPLVVQPGGDTGRPNCNVVCQQQPQFNWFAEPDPPGGDIHHQVVVVCCCCPVVVAAEEEDEAPDKDKDKAWPPHAKHKYWYYHPPPPGIWIKIWGWADDDQKIWIAMATAGPHPNNDDKKKKKKKWFAPDPPPTDIWIDIGTHHYDRYRPPRHQPPDPPGDTTIGHPRSWDDDPPDPITIIIMMMHMHGDPPPPPD/DDDDPPVPPPPPPPPPCDPPNDDPPPPDPPDPDDDDDDPDDDPDDPPPPPPPDDQPVPDDPDCPPGDDDDDDDPQVQAQPPPRAGAAPFKKAWPVGHIHHDVRLDPDFQDADPPVPPPDIGIDTDVVVNVVQQRAWDAAPLVVQPGGDTGRPNCNVVCQQQPQFNWFAEPDPPGGDIHHQVVVVCCCCPVVVAAEEEDEAQDKDKDKAWPPHAKHKYWYYHPPPPGIWIKIWGWADDDQKIWIAMATAGPHPNNDDKKKKKKKWFAPDPPPTDIWIDIGTHHYDRYRPPRHQPPDPPGDTTIGHPRRWDDDPPDPITIIIMMMHMHGDPPPPPD

Solvent-accessible surface area (backbone atoms only — not comparable to full-atom values): 38168 Å² total; per-residue (Å²): 137,83,79,76,78,76,76,77,78,74,80,74,76,74,75,75,71,62,79,74,75,71,73,75,72,75,70,73,78,73,78,80,90,80,80,84,76,84,71,81,72,77,66,33,39,54,51,79,63,76,69,86,72,78,80,76,62,71,80,73,103,58,50,72,88,31,63,44,72,29,37,26,45,45,41,78,50,28,19,82,81,82,65,44,61,46,44,74,62,32,30,28,22,89,88,29,53,58,30,26,48,80,76,54,45,95,51,86,65,34,69,32,85,82,66,46,91,92,70,29,44,34,38,80,33,51,56,42,31,53,45,45,64,39,31,18,26,69,41,88,37,37,91,44,66,36,82,50,68,36,31,55,62,46,40,66,62,45,54,51,30,35,72,28,30,56,23,37,50,42,53,86,96,44,84,51,72,25,13,43,71,54,39,51,51,43,38,38,71,76,63,63,46,53,74,49,76,41,49,55,67,39,79,41,78,45,80,39,42,69,84,51,29,59,36,38,36,38,35,21,57,102,74,59,85,65,57,42,49,29,39,39,27,32,20,82,46,87,81,26,34,32,36,32,58,31,33,46,31,54,37,70,67,28,51,80,53,38,30,36,39,40,35,40,39,25,65,74,66,95,82,32,57,66,46,76,41,77,42,75,46,45,62,26,33,40,51,74,65,30,65,52,64,84,47,96,81,47,70,62,42,74,42,53,60,79,30,45,31,73,44,87,96,55,95,47,43,26,37,45,35,35,37,27,44,34,74,50,71,73,72,70,82,114,133,86,81,80,78,74,77,73,76,75,76,74,77,75,74,76,71,60,82,76,76,73,75,77,73,78,74,74,80,70,80,80,76,82,83,80,79,68,81,71,80,77,70,40,37,48,48,79,64,75,69,84,72,75,81,74,64,69,81,72,102,56,51,71,87,32,62,44,72,28,40,26,45,45,41,77,48,28,21,82,81,82,63,44,60,46,43,73,63,34,28,28,22,87,88,29,54,61,31,26,48,80,78,54,44,95,50,84,65,35,69,31,86,82,66,45,91,94,70,27,47,35,37,80,32,49,54,42,30,54,47,47,65,38,31,18,27,70,41,88,38,37,89,44,67,35,80,50,68,36,30,56,62,45,40,65,63,45,52,51,30,34,72,28,31,55,24,36,50,43,53,87,96,45,82,52,72,25,13,44,70,53,40,50,51,43,39,37,71,78,64,62,47,52,72,48,74,40,48,55,67,41,78,41,78,44,82,40,45,70,84,51,29,60,35,39,34,38,35,21,56,102,73,60,85,65,56,42,49,29,39,37,26,34,21,82,48,86,81,26,34,31,38,31,58,31,34,45,32,52,36,70,66,28,52,80,52,38,30,34,39,40,34,41,39,25,65,75,67,94,83,32,57,66,48,76,42,77,42,73,45,46,64,26,33,39,50,75,67,27,67,54,65,85,46,95,82,48,73,62,42,73,42,54,60,79,31,45,31,74,44,86,96,54,96,48,42,26,36,45,36,37,36,27,42,35,76,52,71,73,70,69,82,112